Protein AF-A0A2A8CUD8-F1 (afdb_monomer)

Secondary structure (DSSP, 8-state):
-PPPP-PPPP-----HHHHHHHHHHHHHHHHHHHHHHHTT--HHHHHHHHHHHHHHHHHHHHHHHHHHHSS-TTHHHHHHTT--HHHHHHHHHHHHHHHHHHHHHHHHHHHH--SS-TTTTHHHHHHHHHHHHHHHHHHHHHHHHHHHTHHHHHHHHHTTSS-HHHHHHHHTT-S----GGGHHHHHHHHHHHHHHHHHHHHHHHHHHH-GGGTTHHHHHHHHHHHHHHHHHTTSHHHHHHHHHHHHHHHHHTSSS-S-SSPPPPGGG-TTS-GGGHHHHHHHHHHHHHH--HHHHHHHHHHHHHHHHHTT--HHHHHHHHHHHHHHHHHGGGGGGSTTTS-HHHHHHHS-HHHHHHHHHHHHHTTHHHHHHHHHHHHHH-TTS-THHHHHHHHHHHHHHHHHHHHHHHHHHHHHHHH--

pLDDT: mean 86.56, std 13.5, range [34.44, 98.12]

Sequence (420 aa):
MDAAPHLPPPTRQASSATSRIAYALLLGIMIYVAALLAGDVAIDGRRVGLRMWALFSAGVFAVAAPNVLAPDPNAPVMQLLNRTPLQLLSQQLKRWGAVLTLFVLPVWVLAFFDTATPMAHLGAKLSLAFQATGVVLATGLYSFDVYATIGAVSQEWHEGKRGDWYQSVKQSGYGFDVPMGLVPALFATVRCFGAGIIVVLVGATLFGAAPALAWLPGVLFLIWSTVRILRHRLAFDRHYYHTNAFYDEVLGGGSVGPSTREPVEISSLYWIPHRFRPAAWMSLRQLDRRLPLGRLVALGHVVFWILLAQEAATAAITSTLLLIVGLQNGVIGLLAGERMSAPTLQLTLHSPMHWWGARTLANLRWMAPLLASLAVVATVSNAMPWSSLGVWAVINLIAAVVAAGLTTLAVEGRTRRQFR

Mean predicted aligned error: 9.26 Å

Organism: NCBI:txid1850348

Radius of gyration: 24.05 Å; Cα contacts (8 Å, |Δi|>4): 419; chains: 1; bounding box: 61×56×70 Å

Solvent-accessible surface area (backbone atoms only — not comparable to full-atom values): 22166 Å² total; per-residue (Å²): 135,82,77,74,80,79,73,76,75,81,76,77,69,75,54,70,63,60,57,49,49,52,48,51,50,52,40,50,51,41,42,49,54,23,34,55,74,12,53,71,51,52,74,68,55,37,54,52,50,43,51,51,49,35,47,52,48,16,52,46,32,31,57,43,40,54,72,72,62,37,52,47,92,54,50,69,59,46,58,76,65,63,58,52,24,59,55,53,49,52,50,52,48,55,61,49,45,57,56,50,50,52,57,46,54,25,40,50,32,32,43,54,38,36,80,82,54,60,82,58,64,53,70,59,31,49,52,52,28,51,28,36,39,29,40,39,52,17,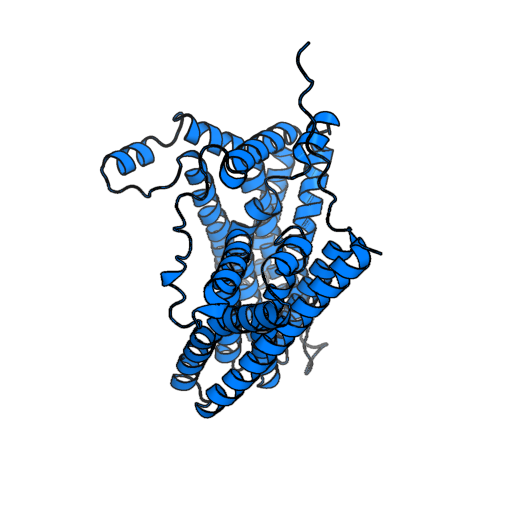30,44,43,38,21,42,46,56,52,47,51,35,19,62,60,19,47,37,25,55,72,64,77,40,58,67,70,58,53,54,38,39,75,69,73,75,40,76,98,63,63,58,36,51,50,56,56,55,51,46,25,52,52,32,28,49,52,28,46,50,41,52,50,53,25,54,54,35,36,76,79,41,59,93,54,25,43,49,50,19,47,55,43,28,53,52,29,50,52,52,45,63,71,42,37,83,56,31,47,59,27,47,53,40,21,28,53,50,34,32,31,55,71,67,53,46,97,45,51,83,77,80,60,75,70,84,52,75,75,76,43,68,91,45,61,77,89,34,34,67,61,21,45,53,52,50,53,44,46,61,74,76,39,68,53,71,60,54,53,50,52,46,50,52,54,52,50,50,39,59,76,67,68,49,55,67,67,47,55,50,50,49,52,50,47,47,46,48,51,68,23,43,56,60,40,53,49,41,34,67,92,56,32,45,38,61,61,52,62,72,75,43,56,67,69,53,51,28,52,13,40,22,53,56,36,50,66,53,48,62,61,52,47,52,56,48,50,55,44,36,76,78,37,84,91,41,52,74,71,50,50,59,55,52,50,52,51,46,50,51,40,14,48,50,29,18,45,55,25,43,51,49,21,52,56,51,44,57,61,73,79,103

Nearest PDB structures (foldseek):
  6z71-assembly1_A  TM=2.621E-01  e=4.932E-01  Aquifex aeolicus VF5
  8k1p-assembly1_A  TM=1.836E-01  e=1.890E+00  Mycobacterium tuberculosis H37Rv
  4tql-assembly2_B  TM=1.741E-01  e=6.690E+00  synthetic construct
  5are-assembly1_W  TM=2.187E-01  e=8.480E+00  Bos taurus

Foldseek 3Di:
DDDDPPDDPLDPPPPPVVVVVVLVVLLVVLLLLLLLQQEADDLVSLLVVLLVLLLVLLLCLLPVQCVQQAPPSCVVVCVVVVDALLRSLVVSCVSLVSVLCSSLVSLLSSLQNYPPCNPPPVVSSVLSSLLSNLLSLLLNLLSNLQLLQLLVVLVCQQVVVDDVVLVVCVVVVNHDPDRRSCVSSVVSSVVSSVLSVVLSVQLVVCCVVPVPCSSVSSNVSNVVSVVSCVVCSNVSSVSNVSSRVSRCCCPVQNPNHPPPPDQCDLVVVVVAPPLLSVLLSLLLRLLVSPDVLVVVLVVLLVSLVVCVVVVGDLVSSVVSLLVSLLVLLLSSLCCLDVSRPQLVVSVVVDPLVSQLSSQLSSQCVCLVVSLVSLVVCCVPDPSRPPVVNVVSSVSSSVSNNVSSVVSSVSSVVVVVVVVD

Structure (mmCIF, N/CA/C/O backbone):
data_AF-A0A2A8CUD8-F1
#
_entry.id   AF-A0A2A8CUD8-F1
#
loop_
_atom_site.group_PDB
_atom_site.id
_atom_site.type_symbol
_atom_site.label_atom_id
_atom_site.label_alt_id
_atom_site.label_comp_id
_atom_site.label_asym_id
_atom_site.label_entity_id
_atom_site.label_seq_id
_atom_site.pdbx_PDB_ins_code
_atom_site.Cartn_x
_atom_site.Cartn_y
_atom_site.Cartn_z
_atom_site.occupancy
_atom_site.B_iso_or_equiv
_atom_site.auth_seq_id
_atom_site.auth_comp_id
_atom_site.auth_asym_id
_atom_site.auth_atom_id
_atom_site.pdbx_PDB_model_num
ATOM 1 N N . MET A 1 1 ? -23.512 13.568 43.609 1.00 38.09 1 MET A N 1
ATOM 2 C CA . MET A 1 1 ? -22.098 13.159 43.480 1.00 38.09 1 MET A CA 1
ATOM 3 C C . MET A 1 1 ? -21.997 12.421 42.166 1.00 38.09 1 MET A C 1
ATOM 5 O O . MET A 1 1 ? -22.273 11.229 42.120 1.00 38.09 1 MET A O 1
ATOM 9 N N . ASP A 1 2 ? -21.733 13.164 41.097 1.00 36.38 2 ASP A N 1
ATOM 10 C CA . ASP A 1 2 ? -21.646 12.597 39.756 1.00 36.38 2 ASP A CA 1
ATOM 11 C C . ASP A 1 2 ? -20.347 11.809 39.643 1.00 36.38 2 ASP A C 1
ATOM 13 O O . ASP A 1 2 ? -19.259 12.326 39.903 1.00 36.38 2 ASP A O 1
ATOM 17 N N . ALA A 1 3 ? -20.480 10.521 39.332 1.00 38.06 3 ALA A N 1
ATOM 18 C CA . ALA A 1 3 ? -19.351 9.644 39.100 1.00 38.06 3 ALA A CA 1
ATOM 19 C C . ALA A 1 3 ? -18.524 10.216 37.945 1.00 38.06 3 ALA A C 1
ATOM 21 O O . ALA A 1 3 ? -19.027 10.389 36.834 1.00 38.06 3 ALA A O 1
ATOM 22 N N . ALA A 1 4 ? -17.257 10.528 38.223 1.00 35.25 4 ALA A N 1
ATOM 23 C CA . ALA A 1 4 ? -16.314 10.944 37.200 1.00 35.25 4 ALA A CA 1
ATOM 24 C C . ALA A 1 4 ? -16.319 9.899 36.067 1.00 35.25 4 ALA A C 1
ATOM 26 O O . ALA A 1 4 ? -16.227 8.701 36.359 1.00 35.25 4 ALA A O 1
ATOM 27 N N . PRO A 1 5 ? -16.436 10.310 34.792 1.00 45.53 5 PRO A N 1
ATOM 28 C CA . PRO A 1 5 ? -16.399 9.374 33.682 1.00 45.53 5 PRO A CA 1
ATOM 29 C C . PRO A 1 5 ? -15.082 8.600 33.738 1.00 45.53 5 PRO A C 1
ATOM 31 O O . PRO A 1 5 ? -13.997 9.181 33.670 1.00 45.53 5 PRO A O 1
ATOM 34 N N . HIS A 1 6 ? -15.184 7.281 33.911 1.00 38.00 6 HIS A N 1
ATOM 35 C CA . HIS A 1 6 ? -14.042 6.383 33.862 1.00 38.00 6 HIS A CA 1
ATOM 36 C C . HIS A 1 6 ? -13.332 6.582 32.523 1.00 38.00 6 HIS A C 1
ATOM 38 O O . HIS A 1 6 ? -13.877 6.265 31.465 1.00 38.00 6 HIS A O 1
ATOM 44 N N . LEU A 1 7 ? -12.117 7.130 32.576 1.00 35.78 7 LEU A N 1
ATOM 45 C CA . LEU A 1 7 ? -11.254 7.227 31.409 1.00 35.78 7 LEU A CA 1
ATOM 46 C C . LEU A 1 7 ? -11.087 5.817 30.826 1.00 35.78 7 LEU A C 1
ATOM 48 O O . LEU A 1 7 ? -10.766 4.891 31.582 1.00 35.78 7 LEU A O 1
ATOM 52 N N . PRO A 1 8 ? -11.300 5.623 29.513 1.00 37.59 8 PRO A N 1
ATOM 53 C CA . PRO A 1 8 ? -11.021 4.341 28.894 1.00 37.59 8 PRO A CA 1
ATOM 54 C C . PRO A 1 8 ? -9.556 3.985 29.175 1.00 37.59 8 PRO A C 1
ATOM 56 O O . PRO A 1 8 ? -8.681 4.853 29.063 1.00 37.59 8 PRO A O 1
ATOM 59 N N . PRO A 1 9 ? -9.260 2.735 29.575 1.00 34.44 9 PRO A N 1
ATOM 60 C CA . PRO A 1 9 ? -7.894 2.337 29.857 1.00 34.44 9 PRO A CA 1
ATOM 61 C C . PRO A 1 9 ? -7.034 2.618 28.620 1.00 34.44 9 PRO A C 1
ATOM 63 O O . PRO A 1 9 ? -7.478 2.332 27.501 1.00 34.44 9 PRO A O 1
ATOM 66 N N . PRO A 1 10 ? -5.817 3.171 28.787 1.00 39.12 10 PRO A N 1
ATOM 67 C CA . PRO A 1 10 ? -4.935 3.438 27.664 1.00 39.12 10 PRO A CA 1
ATOM 68 C C . PRO A 1 10 ? -4.765 2.136 26.892 1.00 39.12 10 PRO A C 1
ATOM 70 O O . PRO A 1 10 ? -4.288 1.134 27.434 1.00 39.12 10 PRO A O 1
ATOM 73 N N . THR A 1 11 ? -5.201 2.129 25.632 1.00 40.72 11 THR A N 1
ATOM 74 C CA . THR A 1 11 ? -5.053 0.960 24.774 1.00 40.72 11 THR A CA 1
ATOM 75 C C . THR A 1 11 ? -3.568 0.641 24.714 1.00 40.72 11 THR A C 1
ATOM 77 O O . THR A 1 11 ? -2.804 1.392 24.102 1.00 40.72 11 THR A O 1
ATOM 80 N N . ARG A 1 12 ? -3.139 -0.446 25.371 1.00 39.28 12 ARG A N 1
ATOM 81 C CA . ARG A 1 12 ? -1.760 -0.928 25.275 1.00 39.28 12 ARG A CA 1
ATOM 82 C C . ARG A 1 12 ? -1.445 -1.060 23.787 1.00 39.28 12 ARG A C 1
ATOM 84 O O . ARG A 1 12 ? -2.056 -1.854 23.058 1.00 39.28 12 ARG A O 1
ATOM 91 N N . GLN A 1 13 ? -0.539 -0.209 23.309 1.00 47.41 13 GLN A N 1
ATOM 92 C CA . GLN A 1 13 ? 0.023 -0.351 21.978 1.00 47.41 13 GLN A CA 1
ATOM 93 C C . GLN A 1 13 ? 0.534 -1.788 21.870 1.00 47.41 13 GLN A C 1
ATOM 95 O O . GLN A 1 13 ? 1.163 -2.300 22.798 1.00 47.41 13 GLN A O 1
ATOM 100 N N . ALA A 1 14 ? 0.245 -2.453 20.747 1.00 45.31 14 ALA A N 1
ATOM 101 C CA . ALA A 1 14 ? 1.024 -3.614 20.354 1.00 45.31 14 ALA A CA 1
ATOM 102 C C . ALA A 1 14 ? 2.490 -3.218 20.540 1.00 45.31 14 ALA A C 1
ATOM 104 O O . ALA A 1 14 ? 2.878 -2.141 20.080 1.00 45.31 14 ALA A O 1
ATOM 105 N N . SER A 1 15 ? 3.243 -4.017 21.298 1.00 50.72 15 SER A N 1
ATOM 106 C CA . SER A 1 15 ? 4.624 -3.699 21.654 1.00 50.72 15 SER A CA 1
ATOM 107 C C . SER A 1 15 ? 5.358 -3.180 20.418 1.00 50.72 15 SER A C 1
ATOM 109 O O . SER A 1 15 ? 5.208 -3.734 19.325 1.00 50.72 15 SER A O 1
ATOM 111 N N . SER A 1 16 ? 6.121 -2.096 20.567 1.00 66.75 16 SER A N 1
ATOM 112 C CA . SER A 1 16 ? 6.849 -1.446 19.467 1.00 66.75 16 SER A CA 1
ATOM 113 C C . SER A 1 16 ? 7.640 -2.443 18.603 1.00 66.75 16 SER A C 1
ATOM 115 O O . SER A 1 16 ? 7.780 -2.237 17.401 1.00 66.75 16 SER A O 1
ATOM 117 N N . ALA A 1 17 ? 8.069 -3.567 19.187 1.00 73.44 17 ALA A N 1
ATOM 118 C CA . ALA A 1 17 ? 8.675 -4.705 18.506 1.00 73.44 17 ALA A CA 1
ATOM 119 C C . ALA A 1 17 ? 7.780 -5.348 17.429 1.00 73.44 17 ALA A C 1
ATOM 121 O O . ALA A 1 17 ? 8.247 -5.570 16.319 1.00 73.44 17 ALA A O 1
ATOM 122 N N . THR A 1 18 ? 6.498 -5.604 17.703 1.00 72.12 18 THR A N 1
ATOM 123 C CA . THR A 1 18 ? 5.585 -6.250 16.737 1.00 72.12 18 THR A CA 1
ATOM 124 C C . THR A 1 18 ? 5.376 -5.371 15.505 1.00 72.12 18 THR A C 1
ATOM 126 O O . THR A 1 18 ? 5.433 -5.854 14.378 1.00 72.12 18 THR A O 1
ATOM 129 N N . SER A 1 19 ? 5.193 -4.063 15.717 1.00 73.31 19 SER A N 1
ATOM 130 C CA . SER A 1 19 ? 5.068 -3.087 14.627 1.00 73.31 19 SER A CA 1
ATOM 131 C C . SER A 1 19 ? 6.360 -2.991 13.806 1.00 73.31 19 SER A C 1
ATOM 133 O O . SER A 1 19 ? 6.315 -3.009 12.579 1.00 73.31 19 SER A O 1
ATOM 135 N N . ARG A 1 20 ? 7.528 -2.983 14.467 1.00 83.06 20 ARG A N 1
ATOM 136 C CA . ARG A 1 20 ? 8.838 -2.990 13.792 1.00 83.06 20 ARG A CA 1
ATOM 137 C C . ARG A 1 20 ? 9.069 -4.257 12.973 1.00 83.06 20 ARG A C 1
ATOM 139 O O . ARG A 1 20 ? 9.560 -4.154 11.857 1.00 83.06 20 ARG A O 1
ATOM 146 N N . ILE A 1 21 ? 8.696 -5.427 13.495 1.00 83.94 21 ILE A N 1
ATOM 147 C CA . ILE A 1 21 ? 8.798 -6.700 12.768 1.00 83.94 21 ILE A CA 1
ATOM 148 C C . ILE A 1 21 ? 7.869 -6.684 11.554 1.00 83.94 21 ILE A C 1
ATOM 150 O O . ILE A 1 21 ? 8.311 -7.003 10.458 1.00 83.94 21 ILE A O 1
ATOM 154 N N . ALA A 1 22 ? 6.611 -6.263 11.717 1.00 81.12 22 ALA A N 1
ATOM 155 C CA . ALA A 1 22 ? 5.669 -6.159 10.603 1.00 81.12 22 ALA A CA 1
ATOM 156 C C . ALA A 1 22 ? 6.173 -5.194 9.518 1.00 81.12 22 ALA A C 1
ATOM 158 O O . ALA A 1 22 ? 6.113 -5.512 8.334 1.00 81.12 22 ALA A O 1
ATOM 159 N N . TYR A 1 23 ? 6.724 -4.049 9.925 1.00 86.25 23 TYR A N 1
ATOM 160 C CA . TYR A 1 23 ? 7.352 -3.095 9.019 1.00 86.25 23 TYR A CA 1
ATOM 161 C C . TYR A 1 23 ? 8.563 -3.697 8.293 1.00 86.25 23 TYR A C 1
ATOM 163 O O . TYR A 1 23 ? 8.653 -3.592 7.074 1.00 86.25 23 TYR A O 1
ATOM 171 N N . ALA A 1 24 ? 9.473 -4.355 9.017 1.00 89.38 24 ALA A N 1
ATOM 172 C CA . ALA A 1 24 ? 10.657 -4.986 8.437 1.00 89.38 24 ALA A CA 1
ATOM 173 C C . ALA A 1 24 ? 10.287 -6.109 7.458 1.00 89.38 24 ALA A C 1
ATOM 175 O O . ALA A 1 24 ? 10.886 -6.208 6.391 1.00 89.38 24 ALA A O 1
ATOM 176 N N . LEU A 1 25 ? 9.268 -6.911 7.784 1.00 87.69 25 LEU A N 1
ATOM 177 C CA . LEU A 1 25 ? 8.728 -7.934 6.891 1.00 87.69 25 LEU A CA 1
ATOM 178 C C . LEU A 1 25 ? 8.126 -7.307 5.634 1.00 87.69 25 LEU A C 1
ATOM 180 O O . LEU A 1 25 ? 8.462 -7.729 4.534 1.00 87.69 25 LEU A O 1
ATOM 184 N N . LEU A 1 26 ? 7.286 -6.278 5.775 1.00 87.50 26 LEU A N 1
ATOM 185 C CA . LEU A 1 26 ? 6.693 -5.587 4.630 1.00 87.50 26 LEU A CA 1
ATOM 186 C C . LEU A 1 26 ? 7.768 -4.960 3.733 1.00 87.50 26 LEU A C 1
ATOM 188 O O . LEU A 1 26 ? 7.705 -5.097 2.514 1.00 87.50 26 LEU A O 1
ATOM 192 N N . LEU A 1 27 ? 8.775 -4.321 4.330 1.00 92.12 27 LEU A N 1
ATOM 193 C CA . LEU A 1 27 ? 9.905 -3.759 3.601 1.00 92.12 27 LEU A CA 1
ATOM 194 C C . LEU A 1 27 ? 10.705 -4.849 2.880 1.00 92.12 27 LEU A C 1
ATOM 196 O O . LEU A 1 27 ? 11.010 -4.694 1.702 1.00 92.12 27 LEU A O 1
ATOM 200 N N . GLY A 1 28 ? 11.006 -5.957 3.561 1.00 92.19 28 GLY A N 1
ATOM 201 C CA . GLY A 1 28 ? 11.699 -7.103 2.974 1.00 92.19 28 GLY A CA 1
ATOM 202 C C . GLY A 1 28 ? 10.932 -7.694 1.792 1.00 92.19 28 GLY A C 1
ATOM 203 O O . GLY A 1 28 ? 11.526 -7.947 0.749 1.00 92.19 28 GLY A O 1
ATOM 204 N N . ILE A 1 29 ? 9.607 -7.820 1.909 1.00 87.00 29 ILE A N 1
ATOM 205 C CA . ILE A 1 29 ? 8.728 -8.258 0.816 1.00 87.00 29 ILE A CA 1
ATOM 206 C C . ILE A 1 29 ? 8.788 -7.273 -0.354 1.00 87.00 29 ILE A C 1
ATOM 208 O O . ILE A 1 29 ? 8.908 -7.697 -1.500 1.00 87.00 29 ILE A O 1
ATOM 212 N N . MET A 1 30 ? 8.735 -5.966 -0.093 1.00 89.56 30 MET A N 1
ATOM 213 C CA . MET A 1 30 ? 8.769 -4.963 -1.159 1.00 89.56 30 MET A CA 1
ATOM 214 C C . MET A 1 30 ? 10.119 -4.908 -1.873 1.00 89.56 30 MET A C 1
ATOM 216 O O . MET A 1 30 ? 10.151 -4.832 -3.099 1.00 89.56 30 MET A O 1
ATOM 220 N N . ILE A 1 31 ? 11.221 -5.018 -1.130 1.00 93.69 31 ILE A N 1
ATOM 221 C CA . ILE A 1 31 ? 12.575 -5.151 -1.684 1.00 93.69 31 ILE A CA 1
ATOM 222 C C . ILE A 1 31 ? 12.687 -6.431 -2.514 1.00 93.69 31 ILE A C 1
ATOM 224 O O . ILE A 1 31 ? 13.226 -6.396 -3.615 1.00 93.69 31 ILE A O 1
ATOM 228 N N . TYR A 1 32 ? 12.151 -7.545 -2.020 1.00 89.69 32 TYR A N 1
ATOM 229 C CA . TYR A 1 32 ? 12.172 -8.816 -2.735 1.00 89.69 32 TYR A CA 1
ATOM 230 C C . TYR A 1 32 ? 11.399 -8.743 -4.057 1.00 89.69 32 TYR A C 1
ATOM 232 O O . TYR A 1 32 ? 11.939 -9.097 -5.101 1.00 89.69 32 TYR A O 1
ATOM 240 N N . VAL A 1 33 ? 10.171 -8.215 -4.042 1.00 85.88 33 VAL A N 1
ATOM 241 C CA . VAL A 1 33 ? 9.363 -8.018 -5.259 1.00 85.88 33 VAL A CA 1
ATOM 242 C C . VAL A 1 33 ? 10.069 -7.079 -6.241 1.00 85.88 33 VAL A C 1
ATOM 244 O O . VAL A 1 33 ? 10.100 -7.359 -7.435 1.00 85.88 33 VAL A O 1
ATOM 247 N N . ALA A 1 34 ? 10.684 -6.001 -5.752 1.00 91.19 34 ALA A N 1
ATOM 248 C CA . ALA A 1 34 ? 11.479 -5.099 -6.580 1.00 91.19 34 ALA A CA 1
ATOM 249 C C . ALA A 1 34 ? 12.692 -5.793 -7.215 1.00 91.19 34 ALA A C 1
ATOM 251 O O . ALA A 1 34 ? 12.964 -5.580 -8.391 1.00 91.19 34 ALA A O 1
ATOM 252 N N . ALA A 1 35 ? 13.395 -6.646 -6.468 1.00 90.94 35 ALA A N 1
ATOM 253 C CA . ALA A 1 35 ? 14.516 -7.421 -6.989 1.00 90.94 35 ALA A CA 1
ATOM 254 C C . ALA A 1 35 ? 14.055 -8.406 -8.076 1.00 90.94 35 ALA A C 1
ATOM 256 O O . ALA A 1 35 ? 14.678 -8.485 -9.133 1.00 90.94 35 ALA A O 1
ATOM 257 N N . LEU A 1 36 ? 12.923 -9.087 -7.864 1.00 85.69 36 LEU A N 1
ATOM 258 C CA . LEU A 1 36 ? 12.326 -9.978 -8.864 1.00 85.69 36 LEU A CA 1
ATOM 259 C C . LEU A 1 36 ? 11.933 -9.245 -10.153 1.00 85.69 36 LEU A C 1
ATOM 261 O O . LEU A 1 36 ? 12.143 -9.776 -11.236 1.00 85.69 36 LEU A O 1
ATOM 265 N N . LEU A 1 37 ? 11.397 -8.028 -10.040 1.00 83.81 37 LEU A N 1
ATOM 266 C CA . LEU A 1 37 ? 11.033 -7.185 -11.186 1.00 83.81 37 LEU A CA 1
ATOM 267 C C . LEU A 1 37 ? 12.246 -6.587 -11.919 1.00 83.81 37 LEU A C 1
ATOM 269 O O . LEU A 1 37 ? 12.097 -6.069 -13.021 1.00 83.81 37 LEU A O 1
ATOM 273 N N . ALA A 1 38 ? 13.426 -6.592 -11.299 1.00 88.25 38 ALA A N 1
ATOM 274 C CA . ALA A 1 38 ? 14.632 -5.958 -11.827 1.00 88.25 38 ALA A CA 1
ATOM 275 C C . ALA A 1 38 ? 15.677 -6.946 -12.352 1.00 88.25 38 ALA A C 1
ATOM 277 O O . ALA A 1 38 ? 16.549 -6.542 -13.124 1.00 88.25 38 ALA A O 1
ATOM 278 N N . GLY A 1 39 ? 15.611 -8.210 -11.925 1.00 84.69 39 GLY A N 1
ATOM 279 C CA . GLY A 1 39 ? 16.562 -9.255 -12.299 1.00 84.69 39 GLY A CA 1
ATOM 280 C C . GLY A 1 39 ? 16.697 -9.380 -13.815 1.00 84.69 39 GLY A C 1
ATOM 281 O O . GLY A 1 39 ? 15.704 -9.561 -14.509 1.00 84.69 39 GLY A O 1
ATOM 282 N N . ASP A 1 40 ? 17.926 -9.226 -14.309 1.00 80.12 40 ASP A N 1
ATOM 283 C CA . ASP A 1 40 ? 18.314 -9.369 -15.722 1.00 80.12 40 ASP A CA 1
ATOM 284 C C . ASP A 1 40 ? 17.526 -8.506 -16.732 1.00 80.12 40 ASP A C 1
ATOM 286 O O . ASP A 1 40 ? 17.580 -8.726 -17.942 1.00 80.12 40 ASP A O 1
ATOM 290 N N . VAL A 1 41 ? 16.835 -7.460 -16.263 1.00 85.44 41 VAL A N 1
ATOM 291 C CA . VAL A 1 41 ? 16.092 -6.540 -17.133 1.00 85.44 41 VAL A CA 1
ATOM 292 C C . VAL A 1 41 ? 17.040 -5.518 -17.772 1.00 85.44 41 VAL A C 1
ATOM 294 O O . VAL A 1 41 ? 17.815 -4.840 -17.084 1.00 85.44 41 VAL A O 1
ATOM 297 N N . ALA A 1 42 ? 16.937 -5.353 -19.094 1.00 89.19 42 ALA A N 1
ATOM 298 C CA . ALA A 1 42 ? 17.653 -4.325 -19.851 1.00 89.19 42 ALA A CA 1
ATOM 299 C C . ALA A 1 42 ? 17.308 -2.899 -19.372 1.00 89.19 42 ALA A C 1
ATOM 301 O O . ALA A 1 42 ? 16.267 -2.652 -18.760 1.00 89.19 42 ALA A O 1
ATOM 302 N N . ILE A 1 43 ? 18.159 -1.915 -19.683 1.00 89.94 43 ILE A N 1
ATOM 303 C CA . ILE A 1 43 ? 17.998 -0.540 -19.175 1.00 89.94 43 ILE A CA 1
ATOM 304 C C . ILE A 1 43 ? 16.653 0.104 -19.560 1.00 89.94 43 ILE A C 1
ATOM 306 O O . ILE A 1 43 ? 16.067 0.839 -18.761 1.00 89.94 43 ILE A O 1
ATOM 310 N N . ASP A 1 44 ? 16.126 -0.200 -20.748 1.00 88.38 44 ASP A N 1
ATOM 311 C CA . ASP A 1 44 ? 14.817 0.291 -21.189 1.00 88.38 44 ASP A CA 1
ATOM 312 C C . ASP A 1 44 ? 13.668 -0.372 -20.419 1.00 88.38 44 ASP A C 1
ATOM 314 O O . ASP A 1 44 ? 12.737 0.314 -19.991 1.00 88.38 44 ASP A O 1
ATOM 318 N N . GLY A 1 45 ? 13.767 -1.675 -20.139 1.00 87.88 45 GLY A N 1
ATOM 319 C CA . GLY A 1 45 ? 12.809 -2.377 -19.285 1.00 87.88 45 GLY A CA 1
ATOM 320 C C . GLY A 1 45 ? 12.808 -1.828 -17.854 1.00 87.88 45 GLY A C 1
ATOM 321 O O . GLY A 1 45 ? 11.742 -1.568 -17.296 1.00 87.88 45 GLY A O 1
ATOM 322 N N . ARG A 1 46 ? 13.986 -1.513 -17.291 1.00 91.00 46 ARG A N 1
ATOM 323 C CA . ARG A 1 46 ? 14.107 -0.862 -15.969 1.00 91.00 46 ARG A CA 1
ATOM 324 C C . ARG A 1 46 ? 13.430 0.499 -15.939 1.00 91.00 46 ARG A C 1
ATOM 326 O O . ARG A 1 46 ? 12.746 0.830 -14.972 1.00 91.00 46 ARG A O 1
ATOM 333 N N . ARG A 1 47 ? 13.581 1.288 -17.006 1.00 91.19 47 ARG A N 1
ATOM 334 C CA . ARG A 1 47 ? 12.902 2.583 -17.144 1.00 91.19 47 ARG A CA 1
ATOM 335 C C . ARG A 1 47 ? 11.384 2.419 -17.088 1.00 91.19 47 ARG A C 1
ATOM 337 O O . ARG A 1 47 ? 10.723 3.174 -16.375 1.00 91.19 47 ARG A O 1
ATOM 344 N N . VAL A 1 48 ? 10.833 1.451 -17.820 1.00 90.31 48 VAL A N 1
ATOM 345 C CA . VAL A 1 48 ? 9.392 1.155 -17.791 1.00 90.31 48 VAL A CA 1
ATOM 346 C C . VAL A 1 48 ? 8.969 0.687 -16.396 1.00 90.31 48 VAL A C 1
ATOM 348 O O . VAL A 1 48 ? 8.021 1.241 -15.841 1.00 90.31 48 VAL A O 1
ATOM 351 N N . GLY A 1 49 ? 9.709 -0.244 -15.790 1.00 90.50 49 GLY A N 1
ATOM 352 C CA . GLY A 1 49 ? 9.442 -0.751 -14.441 1.00 90.50 49 GLY A CA 1
ATOM 353 C C . GLY A 1 49 ? 9.407 0.353 -13.381 1.00 90.50 49 GLY A C 1
ATOM 354 O O . GLY A 1 49 ? 8.467 0.425 -12.593 1.00 90.50 49 GLY A O 1
ATOM 355 N N . LEU A 1 50 ? 10.362 1.285 -13.413 1.00 94.25 50 LEU A N 1
ATOM 356 C CA . LEU A 1 50 ? 10.410 2.428 -12.496 1.00 94.25 50 LEU A CA 1
ATOM 357 C C . LEU A 1 50 ? 9.246 3.410 -12.691 1.00 94.25 50 LEU A C 1
ATOM 359 O O . LEU A 1 50 ? 8.731 3.950 -11.711 1.00 94.25 50 LEU A O 1
ATOM 363 N N . ARG A 1 51 ? 8.785 3.623 -13.930 1.00 92.75 51 ARG A N 1
ATOM 364 C CA . ARG A 1 51 ? 7.587 4.439 -14.205 1.00 92.75 51 ARG A CA 1
ATOM 365 C C . ARG A 1 51 ? 6.320 3.762 -13.691 1.00 92.75 51 ARG A C 1
ATOM 367 O O . ARG A 1 51 ? 5.494 4.424 -13.067 1.00 92.75 51 ARG A O 1
ATOM 374 N N . MET A 1 52 ? 6.190 2.452 -13.899 1.00 90.88 52 MET A N 1
ATOM 375 C CA . MET A 1 52 ? 5.070 1.672 -13.366 1.00 90.88 52 MET A CA 1
ATOM 376 C C . MET A 1 52 ? 5.077 1.666 -11.837 1.00 90.88 52 MET A C 1
ATOM 378 O O . MET A 1 52 ? 4.029 1.850 -11.222 1.00 90.88 52 MET A O 1
ATOM 382 N N . TRP A 1 53 ? 6.254 1.563 -11.215 1.00 94.06 53 TRP A N 1
ATOM 383 C CA . TRP A 1 53 ? 6.399 1.695 -9.768 1.00 94.06 53 TRP A CA 1
ATOM 384 C C . TRP A 1 53 ? 5.992 3.083 -9.265 1.00 94.06 53 TRP A C 1
ATOM 386 O O . TRP A 1 53 ? 5.295 3.189 -8.256 1.00 94.06 53 TRP A O 1
ATOM 396 N N . ALA A 1 54 ? 6.370 4.155 -9.967 1.00 95.19 54 ALA A N 1
ATOM 397 C CA . ALA A 1 54 ? 5.958 5.514 -9.620 1.00 95.19 54 ALA A CA 1
ATOM 398 C C . ALA A 1 54 ? 4.433 5.705 -9.734 1.00 95.19 54 ALA A C 1
ATOM 400 O O . ALA A 1 54 ? 3.825 6.281 -8.830 1.00 95.19 54 ALA A O 1
ATOM 401 N N . LEU A 1 55 ? 3.798 5.168 -10.783 1.00 93.19 55 LEU A N 1
ATOM 402 C CA . LEU A 1 55 ? 2.334 5.172 -10.941 1.00 93.19 55 LEU A CA 1
ATOM 403 C C . LEU A 1 55 ? 1.636 4.367 -9.840 1.00 93.19 55 LEU A C 1
ATOM 405 O O . LEU A 1 55 ? 0.667 4.840 -9.243 1.00 93.19 55 LEU A O 1
ATOM 409 N N . PHE A 1 56 ? 2.151 3.176 -9.534 1.00 91.62 56 PHE A N 1
ATOM 410 C CA . PHE A 1 56 ? 1.659 2.350 -8.436 1.00 91.62 56 PHE A CA 1
ATOM 411 C C . PHE A 1 56 ? 1.768 3.089 -7.097 1.00 91.62 56 PHE A C 1
ATOM 413 O O . PHE A 1 56 ? 0.791 3.175 -6.353 1.00 91.62 56 PHE A O 1
ATOM 420 N N . SER A 1 57 ? 2.923 3.702 -6.828 1.00 94.00 57 SER A N 1
ATOM 421 C CA . SER A 1 57 ? 3.168 4.503 -5.625 1.00 94.00 57 SER A CA 1
ATOM 422 C C . SER A 1 57 ? 2.196 5.678 -5.527 1.00 94.00 57 SER A C 1
ATOM 424 O O . SER A 1 57 ? 1.650 5.928 -4.456 1.00 94.00 57 SER A O 1
ATOM 426 N N . ALA A 1 58 ? 1.918 6.368 -6.639 1.00 94.25 58 ALA A N 1
ATOM 427 C CA . ALA A 1 58 ? 0.941 7.454 -6.683 1.00 94.25 58 ALA A CA 1
ATOM 428 C C . ALA A 1 58 ? -0.468 6.982 -6.300 1.00 94.25 58 ALA A C 1
ATOM 430 O O . ALA A 1 58 ? -1.137 7.634 -5.494 1.00 94.25 58 ALA A O 1
ATOM 431 N N . GLY A 1 59 ? -0.896 5.832 -6.830 1.00 89.00 59 GLY A N 1
ATOM 432 C CA . GLY A 1 59 ? -2.178 5.220 -6.482 1.00 89.00 59 GLY A CA 1
ATOM 433 C C . GLY A 1 59 ? -2.251 4.837 -5.006 1.00 89.00 59 GLY A C 1
ATOM 434 O O . GLY A 1 59 ? -3.239 5.141 -4.337 1.00 89.00 59 GLY A O 1
ATOM 435 N N . VAL A 1 60 ? -1.185 4.240 -4.463 1.00 91.25 60 VAL A N 1
ATOM 436 C CA . VAL A 1 60 ? -1.136 3.896 -3.037 1.00 91.25 60 VAL A CA 1
ATOM 437 C C . VAL A 1 60 ? -1.149 5.150 -2.170 1.00 91.25 60 VAL A C 1
ATOM 439 O O . VAL A 1 60 ? -1.966 5.232 -1.257 1.00 91.25 60 VAL A O 1
ATOM 442 N N . PHE A 1 61 ? -0.306 6.150 -2.438 1.00 94.12 61 PHE A N 1
ATOM 443 C CA . PHE A 1 61 ? -0.247 7.362 -1.618 1.00 94.12 61 PHE A CA 1
ATOM 444 C C . PHE A 1 61 ? -1.559 8.135 -1.612 1.00 94.12 61 PHE A C 1
ATOM 446 O O . PHE A 1 61 ? -1.914 8.679 -0.568 1.00 94.12 61 PHE A O 1
ATOM 453 N N . ALA A 1 62 ? -2.297 8.149 -2.723 1.00 91.44 62 ALA A N 1
ATOM 454 C CA . ALA A 1 62 ? -3.606 8.791 -2.813 1.00 91.44 62 ALA A CA 1
ATOM 455 C C . ALA A 1 62 ? -4.645 8.216 -1.832 1.00 91.44 62 ALA A C 1
ATOM 457 O O . ALA A 1 62 ? -5.600 8.913 -1.497 1.00 91.44 62 ALA A O 1
ATOM 458 N N . VAL A 1 63 ? -4.453 6.981 -1.351 1.00 86.69 63 VAL A N 1
ATOM 459 C CA . VAL A 1 63 ? -5.374 6.292 -0.429 1.00 86.69 63 VAL A CA 1
ATOM 460 C C . VAL A 1 63 ? -4.729 6.011 0.935 1.00 86.69 63 VAL A C 1
ATOM 462 O O . VAL A 1 63 ? -5.418 5.930 1.949 1.00 86.69 63 VAL A O 1
ATOM 465 N N . ALA A 1 64 ? -3.407 5.867 1.004 1.00 87.12 64 ALA A N 1
ATOM 466 C CA . ALA A 1 64 ? -2.696 5.493 2.224 1.00 87.12 64 ALA A CA 1
ATOM 467 C C . ALA A 1 64 ? -2.648 6.626 3.254 1.00 87.12 64 ALA A C 1
ATOM 469 O O . ALA A 1 64 ? -2.746 6.352 4.446 1.00 87.12 64 ALA A O 1
ATOM 470 N N . ALA A 1 65 ? -2.524 7.881 2.813 1.00 86.56 65 ALA A N 1
ATOM 471 C CA . ALA A 1 65 ? -2.413 9.033 3.706 1.00 86.56 65 ALA A CA 1
ATOM 472 C C . ALA A 1 65 ? -3.546 9.114 4.749 1.00 86.56 65 ALA A C 1
ATOM 474 O O . ALA A 1 65 ? -3.222 9.132 5.938 1.00 86.56 65 ALA A O 1
ATOM 475 N N . PRO A 1 66 ? -4.845 9.063 4.385 1.00 81.94 66 PRO A N 1
ATOM 476 C CA . PRO A 1 66 ? -5.906 9.088 5.388 1.00 81.94 66 PRO A CA 1
ATOM 477 C C . PRO A 1 66 ? -5.851 7.868 6.312 1.00 81.94 66 PRO A C 1
ATOM 479 O O . PRO A 1 66 ? -5.934 8.037 7.515 1.00 81.94 66 PRO A O 1
ATOM 482 N N . ASN A 1 67 ? -5.589 6.666 5.789 1.00 82.44 67 ASN A N 1
ATOM 483 C CA . ASN A 1 67 ? -5.576 5.425 6.578 1.00 82.44 67 ASN A CA 1
ATOM 484 C C . ASN A 1 67 ? -4.377 5.290 7.535 1.00 82.44 67 ASN A C 1
ATOM 486 O O . ASN A 1 67 ? -4.434 4.530 8.501 1.00 82.44 67 ASN A O 1
ATOM 490 N N . VAL A 1 68 ? -3.265 5.971 7.249 1.00 85.25 68 VAL A N 1
ATOM 491 C CA . VAL A 1 68 ? -2.047 5.912 8.069 1.00 85.25 68 VAL A CA 1
ATOM 492 C C . VAL A 1 68 ? -1.982 7.065 9.058 1.00 85.25 68 VAL A C 1
ATOM 494 O O . VAL A 1 68 ? -1.465 6.873 10.161 1.00 85.25 68 VAL A O 1
ATOM 497 N N . LEU A 1 69 ? -2.452 8.254 8.678 1.00 87.19 69 LEU A N 1
ATOM 498 C CA . LEU A 1 69 ? -2.280 9.474 9.469 1.00 87.19 69 LEU A CA 1
ATOM 499 C C . LEU A 1 69 ? -3.447 9.722 10.430 1.00 87.19 69 LEU A C 1
ATOM 501 O O . LEU A 1 69 ? -3.196 10.266 11.513 1.00 87.19 69 LEU A O 1
ATOM 505 N N . ALA A 1 70 ? -4.668 9.302 10.071 1.00 84.25 70 ALA A N 1
ATOM 506 C CA . ALA A 1 70 ? -5.891 9.638 10.795 1.00 84.25 70 ALA A CA 1
ATOM 507 C C . ALA A 1 70 ? -6.905 8.461 10.901 1.00 84.25 70 ALA A C 1
ATOM 509 O O . ALA A 1 70 ? -7.002 7.639 9.995 1.00 84.25 70 ALA A O 1
ATOM 510 N N . PRO A 1 71 ? -7.685 8.372 11.993 1.00 82.19 71 PRO A N 1
ATOM 511 C CA . PRO A 1 71 ? -7.476 9.094 13.243 1.00 82.19 71 PRO A CA 1
ATOM 512 C C . PRO A 1 71 ? -6.171 8.643 13.927 1.00 82.19 71 PRO A C 1
ATOM 514 O O . PRO A 1 71 ? -5.811 7.462 13.946 1.00 82.19 71 PRO A O 1
ATOM 517 N N . ASP A 1 72 ? -5.413 9.598 14.462 1.00 84.75 72 ASP A N 1
ATOM 518 C CA . ASP A 1 72 ? -4.266 9.330 15.322 1.00 84.75 72 ASP A CA 1
ATOM 519 C C . ASP A 1 72 ? -4.795 8.888 16.692 1.00 84.75 72 ASP A C 1
ATOM 521 O O . ASP A 1 72 ? -5.393 9.701 17.399 1.00 84.75 72 ASP A O 1
ATOM 525 N N . PRO A 1 73 ? -4.539 7.641 17.125 1.00 79.50 73 PRO A N 1
ATOM 526 C CA . PRO A 1 73 ? -5.014 7.165 18.423 1.00 79.50 73 PRO A CA 1
ATOM 527 C C . PRO A 1 73 ? -4.421 7.955 19.598 1.00 79.50 73 PRO A C 1
ATOM 529 O O . PRO A 1 73 ? -4.919 7.865 20.715 1.00 79.50 73 PRO A O 1
ATOM 532 N N . ASN A 1 74 ? -3.348 8.720 19.372 1.00 83.50 74 ASN A N 1
ATOM 533 C CA . ASN A 1 74 ? -2.731 9.552 20.396 1.00 83.50 74 ASN A CA 1
ATOM 534 C C . ASN A 1 74 ? -3.243 10.998 20.379 1.00 83.50 74 ASN A C 1
ATOM 536 O O . ASN A 1 74 ? -2.781 11.775 21.211 1.00 83.50 74 ASN A O 1
ATOM 540 N N . ALA A 1 75 ? -4.162 11.378 19.482 1.00 86.06 75 ALA A N 1
ATOM 541 C CA . ALA A 1 75 ? -4.645 12.757 19.377 1.00 86.06 75 ALA A CA 1
ATOM 542 C C . ALA A 1 75 ? -5.131 13.348 20.721 1.00 86.06 75 ALA A C 1
ATOM 544 O O . ALA A 1 75 ? -4.688 14.453 21.042 1.00 86.06 75 ALA A O 1
ATOM 545 N N . PRO A 1 76 ? -5.897 12.626 21.575 1.00 84.19 76 PRO A N 1
ATOM 546 C CA . PRO A 1 76 ? -6.297 13.146 22.888 1.00 84.19 76 PRO A CA 1
ATOM 547 C C . PRO A 1 76 ? -5.105 13.423 23.812 1.00 84.19 76 PRO A C 1
ATOM 549 O O . PRO A 1 76 ? -5.046 14.444 24.489 1.00 84.19 76 PRO A O 1
ATOM 552 N N . VAL A 1 77 ? -4.101 12.540 23.806 1.00 85.88 77 VAL A N 1
ATOM 553 C CA . VAL A 1 77 ? -2.875 12.721 24.598 1.00 85.88 77 VAL A CA 1
ATOM 554 C C . VAL A 1 77 ? -2.065 13.902 24.067 1.00 85.88 77 VAL A C 1
ATOM 556 O O . VAL A 1 77 ? -1.538 14.685 24.850 1.00 85.88 77 VAL A O 1
ATOM 559 N N . MET A 1 78 ? -1.976 14.066 22.746 1.00 88.38 78 MET A N 1
ATOM 560 C CA . MET A 1 78 ? -1.269 15.197 22.138 1.00 88.38 78 MET A CA 1
ATOM 561 C C . MET A 1 78 ? -1.942 16.535 22.459 1.00 88.38 78 MET A C 1
ATOM 563 O O . MET A 1 78 ? -1.232 17.518 22.684 1.00 88.38 78 MET A O 1
ATOM 567 N N . GLN A 1 79 ? -3.276 16.543 22.553 1.00 88.56 79 GLN A N 1
ATOM 568 C CA . GLN A 1 79 ? -4.061 17.696 22.989 1.00 88.56 79 GLN A CA 1
ATOM 569 C C . GLN A 1 79 ? -3.788 18.046 24.454 1.00 88.56 79 GLN A C 1
ATOM 571 O O . GLN A 1 79 ? -3.505 19.202 24.758 1.00 88.56 79 GLN A O 1
ATOM 576 N N . LEU A 1 80 ? -3.776 17.051 25.348 1.00 90.25 80 LEU A N 1
ATOM 577 C CA . LEU A 1 80 ? -3.443 17.250 26.766 1.00 90.25 80 LEU A CA 1
ATOM 578 C C . LEU A 1 80 ? -2.003 17.739 26.971 1.00 90.25 80 LEU A C 1
ATOM 580 O O . LEU A 1 80 ? -1.745 18.570 27.835 1.00 90.25 80 LEU A O 1
ATOM 584 N N . LEU A 1 81 ? -1.063 17.244 26.161 1.00 92.00 81 LEU A N 1
ATOM 585 C CA . LEU A 1 81 ? 0.337 17.676 26.185 1.00 92.00 81 LEU A CA 1
ATOM 586 C C . LEU A 1 81 ? 0.561 19.055 25.546 1.00 92.00 81 LEU A C 1
ATOM 588 O O . LEU A 1 81 ? 1.691 19.541 25.583 1.00 92.00 81 LEU A O 1
ATOM 592 N N . ASN A 1 82 ? -0.469 19.649 24.931 1.00 92.00 82 ASN A N 1
ATOM 593 C CA . ASN A 1 82 ? -0.414 20.930 24.227 1.00 92.00 82 ASN A CA 1
ATOM 594 C C . ASN A 1 82 ? 0.822 21.053 23.309 1.00 92.00 82 ASN A C 1
ATOM 596 O O . ASN A 1 82 ? 1.619 21.991 23.395 1.00 92.00 82 ASN A O 1
ATOM 600 N N . ARG A 1 83 ? 1.036 20.030 22.471 1.00 93.06 83 ARG A N 1
ATOM 601 C CA . ARG A 1 83 ? 2.206 19.943 21.584 1.00 93.06 83 ARG A CA 1
ATOM 602 C C . ARG A 1 83 ? 2.244 21.115 20.604 1.00 93.06 83 ARG A C 1
ATOM 604 O O . ARG A 1 83 ? 1.231 21.469 20.008 1.00 93.06 83 ARG A O 1
ATOM 611 N N . THR A 1 84 ? 3.439 21.659 20.364 1.00 96.25 84 THR A N 1
ATOM 612 C CA . THR A 1 84 ? 3.604 22.754 19.399 1.00 96.25 84 THR A CA 1
ATOM 613 C C . THR A 1 84 ? 3.330 22.286 17.960 1.00 96.25 84 THR A C 1
ATOM 615 O O . THR A 1 84 ? 3.567 21.112 17.644 1.00 96.25 84 THR A O 1
ATOM 618 N N . PRO A 1 85 ? 2.916 23.186 17.043 1.00 95.50 85 PRO A N 1
ATOM 619 C CA . PRO A 1 85 ? 2.630 22.839 15.645 1.00 95.50 85 PRO A CA 1
ATOM 620 C C . PRO A 1 85 ? 3.770 22.076 14.954 1.00 95.50 85 PRO A C 1
ATOM 622 O O . PRO A 1 85 ? 3.543 21.087 14.260 1.00 95.50 85 PRO A O 1
ATOM 625 N N . LEU A 1 86 ? 5.022 22.474 15.210 1.00 96.94 86 LEU A N 1
ATOM 626 C CA . LEU A 1 86 ? 6.206 21.815 14.650 1.00 96.94 86 LEU A CA 1
ATOM 627 C C . LEU A 1 86 ? 6.424 20.403 15.210 1.00 96.94 86 LEU A C 1
ATOM 629 O O . LEU A 1 86 ? 6.880 19.522 14.480 1.00 96.94 86 LEU A O 1
ATOM 633 N N . GLN A 1 87 ? 6.098 20.168 16.484 1.00 95.50 87 GLN A N 1
ATOM 634 C CA . GLN A 1 87 ? 6.188 18.835 17.083 1.00 95.50 87 GLN A CA 1
ATOM 635 C C . GLN A 1 87 ? 5.126 17.900 16.497 1.00 95.50 87 GLN A C 1
ATOM 637 O O . GLN A 1 87 ? 5.456 16.766 16.144 1.00 95.50 87 GLN A O 1
ATOM 642 N N . LEU A 1 88 ? 3.894 18.390 16.319 1.00 95.56 88 LEU A N 1
ATOM 643 C CA . LEU A 1 88 ? 2.811 17.650 15.662 1.00 95.56 88 LEU A CA 1
ATOM 644 C C . LEU A 1 88 ? 3.160 17.320 14.202 1.00 95.56 88 LEU A C 1
ATOM 646 O O . LEU A 1 88 ? 3.010 16.174 13.773 1.00 95.56 88 LEU A O 1
ATOM 650 N N . LEU A 1 89 ? 3.708 18.291 13.462 1.00 96.69 89 LEU A N 1
ATOM 651 C CA . LEU A 1 89 ? 4.169 18.088 12.088 1.00 96.69 89 LEU A CA 1
ATOM 652 C C . LEU A 1 89 ? 5.300 17.058 12.020 1.00 96.69 89 LEU A C 1
ATOM 654 O O . LEU A 1 89 ? 5.235 16.125 11.223 1.00 96.69 89 LEU A O 1
ATOM 658 N N . SER A 1 90 ? 6.319 17.189 12.874 1.00 95.69 90 SER A N 1
ATOM 659 C CA . SER A 1 90 ? 7.439 16.243 12.931 1.00 95.69 90 SER A CA 1
ATOM 660 C C . SER A 1 90 ? 6.961 14.825 13.246 1.00 95.69 90 SER A C 1
ATOM 662 O O . SER A 1 90 ? 7.428 13.866 12.635 1.00 95.69 90 SER A O 1
ATOM 664 N N . GLN A 1 91 ? 6.004 14.672 14.161 1.00 92.81 91 GLN A N 1
ATOM 665 C CA . GLN A 1 91 ? 5.419 13.375 14.490 1.00 92.81 91 GLN A CA 1
ATOM 666 C C . GLN A 1 91 ? 4.671 12.761 13.301 1.00 92.81 91 GLN A C 1
ATOM 668 O O . GLN A 1 91 ? 4.908 11.594 12.977 1.00 92.81 91 GLN A O 1
ATOM 673 N N . GLN A 1 92 ? 3.800 13.526 12.636 1.00 93.94 92 GLN A N 1
ATOM 674 C CA . GLN A 1 92 ? 3.061 13.036 11.470 1.0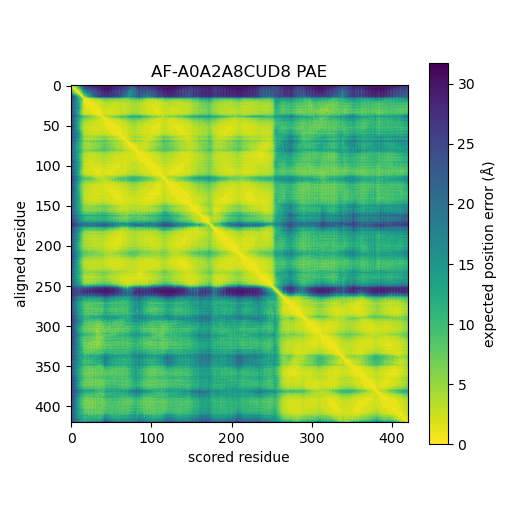0 93.94 92 GLN A CA 1
ATOM 675 C C . GLN A 1 92 ? 4.004 12.712 10.300 1.00 93.94 92 GLN A C 1
ATOM 677 O O . GLN A 1 92 ? 3.877 11.653 9.688 1.00 93.94 92 GLN A O 1
ATOM 682 N N . LEU A 1 93 ? 5.028 13.537 10.058 1.00 95.31 93 LEU A N 1
ATOM 683 C CA . LEU A 1 93 ? 6.063 13.257 9.058 1.00 95.31 93 LEU A CA 1
ATOM 684 C C . LEU A 1 93 ? 6.920 12.039 9.413 1.00 95.31 93 LEU A C 1
ATOM 686 O O . LEU A 1 93 ? 7.316 11.315 8.509 1.00 95.31 93 LEU A O 1
ATOM 690 N N . LYS A 1 94 ? 7.189 11.754 10.694 1.00 93.25 94 LYS A N 1
ATOM 691 C CA . LYS A 1 94 ? 7.883 10.516 11.101 1.00 93.25 94 LYS A CA 1
ATOM 692 C C . LYS A 1 94 ? 7.040 9.275 10.806 1.00 93.25 94 LYS A C 1
ATOM 694 O O . LYS A 1 94 ? 7.572 8.287 10.306 1.00 93.25 94 LYS A O 1
ATOM 699 N N . ARG A 1 95 ? 5.731 9.325 11.083 1.00 90.81 95 ARG A N 1
ATOM 700 C CA . ARG A 1 95 ? 4.793 8.236 10.748 1.00 90.81 95 ARG A CA 1
ATOM 701 C C . ARG A 1 95 ? 4.694 8.044 9.236 1.00 90.81 95 ARG A C 1
ATOM 703 O O . ARG A 1 95 ? 4.804 6.920 8.755 1.00 90.81 95 ARG A O 1
ATOM 710 N N . TRP A 1 96 ? 4.547 9.140 8.493 1.00 95.06 96 TRP A N 1
ATOM 711 C CA . TRP A 1 96 ? 4.490 9.118 7.034 1.00 95.06 96 TRP A CA 1
ATOM 712 C C . TRP A 1 96 ? 5.814 8.701 6.392 1.00 95.06 96 TRP A C 1
ATOM 714 O O . TRP A 1 96 ? 5.824 7.980 5.400 1.00 95.06 96 TRP A O 1
ATOM 724 N N . GLY A 1 97 ? 6.934 9.094 6.995 1.00 94.88 97 GLY A N 1
ATOM 725 C CA . GLY A 1 97 ? 8.282 8.767 6.549 1.00 94.88 97 GLY A CA 1
ATOM 726 C C . GLY A 1 97 ? 8.504 7.264 6.438 1.00 94.88 97 GLY A C 1
ATOM 727 O O . GLY A 1 97 ? 9.107 6.833 5.465 1.00 94.88 97 GLY A O 1
ATOM 728 N N . ALA A 1 98 ? 7.930 6.469 7.349 1.00 92.19 98 ALA A N 1
ATOM 729 C CA . ALA A 1 98 ? 7.963 5.009 7.257 1.00 92.19 98 ALA A CA 1
ATOM 730 C C . ALA A 1 98 ? 7.262 4.493 5.984 1.00 92.19 98 ALA A C 1
ATOM 732 O O . ALA A 1 98 ? 7.741 3.570 5.330 1.00 92.19 98 ALA A O 1
ATOM 733 N N . VAL A 1 99 ? 6.143 5.107 5.591 1.00 93.69 99 VAL A N 1
ATOM 734 C CA . VAL A 1 99 ? 5.456 4.768 4.336 1.00 93.69 99 VAL A CA 1
ATOM 735 C C . VAL A 1 99 ? 6.297 5.203 3.140 1.00 93.69 99 VAL A C 1
ATOM 737 O O . VAL A 1 99 ? 6.494 4.411 2.227 1.00 93.69 99 VAL A O 1
ATOM 740 N N . LEU A 1 100 ? 6.865 6.411 3.153 1.00 96.19 100 LEU A N 1
ATOM 741 C CA . LEU A 1 100 ? 7.747 6.872 2.074 1.00 96.19 100 LEU A CA 1
ATOM 742 C C . LEU A 1 100 ? 8.942 5.932 1.877 1.00 96.19 100 LEU A C 1
ATOM 744 O O . LEU A 1 100 ? 9.250 5.564 0.744 1.00 96.19 100 LEU A O 1
ATOM 748 N N . THR A 1 101 ? 9.582 5.481 2.957 1.00 95.31 101 THR A N 1
ATOM 749 C CA . THR A 1 101 ? 10.719 4.555 2.874 1.00 95.31 101 THR A CA 1
ATOM 750 C C . THR A 1 101 ? 10.338 3.197 2.288 1.00 95.31 101 THR A C 1
ATOM 752 O O . THR A 1 101 ? 11.146 2.629 1.553 1.00 95.31 101 THR A O 1
ATOM 755 N N . LEU A 1 102 ? 9.110 2.709 2.521 1.00 94.75 102 LEU A N 1
ATOM 756 C CA . LEU A 1 102 ? 8.609 1.476 1.895 1.00 94.75 102 LEU A CA 1
ATOM 757 C C . LEU A 1 102 ? 8.534 1.563 0.369 1.00 94.75 102 LEU A C 1
ATOM 759 O O . LEU A 1 102 ? 8.648 0.533 -0.282 1.00 94.75 102 LEU A O 1
ATOM 763 N N . PHE A 1 103 ? 8.361 2.758 -0.200 1.00 95.81 103 PHE A N 1
ATOM 764 C CA . PHE A 1 103 ? 8.243 2.950 -1.650 1.00 95.81 103 PHE A CA 1
ATOM 765 C C . PHE A 1 103 ? 9.518 3.484 -2.301 1.00 95.81 103 PHE A C 1
ATOM 767 O O . PHE A 1 103 ? 9.779 3.178 -3.463 1.00 95.81 103 PHE A O 1
ATOM 774 N N . VAL A 1 104 ? 10.336 4.239 -1.565 1.00 97.44 104 VAL A N 1
ATOM 775 C CA . VAL A 1 104 ? 11.613 4.761 -2.066 1.00 97.44 104 VAL A CA 1
ATOM 776 C C . VAL A 1 104 ? 12.681 3.674 -2.120 1.00 97.44 104 VAL A C 1
ATOM 778 O O . VAL A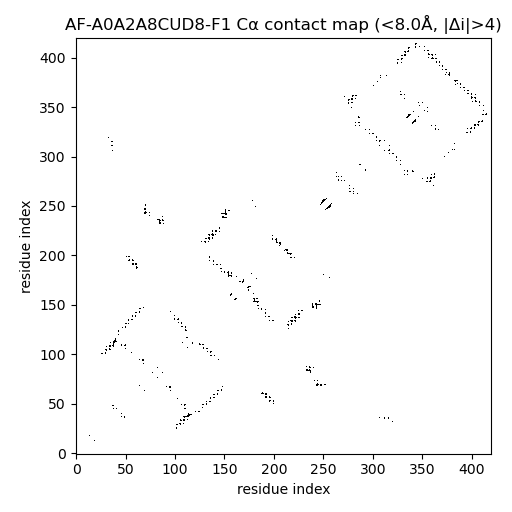 1 104 ? 13.400 3.598 -3.107 1.00 97.44 104 VAL A O 1
ATOM 781 N N . LEU A 1 105 ? 12.799 2.800 -1.115 1.00 96.94 105 LEU A N 1
ATOM 782 C CA . LEU A 1 105 ? 13.834 1.756 -1.137 1.00 96.94 105 LEU A CA 1
ATOM 783 C C . LEU A 1 105 ? 13.689 0.795 -2.337 1.00 96.94 105 LEU A C 1
ATOM 785 O O . LEU A 1 105 ? 14.686 0.569 -3.025 1.00 96.94 105 LEU A O 1
ATOM 789 N N . PRO A 1 106 ? 12.481 0.309 -2.683 1.00 96.56 106 PRO A N 1
ATOM 790 C CA . PRO A 1 106 ? 12.248 -0.439 -3.919 1.00 96.56 106 PRO A CA 1
ATOM 791 C C . PRO A 1 106 ? 12.683 0.263 -5.207 1.00 96.56 106 PRO A C 1
ATOM 793 O O . PRO A 1 106 ? 13.112 -0.422 -6.126 1.00 96.56 106 PRO A O 1
ATOM 796 N N . VAL A 1 107 ? 12.636 1.601 -5.292 1.00 97.38 107 VAL A N 1
ATOM 797 C CA . VAL A 1 107 ? 13.139 2.338 -6.472 1.00 97.38 107 VAL A CA 1
ATOM 798 C C . VAL A 1 107 ? 14.626 2.068 -6.688 1.00 97.38 107 VAL A C 1
ATOM 800 O O . VAL A 1 107 ? 15.055 1.807 -7.810 1.00 97.38 107 VAL A O 1
ATOM 803 N N . TRP A 1 108 ? 15.414 2.096 -5.615 1.00 97.38 108 TRP A N 1
ATOM 804 C CA . TRP A 1 108 ? 16.850 1.837 -5.694 1.00 97.38 108 TRP A CA 1
ATOM 805 C C . TRP A 1 108 ? 17.138 0.382 -6.052 1.00 97.38 108 TRP A C 1
ATOM 807 O O . TRP A 1 108 ? 18.009 0.118 -6.877 1.00 97.38 108 TRP A O 1
ATOM 817 N N . VAL A 1 109 ? 16.361 -0.555 -5.511 1.00 96.50 109 VAL A N 1
ATOM 818 C CA . VAL A 1 109 ? 16.461 -1.971 -5.890 1.00 96.50 109 VAL A CA 1
ATOM 819 C C . VAL A 1 109 ? 16.111 -2.154 -7.369 1.00 96.50 109 VAL A C 1
ATOM 821 O O . VAL A 1 109 ? 16.896 -2.746 -8.100 1.00 96.50 109 VAL A O 1
ATOM 824 N N . LEU A 1 110 ? 15.008 -1.573 -7.849 1.00 94.75 110 LEU A N 1
ATOM 825 C CA . LEU A 1 110 ? 14.599 -1.643 -9.256 1.00 94.75 110 LEU A CA 1
ATOM 826 C C . LEU A 1 110 ? 15.669 -1.087 -10.211 1.00 94.75 110 LEU A C 1
ATOM 828 O O . LEU A 1 110 ? 15.917 -1.638 -11.288 1.00 94.75 110 LEU A O 1
ATOM 832 N N . ALA A 1 111 ? 16.322 0.004 -9.813 1.00 95.19 111 ALA A N 1
ATOM 833 C CA . ALA A 1 111 ? 17.348 0.647 -10.621 1.00 95.19 111 ALA A CA 1
ATOM 834 C C . ALA A 1 111 ? 18.675 -0.133 -10.654 1.00 95.19 111 ALA A C 1
ATOM 836 O O . ALA A 1 111 ? 19.303 -0.201 -11.712 1.00 95.19 111 ALA A O 1
ATOM 837 N N . PHE A 1 112 ? 19.103 -0.709 -9.524 1.00 95.19 112 PHE A N 1
ATOM 838 C CA . PHE A 1 112 ? 20.463 -1.244 -9.364 1.00 95.19 112 PHE A CA 1
ATOM 839 C C . PHE A 1 112 ? 20.565 -2.767 -9.260 1.00 95.19 112 PHE A C 1
ATOM 841 O O . PHE A 1 112 ? 21.651 -3.292 -9.498 1.00 95.19 112 PHE A O 1
ATOM 848 N N . PHE A 1 113 ? 19.490 -3.483 -8.923 1.00 93.88 113 PHE A N 1
ATOM 849 C CA . PHE A 1 113 ? 19.531 -4.940 -8.800 1.00 93.88 113 PHE A CA 1
ATOM 850 C C . PHE A 1 113 ? 19.651 -5.587 -10.183 1.00 93.88 113 PHE A C 1
ATOM 852 O O . PHE A 1 113 ? 18.681 -5.669 -10.938 1.00 93.88 113 PHE A O 1
ATOM 859 N N . ASP A 1 114 ? 20.871 -5.985 -10.529 1.00 89.56 114 ASP A N 1
ATOM 860 C CA . ASP A 1 114 ? 21.260 -6.527 -11.826 1.00 89.56 114 ASP A CA 1
ATOM 861 C C . ASP A 1 114 ? 22.310 -7.620 -11.612 1.00 89.56 114 ASP A C 1
ATOM 863 O O . ASP A 1 114 ? 23.427 -7.340 -11.170 1.00 89.56 114 ASP A O 1
ATOM 867 N N . THR A 1 115 ? 21.924 -8.865 -11.874 1.00 86.56 115 THR A N 1
ATOM 868 C CA . THR A 1 115 ? 22.760 -10.054 -11.680 1.00 86.56 115 THR A CA 1
ATOM 869 C C . THR A 1 115 ? 23.734 -10.280 -12.831 1.00 86.56 115 THR A C 1
ATOM 871 O O . THR A 1 115 ? 24.849 -10.738 -12.587 1.00 86.56 115 THR A O 1
ATOM 874 N N . ALA A 1 116 ? 23.362 -9.913 -14.059 1.00 85.75 116 ALA A N 1
ATOM 875 C CA . ALA A 1 116 ? 24.211 -10.064 -15.235 1.00 85.75 116 ALA A CA 1
ATOM 876 C C . ALA A 1 116 ? 25.254 -8.943 -15.360 1.00 85.75 116 ALA A C 1
ATOM 878 O O . ALA A 1 116 ? 26.420 -9.208 -15.656 1.00 85.75 116 ALA A O 1
ATOM 879 N N . THR A 1 117 ? 24.856 -7.683 -15.140 1.00 87.31 117 THR A N 1
ATOM 880 C CA . THR A 1 117 ? 25.719 -6.517 -15.406 1.00 87.31 117 THR A CA 1
ATOM 881 C C . THR A 1 117 ? 25.682 -5.448 -14.301 1.00 87.31 117 THR A C 1
ATOM 883 O O . THR A 1 117 ? 25.344 -4.284 -14.551 1.00 87.31 117 THR A O 1
ATOM 886 N N . PRO A 1 118 ? 26.085 -5.777 -13.057 1.00 87.25 118 PRO A N 1
ATOM 887 C CA . PRO A 1 118 ? 25.901 -4.899 -11.897 1.00 87.25 118 PRO A CA 1
ATOM 888 C C . PRO A 1 118 ? 26.536 -3.512 -12.072 1.00 87.25 118 PRO A C 1
ATOM 890 O O . PRO A 1 118 ? 25.906 -2.502 -11.757 1.00 87.25 118 PRO A O 1
ATOM 893 N N . MET A 1 119 ? 27.739 -3.448 -12.654 1.00 90.94 119 MET A N 1
ATOM 894 C CA . MET A 1 119 ? 28.506 -2.204 -12.836 1.00 90.94 119 MET A CA 1
ATOM 895 C C . MET A 1 119 ? 28.312 -1.538 -14.206 1.00 90.94 119 MET A C 1
ATOM 897 O O . MET A 1 119 ? 28.877 -0.474 -14.458 1.00 90.94 119 MET A O 1
ATOM 901 N N . ALA A 1 120 ? 27.513 -2.119 -15.105 1.00 89.75 120 ALA A N 1
ATOM 902 C CA . ALA A 1 120 ? 27.229 -1.491 -16.391 1.00 89.75 120 ALA A CA 1
ATOM 903 C C . ALA A 1 120 ? 26.192 -0.367 -16.246 1.00 89.75 120 ALA A C 1
ATOM 905 O O . ALA A 1 120 ? 25.296 -0.418 -15.398 1.00 89.75 120 ALA A O 1
ATOM 906 N N . HIS A 1 121 ? 26.301 0.644 -17.114 1.00 91.44 121 HIS A N 1
ATOM 907 C CA . HIS A 1 121 ? 25.335 1.741 -17.246 1.00 91.44 121 HIS A CA 1
ATOM 908 C C . HIS A 1 121 ? 25.024 2.500 -15.940 1.00 91.44 121 HIS A C 1
ATOM 910 O O . HIS A 1 121 ? 23.915 3.013 -15.779 1.00 91.44 121 HIS A O 1
ATOM 916 N N . LEU A 1 122 ? 25.990 2.617 -15.017 1.00 93.25 122 LEU A N 1
ATOM 917 C CA . LEU A 1 122 ? 25.795 3.262 -13.707 1.00 93.25 122 LEU A CA 1
ATOM 918 C C . LEU A 1 122 ? 25.177 4.662 -13.808 1.00 93.25 122 LEU A C 1
ATOM 920 O O . LEU A 1 122 ? 24.247 4.966 -13.067 1.00 93.25 122 LEU A O 1
ATOM 924 N N . GLY A 1 123 ? 25.625 5.491 -14.757 1.00 92.62 123 GLY A N 1
ATOM 925 C CA . GLY A 1 123 ? 25.058 6.829 -14.966 1.00 92.62 123 GLY A CA 1
ATOM 926 C C . GLY A 1 123 ? 23.572 6.804 -15.349 1.00 92.62 123 GLY A C 1
ATOM 927 O O . GLY A 1 123 ? 22.783 7.593 -14.830 1.00 92.62 123 GLY A O 1
ATOM 928 N N . ALA A 1 124 ? 23.163 5.854 -16.196 1.00 91.56 124 ALA A N 1
ATOM 929 C CA . ALA A 1 124 ? 21.762 5.684 -16.572 1.00 91.56 124 ALA A CA 1
ATOM 930 C C . ALA A 1 124 ? 20.929 5.139 -15.402 1.00 91.56 124 ALA A C 1
ATOM 932 O O . ALA A 1 124 ? 19.861 5.682 -15.119 1.00 91.56 124 ALA A O 1
ATOM 933 N N . LYS A 1 125 ? 21.434 4.127 -14.680 1.00 94.25 125 LYS A N 1
ATOM 934 C CA . LYS A 1 125 ? 20.788 3.571 -13.475 1.00 94.25 125 LYS A CA 1
ATOM 935 C C . LYS A 1 125 ? 20.579 4.654 -12.410 1.00 94.25 125 LYS A C 1
ATOM 937 O O . LYS A 1 125 ? 19.479 4.792 -11.882 1.00 94.25 125 LYS A O 1
ATOM 942 N N . LEU A 1 126 ? 21.597 5.480 -12.167 1.00 94.12 126 LEU A N 1
ATOM 943 C CA . LEU A 1 126 ? 21.551 6.583 -11.210 1.00 94.12 126 LEU A CA 1
ATOM 944 C C . LEU A 1 126 ? 20.545 7.664 -11.624 1.00 94.12 126 LEU A C 1
ATOM 946 O O . LEU A 1 126 ? 19.722 8.082 -10.811 1.00 94.12 126 LEU A O 1
ATOM 950 N N . SER A 1 127 ? 20.564 8.080 -12.894 1.00 92.31 127 SER A N 1
ATOM 951 C CA . SER A 1 127 ? 19.604 9.054 -13.427 1.00 92.31 127 SER A CA 1
ATOM 952 C C . SER A 1 127 ? 18.161 8.558 -13.281 1.00 92.31 127 SER A C 1
ATOM 954 O O . SER A 1 127 ? 17.307 9.283 -12.769 1.00 92.31 127 SER A O 1
ATOM 956 N N . LEU A 1 128 ? 17.893 7.297 -13.637 1.00 93.81 128 LEU A N 1
ATOM 957 C CA . LEU A 1 128 ? 16.574 6.682 -13.476 1.00 93.81 128 LEU A CA 1
ATOM 958 C C . LEU A 1 128 ? 16.148 6.582 -12.001 1.00 93.81 128 LEU A C 1
ATOM 960 O O . LEU A 1 128 ? 14.998 6.889 -11.679 1.00 93.81 128 LEU A O 1
ATOM 964 N N . ALA A 1 129 ? 17.064 6.206 -11.102 1.00 95.44 129 ALA A N 1
ATOM 965 C CA . ALA A 1 129 ? 16.797 6.127 -9.667 1.00 95.44 129 ALA A CA 1
ATOM 966 C C . ALA A 1 129 ? 16.422 7.493 -9.078 1.00 95.44 129 ALA A C 1
ATOM 968 O O . ALA A 1 129 ? 15.438 7.591 -8.341 1.00 95.44 129 ALA A O 1
ATOM 969 N N . PHE A 1 130 ? 17.153 8.557 -9.427 1.00 94.56 130 PHE A N 1
ATOM 970 C CA . PHE A 1 130 ? 16.843 9.914 -8.969 1.00 94.56 130 PHE A CA 1
ATOM 971 C C . PHE A 1 130 ? 15.520 10.427 -9.531 1.00 94.56 130 PHE A C 1
ATOM 973 O O . PHE A 1 130 ? 14.728 10.997 -8.780 1.00 94.56 130 PHE A O 1
ATOM 980 N N . GLN A 1 131 ? 15.248 10.183 -10.816 1.00 94.00 131 GLN A N 1
ATOM 981 C CA . GLN A 1 131 ? 13.970 10.532 -11.439 1.00 94.00 131 GLN A CA 1
ATOM 982 C C . GLN A 1 131 ? 12.804 9.879 -10.691 1.00 94.00 131 GLN A C 1
ATOM 984 O O . GLN A 1 131 ? 11.909 10.571 -10.205 1.00 94.00 131 GLN A O 1
ATOM 989 N N . ALA A 1 132 ? 12.839 8.554 -10.535 1.00 95.88 132 ALA A N 1
ATOM 990 C CA . ALA A 1 132 ? 11.773 7.813 -9.871 1.00 95.88 132 ALA A CA 1
ATOM 991 C C . ALA A 1 132 ? 11.652 8.174 -8.381 1.00 95.88 132 ALA A C 1
ATOM 993 O O . ALA A 1 132 ? 10.542 8.376 -7.891 1.00 95.88 132 ALA A O 1
ATOM 994 N N . THR A 1 133 ? 12.774 8.339 -7.671 1.00 97.12 133 THR A N 1
ATOM 995 C CA . THR A 1 133 ? 12.780 8.761 -6.260 1.00 97.12 133 THR A CA 1
ATOM 996 C C . THR A 1 133 ? 12.145 10.138 -6.098 1.00 97.12 133 THR A C 1
ATOM 998 O O . THR A 1 133 ? 11.309 10.320 -5.214 1.00 97.12 133 THR A O 1
ATOM 1001 N N . GLY A 1 134 ? 12.491 11.091 -6.970 1.00 96.50 134 GLY A N 1
ATOM 1002 C CA . GLY A 1 134 ? 11.912 12.431 -6.973 1.00 96.50 134 GLY A CA 1
ATOM 1003 C C . GLY A 1 134 ? 10.394 12.395 -7.139 1.00 96.50 134 GLY A C 1
ATOM 1004 O O . GLY A 1 134 ? 9.682 13.002 -6.345 1.00 96.50 134 GLY A O 1
ATOM 1005 N N . VAL A 1 135 ? 9.889 11.619 -8.103 1.00 96.56 135 VAL A N 1
ATOM 1006 C CA . VAL A 1 135 ? 8.442 11.475 -8.344 1.00 96.56 135 VAL A CA 1
ATOM 1007 C C . VAL A 1 135 ? 7.723 10.804 -7.170 1.00 96.56 135 VAL A C 1
ATOM 1009 O O . VAL A 1 135 ? 6.672 11.289 -6.741 1.00 96.56 135 VAL A O 1
ATOM 1012 N N . VAL A 1 136 ? 8.282 9.719 -6.622 1.00 97.75 136 VAL A N 1
ATOM 1013 C CA . VAL A 1 136 ? 7.706 8.997 -5.473 1.00 97.75 136 VAL A CA 1
ATOM 1014 C C . VAL A 1 136 ? 7.652 9.907 -4.244 1.00 97.75 136 VAL A C 1
ATOM 1016 O O . VAL A 1 136 ? 6.590 10.052 -3.638 1.00 97.75 136 VAL A O 1
ATOM 1019 N N . LEU A 1 137 ? 8.755 10.581 -3.903 1.00 97.94 137 LEU A N 1
ATOM 1020 C CA . LEU A 1 137 ? 8.794 11.512 -2.773 1.00 97.94 137 LEU A CA 1
ATOM 1021 C C . LEU A 1 137 ? 7.838 12.689 -2.971 1.00 97.94 137 LEU A C 1
ATOM 1023 O O . LEU A 1 137 ? 7.087 13.016 -2.055 1.00 97.94 137 LEU A O 1
ATOM 1027 N N . ALA A 1 138 ? 7.828 13.300 -4.157 1.00 97.44 138 ALA A N 1
ATOM 1028 C CA . ALA A 1 138 ? 6.967 14.439 -4.450 1.00 97.44 138 ALA A CA 1
ATOM 1029 C C . ALA A 1 138 ? 5.485 14.073 -4.318 1.00 97.44 138 ALA A C 1
ATOM 1031 O O . ALA A 1 138 ? 4.733 14.759 -3.631 1.00 97.44 138 ALA A O 1
ATOM 1032 N N . THR A 1 139 ? 5.077 12.939 -4.892 1.00 97.31 139 THR A N 1
ATOM 1033 C CA . THR A 1 139 ? 3.689 12.461 -4.807 1.00 97.31 139 THR A CA 1
ATOM 1034 C C . THR A 1 139 ? 3.305 12.095 -3.375 1.00 97.31 139 THR A C 1
ATOM 1036 O O . THR A 1 139 ? 2.207 12.420 -2.921 1.00 97.31 139 THR A O 1
ATOM 1039 N N . GLY A 1 140 ? 4.218 11.470 -2.631 1.00 97.50 140 GLY A N 1
ATOM 1040 C CA . GLY A 1 140 ? 4.006 11.144 -1.227 1.00 97.50 140 GLY A CA 1
ATOM 1041 C C . GLY A 1 140 ? 3.874 12.385 -0.337 1.00 97.50 140 GLY A C 1
ATOM 1042 O O . GLY A 1 140 ? 2.984 12.428 0.513 1.00 97.50 140 GLY A O 1
ATOM 1043 N N . LEU A 1 141 ? 4.705 13.413 -0.536 1.00 97.81 141 LEU A N 1
ATOM 1044 C CA . LEU A 1 141 ? 4.602 14.683 0.196 1.00 97.81 141 LEU A CA 1
ATOM 1045 C C . LEU A 1 141 ? 3.371 15.492 -0.218 1.00 97.81 141 LEU A C 1
ATOM 1047 O O . LEU A 1 141 ? 2.732 16.106 0.633 1.00 97.81 141 LEU A O 1
ATOM 1051 N N . TYR A 1 142 ? 3.004 15.466 -1.498 1.00 98.00 142 TYR A N 1
ATOM 1052 C CA . TYR A 1 142 ? 1.773 16.095 -1.960 1.00 98.00 142 TYR A CA 1
ATOM 1053 C C . TYR A 1 142 ? 0.536 15.466 -1.312 1.00 98.00 142 TYR A C 1
ATOM 1055 O O . TYR A 1 142 ? -0.314 16.187 -0.795 1.00 98.00 142 TYR A O 1
ATOM 1063 N N . SER A 1 143 ? 0.462 14.131 -1.282 1.00 97.00 143 SER A N 1
ATOM 1064 C CA . SER A 1 143 ? -0.636 13.420 -0.620 1.00 97.00 143 SER A CA 1
ATOM 1065 C C . SER A 1 143 ? -0.689 13.741 0.874 1.00 97.00 143 SER A C 1
ATOM 1067 O O . SER A 1 143 ? -1.755 14.057 1.402 1.00 97.00 143 SER A O 1
ATOM 1069 N N . PHE A 1 144 ? 0.469 13.752 1.542 1.00 97.12 144 PHE A N 1
ATOM 1070 C CA . PHE A 1 144 ? 0.563 14.167 2.940 1.00 97.12 144 PHE A CA 1
ATOM 1071 C C . PHE A 1 144 ? -0.043 15.552 3.162 1.00 97.12 144 PHE A C 1
ATOM 1073 O O . PHE A 1 144 ? -0.895 15.702 4.029 1.00 97.12 144 PHE A O 1
ATOM 1080 N N . ASP A 1 145 ? 0.362 16.548 2.373 1.00 96.62 145 ASP A N 1
ATOM 1081 C CA . ASP A 1 145 ? -0.119 17.923 2.508 1.00 96.62 145 ASP A CA 1
ATOM 1082 C C . ASP A 1 145 ? -1.639 18.026 2.324 1.00 96.62 145 ASP A C 1
ATOM 1084 O O . ASP A 1 145 ? -2.336 18.595 3.169 1.00 96.62 145 ASP A O 1
ATOM 1088 N N . VAL A 1 146 ? -2.158 17.425 1.250 1.00 95.31 146 VAL A N 1
ATOM 1089 C CA . VAL A 1 146 ? -3.590 17.452 0.928 1.00 95.31 146 VAL A CA 1
ATOM 1090 C C . VAL A 1 146 ? -4.409 16.829 2.054 1.00 95.31 146 VAL A C 1
ATOM 1092 O O . VAL A 1 146 ? -5.393 17.424 2.484 1.00 95.31 146 VAL A O 1
ATOM 1095 N N . TYR A 1 147 ? -4.010 15.658 2.554 1.00 94.06 147 TYR A N 1
ATOM 1096 C CA . TYR A 1 147 ? -4.778 14.954 3.579 1.00 94.06 147 TYR A CA 1
ATOM 1097 C C . TYR A 1 147 ? -4.559 15.487 4.990 1.00 94.06 147 TYR A C 1
ATOM 1099 O O . TYR A 1 147 ? -5.501 15.478 5.776 1.00 94.06 147 TYR A O 1
ATOM 1107 N N . ALA A 1 148 ? -3.371 15.991 5.323 1.00 93.69 148 ALA A N 1
ATOM 1108 C CA . ALA A 1 148 ? -3.110 16.581 6.634 1.00 93.69 148 ALA A CA 1
ATOM 1109 C C . ALA A 1 148 ? -3.892 17.887 6.855 1.00 93.69 148 ALA A C 1
ATOM 1111 O O . ALA A 1 148 ? -4.146 18.260 7.998 1.00 93.69 148 ALA A O 1
ATOM 1112 N N . THR A 1 149 ? -4.283 18.570 5.775 1.00 93.69 149 THR A N 1
ATOM 1113 C CA . THR A 1 149 ? -5.000 19.855 5.817 1.00 93.69 149 THR A CA 1
ATOM 1114 C C . THR A 1 149 ? -6.485 19.752 5.464 1.00 93.69 149 THR A C 1
ATOM 1116 O O . THR A 1 149 ? -7.190 20.761 5.495 1.00 93.69 149 THR A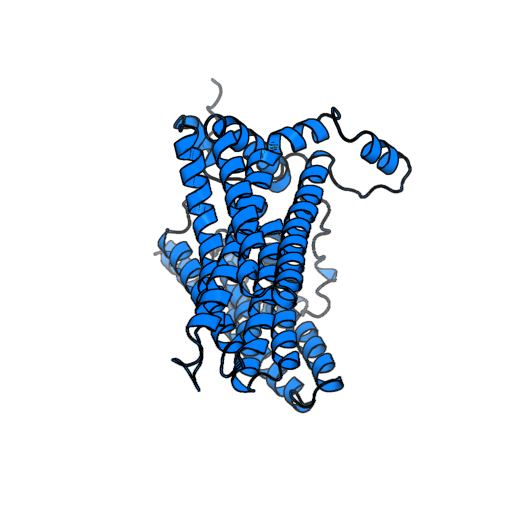 O 1
ATOM 1119 N N . ILE A 1 150 ? -6.989 18.548 5.168 1.00 93.25 150 ILE A N 1
ATOM 1120 C CA . ILE A 1 150 ? -8.329 18.363 4.597 1.00 93.25 150 ILE A CA 1
ATOM 1121 C C . ILE A 1 150 ? -9.473 18.652 5.572 1.00 93.25 150 ILE A C 1
ATOM 1123 O O . ILE A 1 150 ? -10.555 19.030 5.126 1.00 93.25 150 ILE A O 1
ATOM 1127 N N . GLY A 1 151 ? -9.244 18.509 6.883 1.00 89.94 151 GLY A N 1
ATOM 1128 C CA . GLY A 1 151 ? -10.304 18.551 7.896 1.00 89.94 151 GLY A CA 1
ATOM 1129 C C . GLY A 1 151 ? -11.181 19.801 7.833 1.00 89.94 151 GLY A C 1
ATOM 1130 O O . GLY A 1 151 ? -12.400 19.685 7.861 1.00 89.94 151 GLY A O 1
ATOM 1131 N N . ALA A 1 152 ? -10.583 20.983 7.653 1.00 89.62 152 ALA A N 1
ATOM 1132 C CA . ALA A 1 152 ? -11.334 22.238 7.560 1.00 89.62 152 ALA A CA 1
ATOM 1133 C C . ALA A 1 152 ? -12.272 22.269 6.339 1.00 89.62 152 ALA A C 1
ATOM 1135 O O . ALA A 1 152 ? -13.427 22.667 6.446 1.00 89.62 152 ALA A O 1
ATOM 1136 N N . VAL A 1 153 ? -11.800 21.785 5.185 1.00 90.75 153 VAL A N 1
ATOM 1137 C CA . VAL A 1 153 ? -12.613 21.724 3.961 1.00 90.75 153 VAL A CA 1
ATOM 1138 C C . VAL A 1 153 ? -13.730 20.695 4.116 1.00 90.75 153 VAL A C 1
ATOM 1140 O O . VAL A 1 153 ? -14.871 20.965 3.756 1.00 90.75 153 VAL A O 1
ATOM 1143 N N . SER A 1 154 ? -13.424 19.524 4.671 1.00 88.75 154 SER A N 1
ATOM 1144 C CA . SER A 1 154 ? -14.423 18.489 4.947 1.00 88.75 154 SER A CA 1
ATOM 1145 C C . SER A 1 154 ? -15.502 18.956 5.924 1.00 88.75 154 SER A C 1
ATOM 1147 O O . SER A 1 154 ? -16.675 18.652 5.712 1.00 88.75 154 SER A O 1
ATOM 1149 N N . GLN A 1 155 ? -15.135 19.748 6.931 1.00 87.31 155 GLN A N 1
ATOM 1150 C CA . GLN A 1 155 ? -16.080 20.359 7.861 1.00 87.31 155 GLN A CA 1
ATOM 1151 C C . GLN A 1 155 ? -16.993 21.380 7.164 1.00 87.31 155 GLN A C 1
ATOM 1153 O O . GLN A 1 155 ? -18.206 21.309 7.325 1.00 87.31 155 GLN A O 1
ATOM 1158 N N . GLU A 1 156 ? -16.456 22.271 6.323 1.00 89.81 156 GLU A N 1
ATOM 1159 C CA . GLU A 1 156 ? -17.274 23.224 5.549 1.00 89.81 156 GLU A CA 1
ATOM 1160 C C . GLU A 1 156 ? -18.300 22.524 4.641 1.00 89.81 156 GLU A C 1
ATOM 1162 O O . GLU A 1 156 ? -19.426 22.998 4.493 1.00 89.81 156 GLU A O 1
ATOM 1167 N N . TRP A 1 157 ? -17.921 21.393 4.039 1.00 89.62 157 TRP A N 1
ATOM 1168 C CA . TRP A 1 157 ? -18.830 20.568 3.237 1.00 89.62 157 TRP A CA 1
ATOM 1169 C C . TRP A 1 157 ? -19.883 19.860 4.093 1.00 89.62 157 TRP A C 1
ATOM 1171 O O . TRP A 1 157 ? -21.038 19.763 3.682 1.00 89.62 157 TRP A O 1
ATOM 1181 N N . HIS A 1 158 ? -19.504 19.370 5.276 1.00 84.31 158 HIS A N 1
ATOM 1182 C CA . HIS A 1 158 ? -20.433 18.743 6.216 1.00 84.31 158 HIS A CA 1
ATOM 1183 C C . HIS A 1 158 ? -21.468 19.748 6.749 1.00 84.31 158 HIS A C 1
ATOM 1185 O O . HIS A 1 158 ? -22.653 19.437 6.801 1.00 84.31 158 HIS A O 1
ATOM 1191 N N . GLU A 1 159 ? -21.041 20.972 7.061 1.00 84.94 159 GLU A N 1
ATOM 1192 C CA . GLU A 1 159 ? -21.896 22.068 7.540 1.00 84.94 159 GLU A CA 1
ATOM 1193 C C . GLU A 1 159 ? -22.736 22.728 6.427 1.00 84.94 159 GLU A C 1
ATOM 1195 O O . GLU A 1 159 ? -23.457 23.688 6.691 1.00 84.94 159 GLU A O 1
ATOM 1200 N N . GLY A 1 160 ? -22.634 22.263 5.175 1.00 83.88 160 GLY A N 1
ATOM 1201 C CA . GLY A 1 160 ? -23.392 22.815 4.046 1.00 83.88 160 GLY A CA 1
ATOM 1202 C C . GLY A 1 160 ? -22.958 24.219 3.612 1.00 83.88 160 GLY A C 1
ATOM 1203 O O . GLY A 1 160 ? -23.680 24.877 2.875 1.00 83.88 160 GLY A O 1
ATOM 1204 N N . LYS A 1 161 ? -21.775 24.687 4.035 1.00 88.50 161 LYS A N 1
ATOM 1205 C CA . LYS A 1 161 ? -21.182 25.961 3.578 1.00 88.50 161 LYS A CA 1
ATOM 1206 C C . LYS A 1 161 ? -20.562 25.848 2.182 1.00 88.50 161 LYS A C 1
ATOM 1208 O O . LYS A 1 161 ? -20.202 26.856 1.575 1.00 88.50 161 LYS A O 1
ATOM 1213 N N . ARG A 1 162 ? -20.358 24.617 1.703 1.00 87.25 162 ARG A N 1
ATOM 1214 C CA . ARG A 1 162 ? -19.814 24.274 0.387 1.00 87.25 162 ARG A CA 1
ATOM 1215 C C . ARG A 1 162 ? -20.488 23.020 -0.162 1.00 87.25 162 ARG A C 1
ATOM 1217 O O . ARG A 1 162 ? -20.923 22.158 0.593 1.00 87.25 162 ARG A O 1
ATOM 1224 N N . GLY A 1 163 ? -20.447 22.873 -1.487 1.00 84.06 163 GLY A N 1
ATOM 1225 C CA . GLY A 1 163 ? -20.890 21.655 -2.168 1.00 84.06 163 GLY A CA 1
ATOM 1226 C C . GLY A 1 163 ? -22.329 21.697 -2.682 1.00 84.06 163 GLY A C 1
ATOM 1227 O O . GLY A 1 163 ? -22.884 20.636 -2.954 1.00 84.06 163 GLY A O 1
ATOM 1228 N N . ASP A 1 164 ? -22.906 22.887 -2.865 1.00 86.38 164 ASP A N 1
ATOM 1229 C CA . ASP A 1 164 ? -24.294 23.104 -3.311 1.00 86.38 164 ASP A CA 1
ATOM 1230 C C . ASP A 1 164 ? -24.640 22.329 -4.588 1.00 86.38 164 ASP A C 1
ATOM 1232 O O . ASP A 1 164 ? -25.693 21.706 -4.679 1.00 86.38 164 ASP A O 1
ATOM 1236 N N . TRP A 1 165 ? -23.712 22.281 -5.552 1.00 84.94 165 TRP A N 1
ATOM 1237 C CA . TRP A 1 165 ? -23.860 21.468 -6.764 1.00 84.94 165 TRP A CA 1
ATOM 1238 C C . TRP A 1 165 ? -24.022 19.971 -6.455 1.00 84.94 165 TRP A C 1
ATOM 1240 O O . TRP A 1 165 ? -24.833 19.286 -7.067 1.00 84.94 165 TRP A O 1
ATOM 1250 N N . TYR A 1 166 ? -23.254 19.434 -5.508 1.00 82.25 166 TYR A N 1
ATOM 1251 C CA . TYR A 1 166 ? -23.356 18.018 -5.165 1.00 82.25 166 TYR A CA 1
ATOM 1252 C C . TYR A 1 166 ? -24.654 17.737 -4.401 1.00 82.25 166 TYR A C 1
ATOM 1254 O O . TYR A 1 166 ? -25.288 16.707 -4.632 1.00 82.25 166 TYR A O 1
ATOM 1262 N N . GLN A 1 167 ? -25.095 18.670 -3.548 1.00 79.62 167 GLN A N 1
ATOM 1263 C CA . GLN A 1 167 ? -26.404 18.582 -2.901 1.00 79.62 167 GLN A CA 1
ATOM 1264 C C . GLN A 1 167 ? -27.542 18.596 -3.925 1.00 79.62 167 GLN A C 1
ATOM 1266 O O . GLN A 1 167 ? -28.433 17.753 -3.835 1.00 79.62 167 GLN A O 1
ATOM 1271 N N . SER A 1 168 ? -27.491 19.474 -4.930 1.00 82.00 168 SER A N 1
ATOM 1272 C CA . SER A 1 168 ? -28.528 19.543 -5.965 1.00 82.00 168 SER A CA 1
ATOM 1273 C C . SER A 1 168 ? -28.563 18.282 -6.836 1.00 82.00 168 SER A C 1
ATOM 1275 O O . SER A 1 168 ? -29.643 17.766 -7.134 1.00 82.00 168 SER A O 1
ATOM 1277 N N . VAL A 1 169 ? -27.404 17.703 -7.169 1.00 81.81 169 VAL A N 1
ATOM 1278 C CA . VAL A 1 169 ? -27.321 16.412 -7.879 1.00 81.81 169 VAL A CA 1
ATOM 1279 C C . VAL A 1 169 ? -27.842 15.256 -7.017 1.00 81.81 169 VAL A C 1
ATOM 1281 O O . VAL A 1 169 ? -28.563 14.394 -7.525 1.00 81.81 169 VAL A O 1
ATOM 1284 N N . LYS A 1 170 ? -27.542 15.242 -5.709 1.00 80.50 170 LYS A N 1
ATOM 1285 C CA . LYS A 1 170 ? -28.072 14.239 -4.769 1.00 80.50 170 LYS A CA 1
ATOM 1286 C C . LYS A 1 170 ? -29.592 14.337 -4.632 1.00 80.50 170 LYS A C 1
ATOM 1288 O O . LYS A 1 170 ? -30.266 13.313 -4.687 1.00 80.50 170 LYS A O 1
ATOM 1293 N N . GLN A 1 171 ? -30.132 15.551 -4.530 1.00 79.50 171 GLN A N 1
ATOM 1294 C CA . GLN A 1 171 ? -31.577 15.807 -4.492 1.00 79.50 171 GLN A CA 1
ATOM 1295 C C . GLN A 1 171 ? -32.282 15.421 -5.800 1.00 79.50 171 GLN A C 1
ATOM 1297 O O . GLN A 1 171 ? -33.434 15.004 -5.772 1.00 79.50 171 GLN A O 1
ATOM 1302 N N . SER A 1 172 ? -31.579 15.488 -6.933 1.00 79.94 172 SER A N 1
ATOM 1303 C CA . SER A 1 172 ? -32.099 15.080 -8.246 1.00 79.94 172 SER A CA 1
ATOM 1304 C C . SER A 1 172 ? -32.111 13.557 -8.464 1.00 79.94 172 SER A C 1
ATOM 1306 O O . SER A 1 172 ? -32.446 13.105 -9.553 1.00 79.94 172 SER A O 1
ATOM 1308 N N . GLY A 1 173 ? -31.716 12.751 -7.469 1.00 73.12 173 GLY A N 1
ATOM 1309 C CA . GLY A 1 173 ? -31.714 11.283 -7.547 1.00 73.12 173 GLY A CA 1
ATOM 1310 C C . GLY A 1 173 ? -30.520 10.664 -8.289 1.00 73.12 173 GLY A C 1
ATOM 1311 O O . GLY A 1 173 ? -30.424 9.443 -8.365 1.00 73.12 173 GLY A O 1
ATOM 1312 N N . TYR A 1 174 ? -29.584 11.478 -8.791 1.00 67.62 174 TYR A N 1
ATOM 1313 C CA . TYR A 1 174 ? -28.389 11.028 -9.525 1.00 67.62 174 TYR A CA 1
ATOM 1314 C C . TYR A 1 174 ? -27.095 11.076 -8.688 1.00 67.62 174 TYR A C 1
ATOM 1316 O O . TYR A 1 174 ? -26.007 10.819 -9.204 1.00 67.62 174 TYR A O 1
ATOM 1324 N N . GLY A 1 175 ? -27.176 11.438 -7.403 1.00 59.84 175 GLY A N 1
ATOM 1325 C CA . GLY A 1 175 ? -26.006 11.551 -6.530 1.00 59.84 175 GLY A CA 1
ATOM 1326 C C . GLY A 1 175 ? -25.545 10.218 -5.944 1.00 59.84 175 GLY A C 1
ATOM 1327 O O . GLY A 1 175 ? -26.347 9.361 -5.588 1.00 59.84 175 GLY A O 1
ATOM 1328 N N . PHE A 1 176 ? -24.229 10.066 -5.783 1.00 63.22 176 PHE A N 1
ATOM 1329 C CA . PHE A 1 176 ? -23.647 8.973 -5.003 1.00 63.22 176 PHE A CA 1
ATOM 1330 C C . PHE A 1 176 ? -24.102 9.065 -3.539 1.00 63.22 176 PHE A C 1
ATOM 1332 O O . PHE A 1 176 ? -24.139 10.164 -2.986 1.00 63.22 176 PHE A O 1
ATOM 1339 N N . ASP A 1 177 ? -24.386 7.940 -2.877 1.00 70.69 177 ASP A N 1
ATOM 1340 C CA . ASP A 1 177 ? -24.719 7.948 -1.447 1.00 70.69 177 ASP A CA 1
ATOM 1341 C C . ASP A 1 177 ? -23.459 8.033 -0.571 1.00 70.69 177 ASP A C 1
ATOM 1343 O O . ASP A 1 177 ? -23.069 7.103 0.132 1.00 70.69 177 ASP A O 1
ATOM 1347 N N . VAL A 1 178 ? -22.756 9.161 -0.685 1.00 70.25 178 VAL A N 1
ATOM 1348 C CA . VAL A 1 178 ? -21.568 9.471 0.112 1.00 70.25 178 VAL A CA 1
ATOM 1349 C C . VAL A 1 178 ? -21.916 10.603 1.086 1.00 70.25 178 VAL A C 1
ATOM 1351 O O . VAL A 1 178 ? -22.552 11.583 0.684 1.00 70.25 178 VAL A O 1
ATOM 1354 N N . PRO A 1 179 ? -21.512 10.511 2.366 1.00 77.75 179 PRO A N 1
ATOM 1355 C CA . PRO A 1 179 ? -21.613 11.624 3.305 1.00 77.75 179 PRO A CA 1
ATOM 1356 C C . PRO A 1 179 ? -20.912 12.884 2.778 1.00 77.75 179 PRO A C 1
ATOM 1358 O O . PRO A 1 179 ? -19.788 12.810 2.282 1.00 77.75 179 PRO A O 1
ATOM 1361 N N . MET A 1 180 ? -21.535 14.055 2.938 1.00 80.69 180 MET A N 1
ATOM 1362 C CA . MET A 1 180 ? -21.036 15.328 2.386 1.00 80.69 180 MET A CA 1
ATOM 1363 C C . MET A 1 180 ? -19.579 15.627 2.767 1.00 80.69 180 MET A C 1
ATOM 1365 O O . MET A 1 180 ? -18.772 15.983 1.910 1.00 80.69 180 MET A O 1
ATOM 1369 N N . GLY A 1 181 ? -19.213 15.412 4.035 1.00 81.94 181 GLY A N 1
ATOM 1370 C CA . GLY A 1 181 ? -17.853 15.661 4.524 1.00 81.94 181 GLY A CA 1
ATOM 1371 C C . GLY A 1 181 ? -16.779 14.751 3.909 1.00 81.94 181 GLY A C 1
ATOM 1372 O O . GLY A 1 181 ? -15.604 15.116 3.896 1.00 81.94 181 GLY A O 1
ATOM 1373 N N . LEU A 1 182 ? -17.156 13.595 3.346 1.00 83.62 182 LEU A N 1
ATOM 1374 C CA . LEU A 1 182 ? -16.240 12.662 2.674 1.00 83.62 182 LEU A CA 1
ATOM 1375 C C . LEU A 1 182 ? -15.962 13.023 1.209 1.00 83.62 182 LEU A C 1
ATOM 1377 O O . LEU A 1 182 ? -14.960 12.571 0.651 1.00 83.62 182 LEU A O 1
ATOM 1381 N N . VAL A 1 183 ? -16.801 13.849 0.580 1.00 87.12 183 VAL A N 1
ATOM 1382 C CA . VAL A 1 183 ? -16.639 14.231 -0.831 1.00 87.12 183 VAL A CA 1
ATOM 1383 C C . VAL A 1 183 ? -15.284 14.914 -1.094 1.00 87.12 183 VAL A C 1
ATOM 1385 O O . VAL A 1 183 ? -14.593 14.506 -2.034 1.00 87.12 183 VAL A O 1
ATOM 1388 N N . PRO A 1 184 ? -14.807 15.860 -0.256 1.00 90.06 184 PRO A N 1
ATOM 1389 C CA . PRO A 1 184 ? -13.461 16.414 -0.399 1.00 90.06 184 PRO A CA 1
ATOM 1390 C C . PRO A 1 184 ? -12.350 15.364 -0.342 1.00 90.06 184 PRO A C 1
ATOM 1392 O O . PRO A 1 184 ? -11.385 15.482 -1.094 1.00 90.06 184 PRO A O 1
ATOM 1395 N N . ALA A 1 185 ? -12.481 14.327 0.492 1.00 87.25 185 ALA A N 1
ATOM 1396 C CA . ALA A 1 185 ? -11.499 13.243 0.591 1.00 87.25 185 ALA A CA 1
ATOM 1397 C C . ALA A 1 185 ? -11.470 12.368 -0.674 1.00 87.25 185 ALA A C 1
ATOM 1399 O O . ALA A 1 185 ? -10.394 11.989 -1.145 1.00 87.25 185 ALA A O 1
ATOM 1400 N N . LEU A 1 186 ? -12.629 12.118 -1.291 1.00 86.12 186 LEU A N 1
ATOM 1401 C CA . LEU A 1 186 ? -12.699 11.442 -2.591 1.00 86.12 186 LEU A CA 1
ATOM 1402 C C . LEU A 1 186 ? -12.035 12.276 -3.692 1.00 86.12 186 LEU A C 1
ATOM 1404 O O . LEU A 1 186 ? -11.207 11.765 -4.449 1.00 86.12 186 LEU A O 1
ATOM 1408 N N . PHE A 1 187 ? -12.319 13.579 -3.750 1.00 90.00 187 PHE A N 1
ATOM 1409 C CA . PHE A 1 187 ? -11.645 14.466 -4.699 1.00 90.00 187 PHE A CA 1
ATOM 1410 C C . PHE A 1 187 ? -10.152 14.607 -4.411 1.00 90.00 187 PHE A C 1
ATOM 1412 O O . PHE A 1 187 ? -9.363 14.691 -5.351 1.00 90.00 187 PHE A O 1
ATOM 1419 N N . ALA A 1 188 ? -9.738 14.587 -3.145 1.00 92.06 188 ALA A N 1
ATOM 1420 C CA . ALA A 1 188 ? -8.333 14.543 -2.766 1.00 92.06 188 ALA A CA 1
ATOM 1421 C C . ALA A 1 188 ? -7.650 13.281 -3.301 1.00 92.06 188 ALA A C 1
ATOM 1423 O O . ALA A 1 188 ? -6.557 13.394 -3.854 1.00 92.06 188 ALA A O 1
ATOM 1424 N N . THR A 1 189 ? -8.305 12.116 -3.237 1.00 89.88 189 THR A N 1
ATOM 1425 C CA . THR A 1 189 ? -7.786 10.866 -3.819 1.00 89.88 189 THR A CA 1
ATOM 1426 C C . THR A 1 189 ? -7.528 11.036 -5.317 1.00 89.88 189 THR A C 1
ATOM 1428 O O . THR A 1 189 ? -6.415 10.797 -5.789 1.00 89.88 189 THR A O 1
ATOM 1431 N N . VAL A 1 190 ? -8.532 11.515 -6.062 1.00 89.88 190 VAL A N 1
ATOM 1432 C CA . VAL A 1 190 ? -8.429 11.729 -7.517 1.00 89.88 190 VAL A CA 1
ATOM 1433 C C . VAL A 1 190 ? -7.349 12.758 -7.850 1.00 89.88 190 VAL A C 1
ATOM 1435 O O . VAL A 1 190 ? -6.548 12.531 -8.753 1.00 89.88 190 VAL A O 1
ATOM 1438 N N . ARG A 1 191 ? -7.273 13.865 -7.101 1.00 93.81 191 ARG A N 1
ATOM 1439 C CA . ARG A 1 191 ? -6.251 14.909 -7.288 1.00 93.81 191 ARG A CA 1
ATOM 1440 C C . ARG A 1 191 ? -4.843 14.387 -7.021 1.00 93.81 191 ARG A C 1
ATOM 1442 O O . ARG A 1 191 ? -3.949 14.658 -7.814 1.00 93.81 191 ARG A O 1
ATOM 1449 N N . CYS A 1 192 ? -4.641 13.636 -5.939 1.00 94.25 192 CYS A N 1
ATOM 1450 C CA . CYS A 1 192 ? -3.335 13.070 -5.595 1.00 94.25 192 CYS A CA 1
ATOM 1451 C C . CYS A 1 192 ? -2.868 12.071 -6.653 1.00 94.25 192 CYS A C 1
ATOM 1453 O O . CYS A 1 192 ? -1.731 12.156 -7.118 1.00 94.25 192 CYS A O 1
ATOM 1455 N N . PHE A 1 193 ? -3.755 11.167 -7.074 1.00 93.31 193 PHE A N 1
ATOM 1456 C CA . PHE A 1 193 ? -3.429 10.190 -8.106 1.00 93.31 193 PHE A CA 1
ATOM 1457 C C . PHE A 1 193 ? -3.195 10.853 -9.469 1.00 93.31 193 PHE A C 1
ATOM 1459 O O . PHE A 1 193 ? -2.184 10.589 -10.117 1.00 93.31 193 PHE A O 1
ATOM 1466 N N . GLY A 1 194 ? -4.079 11.773 -9.866 1.00 94.69 194 GLY A N 1
ATOM 1467 C CA . GLY A 1 194 ? -3.969 12.530 -11.111 1.00 94.69 194 GLY A CA 1
ATOM 1468 C C . GLY A 1 194 ? -2.686 13.357 -11.187 1.00 94.69 194 GLY A C 1
ATOM 1469 O O . GLY A 1 194 ? -2.010 13.328 -12.211 1.00 94.69 194 GLY A O 1
ATOM 1470 N N . ALA A 1 195 ? -2.290 14.024 -10.098 1.00 95.75 195 ALA A N 1
ATOM 1471 C CA . ALA A 1 195 ? -1.021 14.748 -10.038 1.00 95.75 195 ALA A CA 1
ATOM 1472 C C . ALA A 1 195 ? 0.181 13.809 -10.240 1.00 95.75 195 ALA A C 1
ATOM 1474 O O . ALA A 1 195 ? 1.074 14.123 -11.027 1.00 95.75 195 ALA A O 1
ATOM 1475 N N . GLY A 1 196 ? 0.175 12.634 -9.601 1.00 94.44 196 GLY A N 1
ATOM 1476 C CA . GLY A 1 196 ? 1.205 11.614 -9.809 1.00 94.44 196 GLY A CA 1
ATOM 1477 C C . GLY A 1 196 ? 1.270 11.121 -11.259 1.00 94.44 196 GLY A C 1
ATOM 1478 O O . GLY A 1 196 ? 2.355 11.075 -11.837 1.00 94.44 196 GLY A O 1
ATOM 1479 N N . ILE A 1 197 ? 0.119 10.828 -11.881 1.00 95.31 197 ILE A N 1
ATOM 1480 C CA . ILE A 1 197 ? 0.040 10.443 -13.301 1.00 95.31 197 ILE A CA 1
ATOM 1481 C C . ILE A 1 197 ? 0.625 11.536 -14.194 1.00 95.31 197 ILE A C 1
ATOM 1483 O O . ILE A 1 197 ? 1.474 11.241 -15.032 1.00 95.31 197 ILE A O 1
ATOM 1487 N N . ILE A 1 198 ? 0.201 12.790 -14.011 1.00 96.81 198 ILE A N 1
ATOM 1488 C CA . ILE A 1 198 ? 0.666 13.919 -14.825 1.00 96.81 198 ILE A CA 1
ATOM 1489 C C . ILE A 1 198 ? 2.187 14.035 -14.740 1.00 96.81 198 ILE A C 1
ATOM 1491 O O . ILE A 1 198 ? 2.848 14.129 -15.771 1.00 96.81 198 ILE A O 1
ATOM 1495 N N . VAL A 1 199 ? 2.761 13.966 -13.538 1.00 96.19 199 VAL A N 1
ATOM 1496 C CA . VAL A 1 199 ? 4.215 14.064 -13.354 1.00 96.19 199 VAL A CA 1
ATOM 1497 C C . VAL A 1 199 ? 4.948 12.900 -14.026 1.00 96.19 199 VAL A C 1
ATOM 1499 O O . VAL A 1 199 ? 5.968 13.129 -14.679 1.00 96.19 199 VAL A O 1
ATOM 1502 N N . VAL A 1 200 ? 4.428 11.670 -13.934 1.00 94.50 200 VAL A N 1
ATOM 1503 C CA . VAL A 1 200 ? 5.018 10.511 -14.629 1.00 94.50 200 VAL A CA 1
ATOM 1504 C C . VAL A 1 200 ? 4.939 10.670 -16.148 1.00 94.50 200 VAL A C 1
ATOM 1506 O O . VAL A 1 200 ? 5.933 10.421 -16.831 1.00 94.50 200 VAL A O 1
ATOM 1509 N N . LEU A 1 201 ? 3.794 11.100 -16.686 1.00 94.38 201 LEU A N 1
ATOM 1510 C CA . LEU A 1 201 ? 3.601 11.288 -18.126 1.00 94.38 201 LEU A CA 1
ATOM 1511 C C . LEU A 1 201 ? 4.485 12.412 -18.672 1.00 94.38 201 LEU A C 1
ATOM 1513 O O . LEU A 1 201 ? 5.164 12.205 -19.672 1.00 94.38 201 LEU A O 1
ATOM 1517 N N . VAL A 1 202 ? 4.545 13.560 -17.991 1.00 95.00 202 VAL A N 1
ATOM 1518 C CA . VAL A 1 202 ? 5.419 14.683 -18.371 1.00 95.00 202 VAL A CA 1
ATOM 1519 C C . VAL A 1 202 ? 6.894 14.283 -18.282 1.00 95.00 202 VAL A C 1
ATOM 1521 O O . VAL A 1 202 ? 7.682 14.614 -19.164 1.00 95.00 202 VAL A O 1
ATOM 1524 N N . GLY A 1 203 ? 7.286 13.522 -17.256 1.00 92.69 203 GLY A N 1
ATOM 1525 C CA . GLY A 1 203 ? 8.635 12.956 -17.175 1.00 92.69 203 GLY A CA 1
ATOM 1526 C C . GLY A 1 203 ? 8.928 11.983 -18.321 1.00 92.69 203 GLY A C 1
ATOM 1527 O O . GLY A 1 203 ? 10.027 11.983 -18.877 1.00 92.69 203 GLY A O 1
ATOM 1528 N N . ALA A 1 204 ? 7.944 11.173 -18.720 1.00 91.12 204 ALA A N 1
ATOM 1529 C CA . ALA A 1 204 ? 8.088 10.226 -19.816 1.00 91.12 204 ALA A CA 1
ATOM 1530 C C . ALA A 1 204 ? 8.228 10.910 -21.182 1.00 91.12 204 ALA A C 1
ATOM 1532 O O . ALA A 1 204 ? 9.089 10.498 -21.964 1.00 91.12 204 ALA A O 1
ATOM 1533 N N . THR A 1 205 ? 7.436 11.952 -21.446 1.00 92.62 205 THR A N 1
ATOM 1534 C CA . THR A 1 205 ? 7.511 12.744 -22.683 1.00 92.62 205 THR A CA 1
ATOM 1535 C C . THR A 1 205 ? 8.805 13.551 -22.752 1.00 92.62 205 THR A C 1
ATOM 1537 O O . THR A 1 205 ? 9.493 13.501 -23.772 1.00 92.62 205 THR A O 1
ATOM 1540 N N . LEU A 1 206 ? 9.205 14.210 -21.657 1.00 91.69 206 LEU A N 1
ATOM 1541 C CA . LEU A 1 206 ? 10.480 14.932 -21.591 1.00 91.69 206 LEU A CA 1
ATOM 1542 C C . LEU A 1 206 ? 11.675 14.010 -21.770 1.00 91.69 206 LEU A C 1
ATOM 1544 O O . LEU A 1 206 ? 12.638 14.409 -22.407 1.00 91.69 206 LEU A O 1
ATOM 1548 N N . PHE A 1 207 ? 11.624 12.775 -21.273 1.00 87.94 207 PHE A N 1
ATOM 1549 C CA . PHE A 1 207 ? 12.701 11.826 -21.530 1.00 87.94 207 PHE A CA 1
ATOM 1550 C C . PHE A 1 207 ? 12.871 11.529 -23.027 1.00 87.94 207 PHE A C 1
ATOM 1552 O O . PHE A 1 207 ? 13.998 11.389 -23.483 1.00 87.94 207 PHE A O 1
ATOM 1559 N N . GLY A 1 208 ? 11.775 11.443 -23.789 1.00 87.62 208 GLY A N 1
ATOM 1560 C CA . GLY A 1 208 ? 11.835 11.213 -25.235 1.00 87.62 208 GLY A CA 1
ATOM 1561 C C . GLY A 1 208 ? 12.423 12.393 -26.014 1.00 87.62 208 GLY A C 1
ATOM 1562 O O . GLY A 1 208 ? 13.142 12.178 -26.983 1.00 87.62 208 GLY A O 1
ATOM 1563 N N . ALA A 1 209 ? 12.150 13.626 -25.577 1.00 91.88 209 ALA A N 1
ATOM 1564 C CA . ALA A 1 209 ? 12.616 14.842 -26.251 1.00 91.88 209 ALA A CA 1
ATOM 1565 C C . ALA A 1 209 ? 13.991 15.338 -25.758 1.00 91.88 209 ALA A C 1
ATOM 1567 O O . ALA A 1 209 ? 14.815 15.788 -26.547 1.00 91.88 209 ALA A O 1
ATOM 1568 N N . ALA A 1 210 ? 14.236 15.277 -24.449 1.00 91.62 210 ALA A N 1
ATOM 1569 C CA . ALA A 1 210 ? 15.422 15.793 -23.771 1.00 91.62 210 ALA A CA 1
ATOM 1570 C C . ALA A 1 210 ? 15.754 14.943 -22.519 1.00 91.62 210 ALA A C 1
ATOM 1572 O O . ALA A 1 210 ? 15.452 15.349 -21.390 1.00 91.62 210 ALA A O 1
ATOM 1573 N N . PRO A 1 211 ? 16.422 13.780 -22.677 1.00 86.12 211 PRO A N 1
ATOM 1574 C CA . PRO A 1 211 ? 16.710 12.845 -21.581 1.00 86.12 211 PRO A CA 1
ATOM 1575 C C . PRO A 1 211 ? 17.405 13.481 -20.367 1.00 86.12 211 PRO A C 1
ATOM 1577 O O . PRO A 1 211 ? 17.136 13.105 -19.226 1.00 86.12 211 PRO A O 1
ATOM 1580 N N . ALA A 1 212 ? 18.266 14.477 -20.603 1.00 86.81 212 ALA A N 1
ATOM 1581 C CA . ALA A 1 212 ? 18.991 15.205 -19.561 1.00 86.81 212 ALA A CA 1
ATOM 1582 C C . ALA A 1 212 ? 18.081 16.032 -18.632 1.00 86.81 212 ALA A C 1
ATOM 1584 O O . ALA A 1 212 ? 18.493 16.361 -17.522 1.00 86.81 212 ALA A O 1
ATOM 1585 N N . LEU A 1 213 ? 16.852 16.349 -19.058 1.00 90.06 213 LEU A N 1
ATOM 1586 C CA . LEU A 1 213 ? 15.873 17.143 -18.307 1.00 90.06 213 LEU A CA 1
ATOM 1587 C C . LEU A 1 213 ? 14.739 16.297 -17.711 1.00 90.06 213 LEU A C 1
ATOM 1589 O O . LEU A 1 213 ? 13.851 16.833 -17.052 1.00 90.06 213 LEU A O 1
ATOM 1593 N N . ALA A 1 214 ? 14.758 14.975 -17.891 1.00 88.00 214 ALA A N 1
ATOM 1594 C CA . ALA A 1 214 ? 13.672 14.095 -17.455 1.00 88.00 214 ALA A CA 1
ATOM 1595 C C . ALA A 1 214 ? 13.446 14.064 -15.927 1.00 88.00 214 ALA A C 1
ATOM 1597 O O . ALA A 1 214 ? 12.383 13.657 -15.465 1.00 88.00 214 ALA A O 1
ATOM 1598 N N . TRP A 1 215 ? 14.417 14.519 -15.129 1.00 90.62 215 TRP A N 1
ATOM 1599 C CA . TRP A 1 215 ? 14.298 14.659 -13.671 1.00 90.62 215 TRP A CA 1
ATOM 1600 C C . TRP A 1 215 ? 13.573 15.935 -13.230 1.00 90.62 215 TRP A C 1
ATOM 1602 O O . TRP A 1 215 ? 13.096 16.006 -12.093 1.00 90.62 215 TRP A O 1
ATOM 1612 N N . LEU A 1 216 ? 13.458 16.927 -14.116 1.00 93.94 216 LEU A N 1
ATOM 1613 C CA . LEU A 1 216 ? 12.931 18.248 -13.791 1.00 93.94 216 LEU A CA 1
ATOM 1614 C C . LEU A 1 216 ? 11.485 18.209 -13.258 1.00 93.94 216 LEU A C 1
ATOM 1616 O O . LEU A 1 216 ? 11.246 18.833 -12.224 1.00 93.94 216 LEU A O 1
ATOM 1620 N N . PRO A 1 217 ? 10.527 17.458 -13.846 1.00 94.38 217 PRO A N 1
ATOM 1621 C CA . PRO A 1 217 ? 9.155 17.417 -13.330 1.00 94.38 217 PRO A CA 1
ATOM 1622 C C . PRO A 1 217 ? 9.073 16.894 -11.897 1.00 94.38 217 PRO A C 1
ATOM 1624 O O . PRO A 1 217 ? 8.369 17.470 -11.070 1.00 94.38 217 PRO A O 1
ATOM 1627 N N . GLY A 1 218 ? 9.827 15.833 -11.589 1.00 94.88 218 GLY A N 1
ATOM 1628 C CA . GLY A 1 218 ? 9.877 15.256 -10.247 1.00 94.88 218 GLY A CA 1
ATOM 1629 C C . GLY A 1 218 ? 10.442 16.240 -9.224 1.00 94.88 218 GLY A C 1
ATOM 1630 O O . GLY A 1 218 ? 9.866 16.401 -8.152 1.00 94.88 218 GLY A O 1
ATOM 1631 N N . VAL A 1 219 ? 11.523 16.949 -9.567 1.00 95.88 219 VAL A N 1
ATOM 1632 C CA . VAL A 1 219 ? 12.143 17.944 -8.675 1.00 95.88 219 VAL A CA 1
ATOM 1633 C C . VAL A 1 219 ? 11.261 19.175 -8.483 1.00 95.88 219 VAL A C 1
ATOM 1635 O O . VAL A 1 219 ? 11.068 19.603 -7.347 1.00 95.88 219 VAL A O 1
ATOM 1638 N N . LEU A 1 220 ? 10.681 19.727 -9.552 1.00 97.38 220 LEU A N 1
ATOM 1639 C CA . LEU A 1 220 ? 9.768 20.868 -9.445 1.00 97.38 220 LEU A CA 1
ATOM 1640 C C . LEU A 1 220 ? 8.551 20.522 -8.585 1.00 97.38 220 LEU A C 1
ATOM 1642 O O . LEU A 1 220 ? 8.165 21.307 -7.717 1.00 97.38 220 LEU A O 1
ATOM 1646 N N . PHE A 1 221 ? 7.988 19.327 -8.778 1.00 97.69 221 PHE A N 1
ATOM 1647 C CA . PHE A 1 221 ? 6.871 18.864 -7.969 1.00 97.69 221 PHE A CA 1
ATOM 1648 C C . PHE A 1 221 ? 7.283 18.658 -6.508 1.00 97.69 221 PHE A C 1
ATOM 1650 O O . PHE A 1 221 ? 6.578 19.116 -5.613 1.00 97.69 221 PHE A O 1
ATOM 1657 N N . LEU A 1 222 ? 8.462 18.078 -6.252 1.00 97.62 222 LEU A N 1
ATOM 1658 C CA . LEU A 1 222 ? 8.995 17.895 -4.899 1.00 97.62 222 LEU A CA 1
ATOM 1659 C C . LEU A 1 222 ? 9.176 19.229 -4.165 1.00 97.62 222 LEU A C 1
ATOM 1661 O O . LEU A 1 222 ? 8.755 19.364 -3.011 1.00 97.62 222 LEU A O 1
ATOM 1665 N N . ILE A 1 223 ? 9.783 20.216 -4.831 1.00 98.12 223 ILE A N 1
ATOM 1666 C CA . ILE A 1 223 ? 9.969 21.569 -4.294 1.00 98.12 223 ILE A CA 1
ATOM 1667 C C . ILE A 1 223 ? 8.606 22.174 -3.968 1.00 98.12 223 ILE A C 1
ATOM 1669 O O . ILE A 1 223 ? 8.395 22.656 -2.855 1.00 98.12 223 ILE A O 1
ATOM 1673 N N . TRP A 1 224 ? 7.661 22.104 -4.903 1.00 97.94 224 TRP A N 1
ATOM 1674 C CA . TRP A 1 224 ? 6.327 22.659 -4.715 1.00 97.94 224 TRP A CA 1
ATOM 1675 C C . TRP A 1 224 ? 5.578 22.014 -3.538 1.00 97.94 224 TRP A C 1
ATOM 1677 O O . TRP A 1 224 ? 5.062 22.733 -2.678 1.00 97.94 224 TRP A O 1
ATOM 1687 N N . SER A 1 225 ? 5.570 20.682 -3.436 1.00 97.31 225 SER A N 1
ATOM 1688 C CA . SER A 1 225 ? 4.943 19.963 -2.318 1.00 97.31 225 SER A CA 1
ATOM 1689 C C . SER A 1 225 ? 5.599 20.303 -0.980 1.00 97.31 225 SER A C 1
ATOM 1691 O O . SER A 1 225 ? 4.909 20.517 0.014 1.00 97.31 225 SER A O 1
ATOM 1693 N N . THR A 1 226 ? 6.927 20.434 -0.956 1.00 97.69 226 THR A N 1
ATOM 1694 C CA . THR A 1 226 ? 7.669 20.826 0.251 1.00 97.69 226 THR A CA 1
ATOM 1695 C C . THR A 1 226 ? 7.324 22.251 0.679 1.00 97.69 226 THR A C 1
ATOM 1697 O O . THR A 1 226 ? 7.052 22.499 1.853 1.00 97.69 226 THR A O 1
ATOM 1700 N N . VAL A 1 227 ? 7.273 23.195 -0.267 1.00 98.06 227 VAL A N 1
ATOM 1701 C CA . VAL A 1 227 ? 6.893 24.590 0.000 1.00 98.06 227 VAL A CA 1
ATOM 1702 C C . VAL A 1 227 ? 5.480 24.677 0.579 1.00 98.06 227 VAL A C 1
ATOM 1704 O O . VAL A 1 227 ? 5.260 25.464 1.500 1.00 98.06 227 VAL A O 1
ATOM 1707 N N . ARG A 1 228 ? 4.530 23.862 0.104 1.00 96.44 228 ARG A N 1
ATOM 1708 C CA . ARG A 1 228 ? 3.172 23.805 0.673 1.00 96.44 228 ARG A CA 1
ATOM 1709 C C . ARG A 1 228 ? 3.171 23.385 2.143 1.00 96.44 228 ARG A C 1
ATOM 1711 O O . ARG A 1 228 ? 2.664 24.132 2.978 1.00 96.44 228 ARG A O 1
ATOM 1718 N N . ILE A 1 229 ? 3.863 22.295 2.476 1.00 96.44 229 ILE A N 1
ATOM 1719 C CA . ILE A 1 229 ? 3.992 21.830 3.867 1.00 96.44 229 ILE A CA 1
ATOM 1720 C C . ILE A 1 229 ? 4.629 22.920 4.744 1.00 96.44 229 ILE A C 1
ATOM 1722 O O . ILE A 1 229 ? 4.159 23.204 5.848 1.00 96.44 229 ILE A O 1
ATOM 1726 N N . LEU A 1 230 ? 5.679 23.582 4.245 1.00 96.62 230 LEU A N 1
ATOM 1727 C CA . LEU A 1 230 ? 6.358 24.659 4.970 1.00 96.62 230 LEU A CA 1
ATOM 1728 C C . LEU A 1 230 ? 5.456 25.875 5.219 1.00 96.62 230 LEU A C 1
ATOM 1730 O O . LEU A 1 230 ? 5.594 26.507 6.267 1.00 96.62 230 LEU A O 1
ATOM 1734 N N . ARG A 1 231 ? 4.521 26.189 4.315 1.00 96.56 231 ARG A N 1
ATOM 1735 C CA . ARG A 1 231 ? 3.536 27.271 4.511 1.00 96.56 231 ARG A CA 1
ATOM 1736 C C . ARG A 1 231 ? 2.536 26.955 5.623 1.00 96.56 231 ARG A C 1
ATOM 1738 O O . ARG A 1 231 ? 2.068 27.875 6.285 1.00 96.56 231 ARG A O 1
ATOM 1745 N N . HIS A 1 232 ? 2.237 25.681 5.866 1.00 93.56 232 HIS A N 1
ATOM 1746 C CA . HIS A 1 232 ? 1.262 25.256 6.878 1.00 93.56 232 HIS A CA 1
ATOM 1747 C C . HIS A 1 232 ? 1.887 24.939 8.246 1.00 93.56 232 HIS A C 1
ATOM 1749 O O . HIS A 1 232 ? 1.168 24.778 9.230 1.00 93.56 232 HIS A O 1
ATOM 1755 N N . ARG A 1 233 ? 3.224 24.912 8.351 1.00 95.00 233 ARG A N 1
ATOM 1756 C CA . ARG A 1 233 ? 3.948 24.435 9.546 1.00 95.00 233 ARG A CA 1
ATOM 1757 C C . ARG A 1 233 ? 3.615 25.160 10.855 1.00 95.00 233 ARG A C 1
ATOM 1759 O O . ARG A 1 233 ? 3.690 24.545 11.912 1.00 95.00 233 ARG A O 1
ATOM 1766 N N . LEU A 1 234 ? 3.287 26.454 10.796 1.00 94.69 234 LEU A N 1
ATOM 1767 C CA . LEU A 1 234 ? 3.019 27.270 11.989 1.00 94.69 234 LEU A CA 1
ATOM 1768 C C . LEU A 1 234 ? 1.573 27.151 12.488 1.00 94.69 234 LEU A C 1
ATOM 1770 O O . LEU A 1 234 ? 1.333 27.410 13.658 1.00 94.69 234 LEU A O 1
ATOM 1774 N N . ALA A 1 235 ? 0.640 26.737 11.627 1.00 94.50 235 ALA A N 1
ATOM 1775 C CA . ALA A 1 235 ? -0.773 26.520 11.961 1.00 94.50 235 ALA A CA 1
ATOM 1776 C C . ALA A 1 235 ? -1.153 25.027 11.895 1.00 94.50 235 ALA A C 1
ATOM 1778 O O . ALA A 1 235 ? -2.319 24.665 11.723 1.00 94.50 235 ALA A O 1
ATOM 1779 N N . PHE A 1 236 ? -0.150 24.144 11.956 1.00 95.75 236 PHE A N 1
ATOM 1780 C CA . PHE A 1 236 ? -0.341 22.710 11.765 1.00 95.75 236 PHE A CA 1
ATOM 1781 C C . PHE A 1 236 ? -1.138 22.060 12.901 1.00 95.75 236 PHE A C 1
ATOM 1783 O O . PHE A 1 236 ? -1.771 21.036 12.682 1.00 95.75 236 PHE A O 1
ATOM 1790 N N . ASP A 1 237 ? -1.154 22.659 14.089 1.00 95.38 237 ASP A N 1
ATOM 1791 C CA . ASP A 1 237 ? -2.016 22.265 15.205 1.00 95.38 237 ASP A CA 1
ATOM 1792 C C . ASP A 1 237 ? -3.499 22.278 14.812 1.00 95.38 237 ASP A C 1
ATOM 1794 O O . ASP A 1 237 ? -4.190 21.273 14.983 1.00 95.38 237 ASP A O 1
ATOM 1798 N N . ARG A 1 238 ? -3.972 23.363 14.188 1.00 93.88 238 ARG A N 1
ATOM 1799 C CA . ARG A 1 238 ? -5.360 23.478 13.716 1.00 93.88 238 ARG A CA 1
ATOM 1800 C C . ARG A 1 238 ? -5.667 22.394 12.689 1.00 93.88 238 ARG A C 1
ATOM 1802 O O . ARG A 1 238 ? -6.641 21.660 12.832 1.00 93.88 238 ARG A O 1
ATOM 1809 N N . HIS A 1 239 ? -4.802 22.245 11.686 1.00 94.25 239 HIS A N 1
ATOM 1810 C CA . HIS A 1 239 ? -4.957 21.215 10.658 1.00 94.25 239 HIS A CA 1
ATOM 1811 C C . HIS A 1 239 ? -4.964 19.800 11.247 1.00 94.25 239 HIS A C 1
ATOM 1813 O O . HIS A 1 239 ? -5.798 18.981 10.863 1.00 94.25 239 HIS A O 1
ATOM 1819 N N . TYR A 1 240 ? -4.087 19.529 12.215 1.00 94.00 240 TYR A N 1
ATOM 1820 C CA . TYR A 1 240 ? -4.006 18.248 12.902 1.00 94.00 240 TYR A CA 1
ATOM 1821 C C . TYR A 1 240 ? -5.303 17.934 13.652 1.00 94.00 240 TYR A C 1
ATOM 1823 O O . TYR A 1 240 ? -5.865 16.859 13.440 1.00 94.00 240 TYR A O 1
ATOM 1831 N N . TYR A 1 241 ? -5.806 18.841 14.492 1.00 92.88 241 TYR A N 1
ATOM 1832 C CA . TYR A 1 241 ? -6.998 18.560 15.298 1.00 92.88 241 TYR A CA 1
ATOM 1833 C C . TYR A 1 241 ? -8.279 18.505 14.458 1.00 92.88 241 TYR A C 1
ATOM 1835 O O . TYR A 1 241 ? -9.052 17.568 14.637 1.00 92.88 241 TYR A O 1
ATOM 1843 N N . HIS A 1 242 ? -8.473 19.407 13.486 1.00 90.88 242 HIS A N 1
ATOM 1844 C CA . HIS A 1 242 ? -9.636 19.347 12.587 1.00 90.88 242 HIS A CA 1
ATOM 1845 C C . HIS A 1 242 ? -9.657 18.056 11.762 1.00 90.88 242 HIS A C 1
ATOM 1847 O O . HIS A 1 242 ? -10.691 17.403 11.651 1.00 90.88 242 HIS A O 1
ATOM 1853 N N . THR A 1 243 ? -8.513 17.663 11.193 1.00 91.69 243 THR A N 1
ATOM 1854 C CA . THR A 1 243 ? -8.426 16.442 10.382 1.00 91.69 243 THR A CA 1
ATOM 1855 C C . THR A 1 243 ? -8.656 15.194 11.232 1.00 91.69 243 THR A C 1
ATOM 1857 O O . THR A 1 243 ? -9.384 14.302 10.807 1.00 91.69 243 THR A O 1
ATOM 1860 N N . ASN A 1 244 ? -8.083 15.125 12.439 1.00 89.81 244 ASN A N 1
ATOM 1861 C CA . ASN A 1 244 ? -8.318 13.988 13.330 1.00 89.81 244 ASN A CA 1
ATOM 1862 C C . ASN A 1 244 ? -9.769 13.912 13.804 1.00 89.81 244 ASN A C 1
ATOM 1864 O O . ASN A 1 244 ? -10.323 12.824 13.762 1.00 89.81 244 ASN A O 1
ATOM 1868 N N . ALA A 1 245 ? -10.389 15.031 14.189 1.00 86.62 245 ALA A N 1
ATOM 1869 C CA . ALA A 1 245 ? -11.794 15.052 14.595 1.00 86.62 245 ALA A CA 1
ATOM 1870 C C . ALA A 1 245 ? -12.717 14.580 13.461 1.00 86.62 245 ALA A C 1
ATOM 1872 O O . ALA A 1 245 ? -13.561 13.717 13.676 1.00 86.62 245 ALA A O 1
ATOM 1873 N N . PHE A 1 246 ? -12.490 15.066 12.236 1.00 86.38 246 PHE A N 1
ATOM 1874 C CA . PHE A 1 246 ? -13.251 14.641 11.062 1.00 86.38 246 PHE A CA 1
ATOM 1875 C C . PHE A 1 246 ? -13.120 13.133 10.790 1.00 86.38 246 PHE A C 1
ATOM 1877 O O . PHE A 1 246 ? -14.119 12.442 10.606 1.00 86.38 246 PHE A O 1
ATOM 1884 N N . TYR A 1 247 ? -11.894 12.600 10.760 1.00 82.25 247 TYR A N 1
ATOM 1885 C CA . TYR A 1 247 ? -11.699 11.169 10.512 1.00 82.25 247 TYR A CA 1
ATOM 1886 C C . TYR A 1 247 ? -12.131 10.300 11.692 1.00 82.25 247 TYR A C 1
ATOM 1888 O O . TYR A 1 247 ? -12.509 9.158 11.462 1.00 82.25 247 TYR A O 1
ATOM 1896 N N . ASP A 1 248 ? -12.092 10.795 12.926 1.00 81.31 248 ASP A N 1
ATOM 1897 C CA . ASP A 1 248 ? -12.620 10.071 14.084 1.00 81.31 248 ASP A CA 1
ATOM 1898 C C . ASP A 1 248 ? -14.151 10.005 14.050 1.00 81.31 248 ASP A C 1
ATOM 1900 O O . ASP A 1 248 ? -14.721 8.949 14.299 1.00 81.31 248 ASP A O 1
ATOM 1904 N N . GLU A 1 249 ? -14.829 11.069 13.621 1.00 74.88 249 GLU A N 1
ATOM 1905 C CA . GLU A 1 249 ? -16.268 11.019 13.359 1.00 74.88 249 GLU A CA 1
ATOM 1906 C C . GLU A 1 249 ? -16.572 9.985 12.261 1.00 74.88 249 GLU A C 1
ATOM 1908 O O . GLU A 1 249 ? -17.278 9.002 12.481 1.00 74.88 249 GLU A O 1
ATOM 1913 N N . VAL A 1 250 ? -15.927 10.127 11.103 1.00 69.19 250 VAL A N 1
ATOM 1914 C CA . VAL A 1 250 ? -16.229 9.313 9.921 1.00 69.19 250 VAL A CA 1
ATOM 1915 C C . VAL A 1 250 ? -15.765 7.851 10.029 1.00 69.19 250 VAL A C 1
ATOM 1917 O O . VAL A 1 250 ? -16.407 6.966 9.464 1.00 69.19 250 VAL A O 1
ATOM 1920 N N . LEU A 1 251 ? -14.647 7.566 10.706 1.00 65.06 251 LEU A N 1
ATOM 1921 C CA . LEU A 1 251 ? -14.063 6.216 10.814 1.00 65.06 251 LEU A CA 1
ATOM 1922 C C . LEU A 1 251 ? -14.216 5.592 12.209 1.00 65.06 251 LEU A C 1
ATOM 1924 O O . LEU A 1 251 ? -14.179 4.364 12.325 1.00 65.06 251 LEU A O 1
ATOM 1928 N N . GLY A 1 252 ? -14.366 6.401 13.261 1.00 54.28 252 GLY A N 1
ATOM 1929 C CA . GLY A 1 252 ? -14.469 5.970 14.662 1.00 54.28 252 GLY A CA 1
ATOM 1930 C C . GLY A 1 252 ? -15.879 5.559 15.097 1.00 54.28 252 GLY A C 1
ATOM 1931 O O . GLY A 1 252 ? -16.043 5.005 16.184 1.00 54.28 252 GLY A O 1
ATOM 1932 N N . GLY A 1 253 ? -16.888 5.731 14.234 1.00 48.12 253 GLY A N 1
ATOM 1933 C CA . GLY A 1 253 ? -18.251 5.235 14.457 1.00 48.12 253 GLY A CA 1
ATOM 1934 C C . GLY A 1 253 ? -19.235 6.261 15.026 1.00 48.12 253 GLY A C 1
ATOM 1935 O O . GLY A 1 253 ? -20.304 5.861 15.489 1.00 48.12 253 GLY A O 1
ATOM 1936 N N . GLY A 1 254 ? -18.913 7.558 14.978 1.00 39.44 254 GLY A N 1
ATOM 1937 C CA . GLY A 1 254 ? -19.856 8.642 15.254 1.00 39.44 254 GLY A CA 1
ATOM 1938 C C . GLY A 1 254 ? -20.592 9.059 13.978 1.00 39.44 254 GLY A C 1
ATOM 1939 O O . GLY A 1 254 ? -19.961 9.407 12.997 1.00 39.44 254 GLY A O 1
ATOM 1940 N N . SER A 1 255 ? -21.925 8.994 13.982 1.00 38.56 255 SER A N 1
ATOM 1941 C CA . SER A 1 255 ? -22.861 9.424 12.915 1.00 38.56 255 SER A CA 1
ATOM 1942 C C . SER A 1 255 ? -22.798 8.705 11.548 1.00 38.56 255 SER A C 1
ATOM 1944 O O . SER A 1 255 ? -23.852 8.457 10.962 1.00 38.56 255 SER A O 1
ATOM 1946 N N . VAL A 1 256 ? -21.632 8.256 11.075 1.00 40.47 256 VAL A N 1
ATOM 1947 C CA . VAL A 1 256 ? -21.473 7.422 9.867 1.00 40.47 256 VAL A CA 1
ATOM 1948 C C . VAL A 1 256 ? -20.883 6.075 10.272 1.00 40.47 256 VAL A C 1
ATOM 1950 O O . VAL A 1 256 ? -19.730 5.743 10.008 1.00 40.47 256 VAL A O 1
ATOM 1953 N N . GLY A 1 257 ? -21.680 5.276 10.978 1.00 36.06 257 GLY A N 1
ATOM 1954 C CA . GLY A 1 257 ? -21.311 3.888 11.222 1.00 36.06 257 GLY A CA 1
ATOM 1955 C C . GLY A 1 257 ? -21.076 3.141 9.896 1.00 36.06 257 GLY A C 1
ATOM 1956 O O . GLY A 1 257 ? -21.608 3.534 8.857 1.00 36.06 257 GLY A O 1
ATOM 1957 N N . PRO A 1 258 ? -20.337 2.019 9.907 1.00 42.25 258 PRO A N 1
ATOM 1958 C CA . PRO A 1 258 ? -20.268 1.071 8.796 1.00 42.25 258 PRO A CA 1
ATOM 1959 C C . PRO A 1 258 ? -21.614 0.334 8.634 1.00 42.25 258 PRO A C 1
ATOM 1961 O O . PRO A 1 258 ? -21.675 -0.892 8.693 1.00 42.25 258 PRO A O 1
ATOM 1964 N N . SER A 1 259 ? -22.705 1.084 8.486 1.00 40.47 259 SER A N 1
ATOM 1965 C CA . SER A 1 259 ? -24.068 0.608 8.255 1.00 40.47 259 SER A CA 1
ATOM 1966 C C . SER A 1 259 ? -24.326 0.270 6.785 1.00 40.47 259 SER A C 1
ATOM 1968 O O . SER A 1 259 ? -25.357 -0.313 6.482 1.00 40.47 259 SER A O 1
ATOM 1970 N N . THR A 1 260 ? -23.391 0.573 5.877 1.00 42.25 260 THR A N 1
ATOM 1971 C CA . THR A 1 260 ? -23.549 0.346 4.427 1.00 42.25 260 THR A CA 1
ATOM 1972 C C . THR A 1 260 ? -22.805 -0.870 3.879 1.00 42.25 260 THR A C 1
ATOM 1974 O O . THR A 1 260 ? -23.020 -1.248 2.731 1.00 42.25 260 THR A O 1
ATOM 1977 N N . ARG A 1 261 ? -21.952 -1.538 4.670 1.00 49.00 261 ARG A N 1
ATOM 1978 C CA . ARG A 1 261 ? -21.552 -2.912 4.334 1.00 49.00 261 ARG A CA 1
ATOM 1979 C C . ARG A 1 261 ? -22.546 -3.843 4.989 1.00 49.00 261 ARG A C 1
ATOM 1981 O O . ARG A 1 261 ? -22.436 -4.091 6.191 1.00 49.00 261 ARG A O 1
ATOM 1988 N N . GLU A 1 262 ? -23.476 -4.357 4.189 1.00 48.56 262 GLU A N 1
ATOM 1989 C CA . GLU A 1 262 ? -24.292 -5.492 4.599 1.00 48.56 262 GLU A CA 1
ATOM 1990 C C . GLU A 1 262 ? -23.359 -6.552 5.202 1.00 48.56 262 GLU A C 1
ATOM 1992 O O . GLU A 1 262 ? -22.373 -6.959 4.568 1.00 48.56 262 GLU A O 1
ATOM 1997 N N . PRO A 1 263 ? -23.553 -6.911 6.480 1.00 60.94 263 PRO A N 1
ATOM 1998 C CA . PRO A 1 263 ? -22.730 -7.928 7.099 1.00 60.94 263 PRO A CA 1
ATOM 1999 C C . PRO A 1 263 ? -22.884 -9.211 6.286 1.00 60.94 263 PRO A C 1
ATOM 2001 O O . PRO A 1 263 ? -24.001 -9.582 5.951 1.00 60.94 263 PRO A O 1
ATOM 2004 N N . VAL A 1 264 ? -21.766 -9.891 5.999 1.00 64.81 264 VAL A N 1
ATOM 2005 C CA . VAL A 1 264 ? -21.778 -11.225 5.378 1.00 64.81 264 VAL A CA 1
ATOM 2006 C C . VAL A 1 264 ? -22.812 -12.059 6.118 1.00 64.81 264 VAL A C 1
ATOM 2008 O O . VAL A 1 264 ? -22.679 -12.248 7.326 1.00 64.81 264 VAL A O 1
ATOM 2011 N N . GLU A 1 265 ? -23.869 -12.495 5.450 1.00 81.69 265 GLU A N 1
ATOM 2012 C CA . GLU A 1 265 ? -24.885 -13.296 6.113 1.00 81.69 265 GLU A CA 1
ATOM 2013 C C . GLU A 1 265 ? -24.326 -14.693 6.403 1.00 81.69 265 GLU A C 1
ATOM 2015 O O . GLU A 1 265 ? -23.521 -15.235 5.648 1.00 81.69 265 GLU A O 1
ATOM 2020 N N . ILE A 1 266 ? -24.748 -15.330 7.495 1.00 81.81 266 ILE A N 1
ATOM 2021 C CA . ILE A 1 266 ? -24.321 -16.713 7.776 1.00 81.81 266 ILE A CA 1
ATOM 2022 C C . ILE A 1 266 ? -24.777 -17.657 6.644 1.00 81.81 266 ILE A C 1
ATOM 2024 O O . ILE A 1 266 ? -24.072 -18.610 6.306 1.00 81.81 266 ILE A O 1
ATOM 2028 N N . SER A 1 267 ? -25.928 -17.359 6.031 1.00 85.25 267 SER A N 1
ATOM 2029 C CA . SER A 1 267 ? -26.490 -18.034 4.852 1.00 85.25 267 SER A CA 1
ATOM 2030 C C . SER A 1 267 ? -25.556 -17.981 3.635 1.00 85.25 267 SER A C 1
ATOM 2032 O O . SER A 1 267 ? -25.485 -18.955 2.885 1.00 85.25 267 SER A O 1
ATOM 2034 N N . SER A 1 268 ? -24.772 -16.908 3.466 1.00 87.31 268 SER A N 1
ATOM 2035 C CA . SER A 1 268 ? -23.862 -16.748 2.325 1.00 87.31 268 SER A CA 1
ATOM 2036 C C . SER A 1 268 ? -22.643 -17.680 2.397 1.00 87.31 268 SER A C 1
ATOM 2038 O O . SER A 1 268 ? -21.917 -17.841 1.416 1.00 87.31 268 SER A O 1
ATOM 2040 N N . LEU A 1 269 ? -22.424 -18.348 3.535 1.00 90.62 269 LEU A N 1
ATOM 2041 C CA . LEU A 1 269 ? -21.404 -19.383 3.728 1.00 90.62 269 LEU A CA 1
ATOM 2042 C C . LEU A 1 269 ? -21.943 -20.784 3.397 1.00 90.62 269 LEU A C 1
ATOM 2044 O O . LEU A 1 269 ? -21.646 -21.760 4.091 1.00 90.62 269 LEU A O 1
ATOM 2048 N N . TYR A 1 270 ? -22.745 -20.893 2.335 1.00 91.56 270 TYR A N 1
ATOM 2049 C CA . TYR A 1 270 ? -23.410 -22.135 1.932 1.00 91.56 270 TYR A CA 1
ATOM 2050 C C . TYR A 1 270 ? -22.426 -23.289 1.670 1.00 91.56 270 TYR A C 1
ATOM 2052 O O . TYR A 1 270 ? -22.728 -24.435 2.003 1.00 91.56 270 TYR A O 1
ATOM 2060 N N . TRP A 1 271 ? -21.227 -22.979 1.167 1.00 92.81 271 TRP A N 1
ATOM 2061 C CA . TRP A 1 271 ? -20.146 -23.929 0.874 1.00 92.81 271 TRP A CA 1
ATOM 2062 C C . TRP A 1 271 ? -19.394 -24.429 2.120 1.00 92.81 271 TRP A C 1
ATOM 2064 O O . TRP A 1 271 ? -18.655 -25.409 2.045 1.00 92.81 271 TRP A O 1
ATOM 2074 N N . ILE A 1 272 ? -19.577 -23.786 3.279 1.00 94.81 272 ILE A N 1
ATOM 2075 C CA . ILE A 1 272 ? -19.002 -24.231 4.554 1.00 94.81 272 ILE A CA 1
ATOM 2076 C C . ILE A 1 272 ? -19.983 -25.214 5.216 1.00 94.81 272 ILE A C 1
ATOM 2078 O O . ILE A 1 272 ? -21.168 -24.894 5.327 1.00 94.81 272 ILE A O 1
ATOM 2082 N N . PRO A 1 273 ? -19.543 -26.386 5.714 1.00 95.56 273 PRO A N 1
ATOM 2083 C CA . PRO A 1 273 ? -20.417 -27.309 6.438 1.00 95.56 273 PRO A CA 1
ATOM 2084 C C . PRO A 1 273 ? -21.070 -26.653 7.661 1.00 95.56 273 PRO A C 1
ATOM 2086 O O . PRO A 1 273 ? -20.394 -25.946 8.411 1.00 95.56 273 PRO A O 1
ATOM 2089 N N . HIS A 1 274 ? -22.354 -26.945 7.907 1.00 93.06 274 HIS A N 1
ATOM 2090 C CA . HIS A 1 274 ? -23.179 -26.267 8.922 1.00 93.06 274 HIS A CA 1
ATOM 2091 C C . HIS A 1 274 ? -22.498 -26.156 10.291 1.00 93.06 274 HIS A C 1
ATOM 2093 O O . HIS A 1 274 ? -22.502 -25.086 10.894 1.00 93.06 274 HIS A O 1
ATOM 2099 N N . ARG A 1 275 ? -21.835 -27.232 10.740 1.00 93.94 275 ARG A N 1
ATOM 2100 C CA . ARG A 1 275 ? -21.131 -27.258 12.028 1.00 93.94 275 ARG A CA 1
ATOM 2101 C C . ARG A 1 275 ? -20.102 -26.131 12.172 1.00 93.94 275 ARG A C 1
ATOM 2103 O O . ARG A 1 275 ? -20.032 -25.561 13.244 1.00 93.94 275 ARG A O 1
ATOM 2110 N N . PHE A 1 276 ? -19.358 -25.781 11.118 1.00 95.25 276 PHE A N 1
ATOM 2111 C CA . PHE A 1 276 ? -18.273 -24.789 11.170 1.00 95.25 276 PHE A CA 1
ATOM 2112 C C . PHE A 1 276 ? -18.708 -23.362 10.813 1.00 95.25 276 PHE A C 1
ATOM 2114 O O . PHE A 1 276 ? -17.928 -22.424 11.004 1.00 95.25 276 PHE A O 1
ATOM 2121 N N . ARG A 1 277 ? -19.922 -23.178 10.271 1.00 93.38 277 ARG A N 1
ATOM 2122 C CA . ARG A 1 277 ? -20.395 -21.879 9.763 1.00 93.38 277 ARG A CA 1
ATOM 2123 C C . ARG A 1 277 ? -20.309 -20.753 10.799 1.00 93.38 277 ARG A C 1
ATOM 2125 O O . ARG A 1 277 ? -19.784 -19.710 10.424 1.00 93.38 277 ARG A O 1
ATOM 2132 N N . PRO A 1 278 ? -20.730 -20.917 12.071 1.00 91.00 278 PRO A N 1
ATOM 2133 C CA . PRO A 1 278 ? -20.697 -19.815 13.037 1.00 91.00 278 PRO A CA 1
ATOM 2134 C C . PRO A 1 278 ? -19.274 -19.312 13.321 1.00 91.00 278 PRO A C 1
ATOM 2136 O O . PRO A 1 278 ? -19.007 -18.110 13.282 1.00 91.00 278 PRO A O 1
ATOM 2139 N N . ALA A 1 279 ? -18.334 -20.236 13.535 1.00 92.25 279 ALA A N 1
ATOM 2140 C CA . ALA A 1 279 ? -16.932 -19.921 13.802 1.00 92.25 279 ALA A CA 1
ATOM 2141 C C . ALA A 1 279 ? -16.228 -19.312 12.574 1.00 92.25 279 ALA A C 1
ATOM 2143 O O . ALA A 1 279 ? -15.468 -18.342 12.695 1.00 92.25 279 ALA A O 1
ATOM 2144 N N . ALA A 1 280 ? -16.502 -19.843 11.378 1.00 93.25 280 ALA A N 1
ATOM 2145 C CA . ALA A 1 280 ? -15.973 -19.296 10.132 1.00 93.25 280 ALA A CA 1
ATOM 2146 C C . ALA A 1 280 ? -16.540 -17.896 9.865 1.00 93.25 280 ALA A C 1
ATOM 2148 O O . ALA A 1 280 ? -15.783 -16.969 9.593 1.00 93.25 280 ALA A O 1
ATOM 2149 N N . TRP A 1 281 ? -17.848 -17.711 10.037 1.00 91.88 281 TRP A N 1
ATOM 2150 C CA . TRP A 1 281 ? -18.513 -16.417 9.919 1.00 91.88 281 TRP A CA 1
ATOM 2151 C C . TRP A 1 281 ? -17.911 -15.368 10.850 1.00 91.88 281 TRP A C 1
ATOM 2153 O O . TRP A 1 281 ? -17.547 -14.280 10.403 1.00 91.88 281 TRP A O 1
ATOM 2163 N N . MET A 1 282 ? -17.732 -15.707 12.129 1.00 89.19 282 MET A N 1
ATOM 2164 C CA . MET A 1 282 ? -17.103 -14.815 13.101 1.00 89.19 282 MET A CA 1
ATOM 2165 C C . MET A 1 282 ? -15.686 -14.424 12.660 1.00 89.19 282 MET A C 1
ATOM 2167 O O . MET A 1 282 ? -15.331 -13.246 12.702 1.00 89.19 282 MET A O 1
ATOM 2171 N N . SER A 1 283 ? -14.897 -15.395 12.196 1.00 90.06 283 SER A N 1
ATOM 2172 C CA . SER A 1 283 ? -13.529 -15.180 11.707 1.00 90.06 283 SER A CA 1
ATOM 2173 C C . SER A 1 283 ? -13.494 -14.214 10.520 1.00 90.06 283 SER A C 1
ATOM 2175 O O . SER A 1 283 ? -12.765 -13.221 10.541 1.00 90.06 283 SER A O 1
ATOM 2177 N N . LEU A 1 284 ? -14.323 -14.475 9.506 1.00 89.81 284 LEU A N 1
ATOM 2178 C CA . LEU A 1 284 ? -14.416 -13.669 8.289 1.00 89.81 284 LEU A CA 1
ATOM 2179 C C . LEU A 1 284 ? -14.886 -12.248 8.605 1.00 89.81 284 LEU A C 1
ATOM 2181 O O . LEU A 1 284 ? -14.264 -11.285 8.165 1.00 89.81 284 LEU A O 1
ATOM 2185 N N . ARG A 1 285 ? -15.903 -12.106 9.462 1.00 85.50 285 ARG A N 1
ATOM 2186 C CA . ARG A 1 285 ? -16.433 -10.801 9.870 1.00 85.50 285 ARG A CA 1
ATOM 2187 C C . ARG A 1 285 ? -15.379 -9.942 10.566 1.00 85.50 285 ARG A C 1
ATOM 2189 O O . ARG A 1 285 ? -15.315 -8.743 10.309 1.00 85.50 285 ARG A O 1
ATOM 2196 N N . GLN A 1 286 ? -14.556 -10.523 11.441 1.00 84.69 286 GLN A N 1
ATOM 2197 C CA . GLN A 1 286 ? -13.492 -9.768 12.114 1.00 84.69 286 GLN A CA 1
ATOM 2198 C C . GLN A 1 286 ? -12.381 -9.354 11.148 1.00 84.69 286 GLN A C 1
ATOM 2200 O O . GLN A 1 286 ? -11.897 -8.223 11.219 1.00 84.69 286 GLN A O 1
ATOM 2205 N N . LEU A 1 287 ? -12.003 -10.238 10.222 1.00 85.12 287 LEU A N 1
ATOM 2206 C CA . LEU A 1 287 ? -11.004 -9.934 9.198 1.00 85.12 287 LEU A CA 1
ATOM 2207 C C . LEU A 1 287 ? -11.481 -8.836 8.242 1.00 85.12 287 LEU A C 1
ATOM 2209 O O . LEU A 1 287 ? -10.776 -7.845 8.058 1.00 85.12 287 LEU A O 1
ATOM 2213 N N . ASP A 1 288 ? -12.687 -8.967 7.696 1.00 76.94 288 ASP A N 1
ATOM 2214 C CA . ASP A 1 288 ? -13.213 -8.063 6.667 1.00 76.94 288 ASP A CA 1
ATOM 2215 C C . ASP A 1 288 ? -13.558 -6.668 7.226 1.00 76.94 288 ASP A C 1
ATOM 2217 O O . ASP A 1 288 ? -13.547 -5.676 6.490 1.00 76.94 288 ASP A O 1
ATOM 2221 N N . ARG A 1 289 ? -13.811 -6.566 8.541 1.00 71.31 289 ARG A N 1
ATOM 2222 C CA . ARG A 1 289 ? -13.967 -5.286 9.256 1.00 71.31 289 ARG A CA 1
ATOM 2223 C C . ARG A 1 289 ? -12.672 -4.492 9.368 1.00 71.31 289 ARG A C 1
ATOM 2225 O O . ARG A 1 289 ? -12.720 -3.275 9.501 1.00 71.31 289 ARG A O 1
ATOM 2232 N N . ARG A 1 290 ? -11.527 -5.170 9.392 1.00 71.94 290 ARG A N 1
ATOM 2233 C CA . ARG A 1 290 ? -10.236 -4.558 9.740 1.00 71.94 290 ARG A CA 1
ATOM 2234 C C . ARG A 1 290 ? -9.290 -4.470 8.556 1.00 71.94 290 ARG A C 1
ATOM 2236 O O . ARG A 1 290 ? -8.441 -3.586 8.540 1.00 71.94 290 ARG A O 1
ATOM 2243 N N . LEU A 1 291 ? -9.421 -5.372 7.586 1.00 72.38 291 LEU A N 1
ATOM 2244 C CA . LEU A 1 291 ? -8.542 -5.449 6.429 1.00 72.38 291 LEU A CA 1
ATOM 2245 C C . LEU A 1 291 ? -9.353 -5.592 5.135 1.00 72.38 291 LEU A C 1
ATOM 2247 O O . LEU A 1 291 ? -10.178 -6.500 5.021 1.00 72.38 291 LEU A O 1
ATOM 2251 N N . PRO A 1 292 ? -9.092 -4.763 4.109 1.00 73.62 292 PRO A N 1
ATOM 2252 C CA . PRO A 1 292 ? -9.710 -4.904 2.794 1.00 73.62 292 PRO A C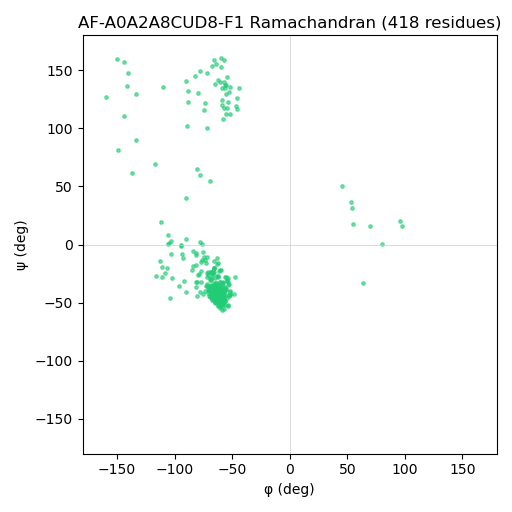A 1
ATOM 2253 C C . PRO A 1 292 ? -9.030 -6.029 1.989 1.00 73.62 292 PRO A C 1
ATOM 2255 O O . PRO A 1 292 ? -8.478 -5.790 0.915 1.00 73.62 292 PRO A O 1
ATOM 2258 N N . LEU A 1 293 ? -9.050 -7.261 2.508 1.00 79.12 293 LEU A N 1
ATOM 2259 C CA . LEU A 1 293 ? -8.236 -8.379 2.011 1.00 79.12 293 LEU A CA 1
ATOM 2260 C C . LEU A 1 293 ? -8.452 -8.688 0.533 1.00 79.12 293 LEU A C 1
ATOM 2262 O O . LEU A 1 293 ? -7.477 -8.898 -0.177 1.00 79.12 293 LEU A O 1
ATOM 2266 N N . GLY A 1 294 ? -9.695 -8.627 0.047 1.00 79.00 294 GLY A N 1
ATOM 2267 C CA . GLY A 1 294 ? -9.981 -8.849 -1.373 1.00 79.00 294 GLY A CA 1
ATOM 2268 C C . GLY A 1 294 ? -9.233 -7.875 -2.287 1.00 79.00 294 GLY A C 1
ATOM 2269 O O . GLY A 1 294 ? -8.709 -8.284 -3.317 1.00 79.00 294 GLY A O 1
ATOM 2270 N N . ARG A 1 295 ? -9.095 -6.605 -1.877 1.00 78.69 295 ARG A N 1
ATOM 2271 C CA . ARG A 1 295 ? -8.344 -5.595 -2.642 1.00 78.69 295 ARG A CA 1
ATOM 2272 C C . ARG A 1 295 ? -6.844 -5.882 -2.623 1.00 78.69 295 ARG A C 1
ATOM 2274 O O . ARG A 1 295 ? -6.187 -5.735 -3.644 1.00 78.69 295 ARG A O 1
ATOM 2281 N N . LEU A 1 296 ? -6.309 -6.305 -1.477 1.00 79.75 296 LEU A N 1
ATOM 2282 C CA . LEU A 1 296 ? -4.885 -6.621 -1.334 1.00 79.75 296 LEU A CA 1
ATOM 2283 C C . LEU A 1 296 ? -4.493 -7.870 -2.133 1.00 79.75 296 LEU A C 1
ATOM 2285 O O . LEU A 1 296 ? -3.481 -7.853 -2.827 1.00 79.75 296 LEU A O 1
ATOM 2289 N N . VAL A 1 297 ? -5.315 -8.922 -2.084 1.00 86.75 297 VAL A N 1
ATOM 2290 C CA . VAL A 1 297 ? -5.111 -10.143 -2.878 1.00 86.75 297 VAL A CA 1
ATOM 2291 C C . VAL A 1 297 ? -5.199 -9.822 -4.371 1.00 86.75 297 VAL A C 1
ATOM 2293 O O . VAL A 1 297 ? -4.307 -10.205 -5.123 1.00 86.75 297 VAL A O 1
ATOM 2296 N N . ALA A 1 298 ? -6.196 -9.037 -4.798 1.00 84.12 298 ALA A N 1
ATOM 2297 C CA . ALA A 1 298 ? -6.313 -8.593 -6.188 1.00 84.12 298 ALA A CA 1
ATOM 2298 C C . ALA A 1 298 ? -5.077 -7.808 -6.664 1.00 84.12 298 ALA A C 1
ATOM 2300 O O . ALA A 1 298 ? -4.557 -8.088 -7.739 1.00 84.12 298 ALA A O 1
ATOM 2301 N N . LEU A 1 299 ? -4.558 -6.877 -5.852 1.00 80.06 299 LEU A N 1
ATOM 2302 C CA . LEU A 1 299 ? -3.313 -6.160 -6.159 1.00 80.06 299 LEU A CA 1
ATOM 2303 C C . LEU A 1 299 ? -2.116 -7.112 -6.290 1.00 80.06 299 LEU A C 1
ATOM 2305 O O . LEU A 1 299 ? -1.304 -6.943 -7.196 1.00 80.06 299 LEU A O 1
ATOM 2309 N N . GLY A 1 300 ? -2.026 -8.136 -5.435 1.00 86.69 300 GLY A N 1
ATOM 2310 C CA . GLY A 1 300 ? -1.023 -9.194 -5.569 1.00 86.69 300 GLY A CA 1
ATOM 2311 C C . GLY A 1 300 ? -1.110 -9.907 -6.921 1.00 86.69 300 GLY A C 1
ATOM 2312 O O . GLY A 1 300 ? -0.097 -10.069 -7.599 1.00 86.69 300 GLY A O 1
ATOM 2313 N N . HIS A 1 301 ? -2.321 -10.253 -7.363 1.00 91.38 301 HIS A N 1
ATOM 2314 C CA . HIS A 1 301 ? -2.539 -10.858 -8.679 1.00 91.38 301 HIS A CA 1
ATOM 2315 C C . HIS A 1 301 ? -2.189 -9.923 -9.842 1.00 91.38 301 HIS A C 1
ATOM 2317 O O . HIS A 1 301 ? -1.638 -10.388 -10.834 1.00 91.38 301 HIS A O 1
ATOM 2323 N N . VAL A 1 302 ? -2.421 -8.613 -9.714 1.00 85.50 302 VAL A N 1
ATOM 2324 C CA . VAL A 1 302 ? -1.968 -7.630 -10.715 1.00 85.50 302 VAL A CA 1
ATOM 2325 C C . VAL A 1 302 ? -0.441 -7.633 -10.834 1.00 85.50 302 VAL A C 1
ATOM 2327 O O . VAL A 1 302 ? 0.075 -7.659 -11.947 1.00 85.50 302 VAL A O 1
ATOM 2330 N N . VAL A 1 303 ? 0.294 -7.671 -9.716 1.00 83.88 303 VAL A N 1
ATOM 2331 C CA . VAL A 1 303 ? 1.768 -7.786 -9.738 1.00 83.88 303 VAL A CA 1
ATOM 2332 C C . VAL A 1 303 ? 2.207 -9.086 -10.416 1.00 83.88 303 VAL A C 1
ATOM 2334 O O . VAL A 1 303 ? 3.110 -9.073 -11.249 1.00 83.88 303 VAL A O 1
ATOM 2337 N N . PHE A 1 304 ? 1.542 -10.199 -10.105 1.00 90.75 304 PHE A N 1
ATOM 2338 C CA . PHE A 1 304 ? 1.776 -11.482 -10.767 1.00 90.75 304 PHE A CA 1
ATOM 2339 C C . PHE A 1 304 ? 1.536 -11.412 -12.287 1.00 90.75 304 PHE A C 1
ATOM 2341 O O . PHE A 1 304 ? 2.362 -11.900 -13.056 1.00 90.75 304 PHE A O 1
ATOM 2348 N N . TRP A 1 305 ? 0.466 -10.757 -12.742 1.00 89.81 305 TRP A N 1
ATOM 2349 C CA . TRP A 1 305 ? 0.199 -10.566 -14.172 1.00 89.81 305 TRP A CA 1
ATOM 2350 C C . TRP A 1 305 ? 1.225 -9.662 -14.855 1.00 89.81 305 TRP A C 1
ATOM 2352 O O . TRP A 1 305 ? 1.593 -9.924 -15.996 1.00 89.81 305 TRP A O 1
ATOM 2362 N N . ILE A 1 306 ? 1.731 -8.638 -14.164 1.00 84.00 306 ILE A N 1
ATOM 2363 C CA . ILE A 1 306 ? 2.810 -7.787 -14.686 1.00 84.00 306 ILE A CA 1
ATOM 2364 C C . ILE A 1 306 ? 4.089 -8.604 -14.893 1.00 84.00 306 ILE A C 1
ATOM 2366 O O . ILE A 1 306 ? 4.716 -8.470 -15.939 1.00 84.00 306 ILE A O 1
ATOM 2370 N N . LEU A 1 307 ? 4.451 -9.478 -13.946 1.00 84.81 307 LEU A N 1
ATOM 2371 C CA . LEU A 1 307 ? 5.614 -10.361 -14.094 1.00 84.81 307 LEU A CA 1
ATOM 2372 C C . LEU A 1 307 ? 5.481 -11.279 -15.312 1.00 84.81 307 LEU A C 1
ATOM 2374 O O . LEU A 1 307 ? 6.442 -11.459 -16.052 1.00 84.81 307 LEU A O 1
ATOM 2378 N N . LEU A 1 308 ? 4.284 -11.816 -15.551 1.00 87.50 308 LEU A N 1
ATOM 2379 C CA . LEU A 1 308 ? 4.004 -12.618 -16.743 1.00 87.50 308 LEU A CA 1
ATOM 2380 C C . LEU A 1 308 ? 4.106 -11.798 -18.030 1.00 87.50 308 LEU A C 1
ATOM 2382 O O . LEU A 1 308 ? 4.704 -12.259 -18.995 1.00 87.50 308 LEU A O 1
ATOM 2386 N N . ALA A 1 309 ? 3.556 -10.582 -18.039 1.00 83.62 309 ALA A N 1
ATOM 2387 C CA . ALA A 1 309 ? 3.622 -9.682 -19.189 1.00 83.62 309 ALA A CA 1
ATOM 2388 C C . ALA A 1 309 ? 5.054 -9.212 -19.501 1.00 83.62 309 ALA A C 1
ATOM 2390 O O . ALA A 1 309 ? 5.340 -8.830 -20.630 1.00 83.62 309 ALA A O 1
ATOM 2391 N N . GLN A 1 310 ? 5.944 -9.230 -18.507 1.00 80.62 310 GLN A N 1
ATOM 2392 C CA . GLN A 1 310 ? 7.371 -8.935 -18.655 1.00 80.62 310 GLN A CA 1
ATOM 2393 C C . GLN A 1 310 ? 8.215 -10.176 -18.970 1.00 80.62 310 GLN A C 1
ATOM 2395 O O . GLN A 1 310 ? 9.437 -10.064 -18.997 1.00 80.62 310 GLN A O 1
ATOM 2400 N N . GLU A 1 311 ? 7.587 -11.341 -19.166 1.00 84.50 311 GLU A N 1
ATOM 2401 C CA . GLU A 1 311 ? 8.275 -12.620 -19.390 1.00 84.50 311 GLU A CA 1
ATOM 2402 C C . GLU A 1 311 ? 9.317 -12.924 -18.297 1.00 84.50 311 GLU A C 1
ATOM 2404 O O . GLU A 1 311 ? 10.393 -13.465 -18.553 1.00 84.50 311 GLU A O 1
ATOM 2409 N N . ALA A 1 312 ? 9.001 -12.556 -17.050 1.00 82.69 312 ALA A N 1
ATOM 2410 C CA . ALA A 1 312 ? 9.898 -12.753 -15.921 1.00 82.69 312 ALA A CA 1
ATOM 2411 C C . ALA A 1 312 ? 10.237 -14.239 -15.723 1.00 82.69 312 ALA A C 1
ATOM 2413 O O . ALA A 1 312 ? 9.438 -15.132 -16.016 1.00 82.69 312 ALA A O 1
ATOM 2414 N N . ALA A 1 313 ? 11.412 -14.509 -15.148 1.00 83.56 313 ALA A N 1
ATOM 2415 C CA . ALA A 1 313 ? 11.865 -15.871 -14.888 1.00 83.56 313 ALA A CA 1
ATOM 2416 C C . ALA A 1 313 ? 10.840 -16.681 -14.068 1.00 83.56 313 ALA A C 1
ATOM 2418 O O . ALA A 1 313 ? 10.232 -16.177 -13.119 1.00 83.56 313 ALA A O 1
ATOM 2419 N N . THR A 1 314 ? 10.717 -17.980 -14.358 1.00 86.12 314 THR A N 1
ATOM 2420 C CA . THR A 1 314 ? 9.770 -18.891 -13.685 1.00 86.12 314 THR A CA 1
ATOM 2421 C C . THR A 1 314 ? 9.903 -18.872 -12.161 1.00 86.12 314 THR A C 1
ATOM 2423 O O . THR A 1 314 ? 8.904 -18.968 -11.444 1.00 86.12 314 THR A O 1
ATOM 2426 N N . ALA A 1 315 ? 11.125 -18.701 -11.647 1.00 85.81 315 ALA A N 1
ATOM 2427 C CA . ALA A 1 315 ? 11.381 -18.566 -10.216 1.00 85.81 315 ALA A CA 1
ATOM 2428 C C . ALA A 1 315 ? 10.712 -17.315 -9.620 1.00 85.81 315 ALA A C 1
ATOM 2430 O O . ALA A 1 315 ? 10.105 -17.403 -8.556 1.00 85.81 315 ALA A O 1
ATOM 2431 N N . ALA A 1 316 ? 10.757 -16.173 -10.315 1.00 83.38 316 ALA A N 1
ATOM 2432 C CA . ALA A 1 316 ? 10.105 -14.940 -9.878 1.00 83.38 316 ALA A CA 1
ATOM 2433 C C . ALA A 1 316 ? 8.582 -15.112 -9.825 1.00 83.38 316 ALA A C 1
ATOM 2435 O O . ALA A 1 316 ? 7.959 -14.833 -8.802 1.00 83.38 316 ALA A O 1
ATOM 2436 N N . ILE A 1 317 ? 8.003 -15.664 -10.894 1.00 89.44 317 ILE A N 1
ATOM 2437 C CA . ILE A 1 317 ? 6.566 -15.949 -10.990 1.00 89.44 317 ILE A CA 1
ATOM 2438 C C . ILE A 1 317 ? 6.114 -16.874 -9.848 1.00 89.44 317 ILE A C 1
ATOM 2440 O O . ILE A 1 317 ? 5.146 -16.581 -9.140 1.00 89.44 317 ILE A O 1
ATOM 2444 N N . THR A 1 318 ? 6.842 -17.974 -9.639 1.00 91.62 318 THR A N 1
ATOM 2445 C CA . THR A 1 318 ? 6.539 -18.969 -8.600 1.00 91.62 318 THR A CA 1
ATOM 2446 C C . THR A 1 318 ? 6.636 -18.359 -7.207 1.00 91.62 318 THR A C 1
ATOM 2448 O O . THR A 1 318 ? 5.735 -18.534 -6.388 1.00 91.62 318 THR A O 1
ATOM 2451 N N . SER A 1 319 ? 7.692 -17.596 -6.933 1.00 88.88 319 SER A N 1
ATOM 2452 C CA . SER A 1 319 ? 7.878 -16.947 -5.638 1.00 88.88 319 SER A CA 1
ATOM 2453 C C . SER A 1 319 ? 6.810 -15.900 -5.340 1.00 88.88 319 SER A C 1
ATOM 2455 O O . SER A 1 319 ? 6.334 -15.823 -4.207 1.00 88.88 319 SER A O 1
ATOM 2457 N N . THR A 1 320 ? 6.376 -15.126 -6.336 1.00 89.94 320 THR A N 1
ATOM 2458 C CA . THR A 1 320 ? 5.269 -14.176 -6.165 1.00 89.94 320 THR A CA 1
ATOM 2459 C C . THR A 1 320 ? 3.961 -14.891 -5.847 1.00 89.94 320 THR A C 1
ATOM 2461 O O . THR A 1 320 ? 3.241 -14.467 -4.944 1.00 89.94 320 THR A O 1
ATOM 2464 N N . LEU A 1 321 ? 3.661 -16.005 -6.515 1.00 94.06 321 LEU A N 1
ATOM 2465 C CA . LEU A 1 321 ? 2.478 -16.803 -6.191 1.00 94.06 321 LEU A CA 1
ATOM 2466 C C . LEU A 1 321 ? 2.565 -17.431 -4.793 1.00 94.06 321 LEU A C 1
ATOM 2468 O O . LEU A 1 321 ? 1.589 -17.371 -4.044 1.00 94.06 321 LEU A O 1
ATOM 2472 N N . LEU A 1 322 ? 3.731 -17.952 -4.392 1.00 95.00 322 LEU A N 1
ATOM 2473 C CA . LEU A 1 322 ? 3.961 -18.426 -3.020 1.00 95.00 322 LEU A CA 1
ATOM 2474 C C . LEU A 1 322 ? 3.744 -17.309 -1.997 1.00 95.00 322 LEU A C 1
ATOM 2476 O O . LEU A 1 322 ? 3.140 -17.551 -0.953 1.00 95.00 322 LEU A O 1
ATOM 2480 N N . LEU A 1 323 ? 4.189 -16.087 -2.297 1.00 92.00 323 LEU A N 1
ATOM 2481 C CA . LEU A 1 323 ? 3.973 -14.923 -1.444 1.00 92.00 323 LEU A CA 1
ATOM 2482 C C . LEU A 1 323 ? 2.478 -14.593 -1.319 1.00 92.00 323 LEU A C 1
ATOM 2484 O O . LEU A 1 323 ? 1.993 -14.418 -0.202 1.00 92.00 323 LEU A O 1
ATOM 2488 N N . ILE A 1 324 ? 1.738 -14.541 -2.431 1.00 93.50 324 ILE A N 1
ATOM 2489 C CA . ILE A 1 324 ? 0.289 -14.274 -2.429 1.00 93.50 324 ILE A CA 1
ATOM 2490 C C . ILE A 1 324 ? -0.435 -15.334 -1.594 1.00 93.50 324 ILE A C 1
ATOM 2492 O O . ILE A 1 324 ? -1.178 -14.988 -0.672 1.00 93.50 324 ILE A O 1
ATOM 2496 N N . VAL A 1 325 ? -0.164 -16.616 -1.857 1.00 95.94 325 VAL A N 1
ATOM 2497 C CA . VAL A 1 325 ? -0.758 -17.745 -1.129 1.00 95.94 325 VAL A CA 1
ATOM 2498 C C . VAL A 1 325 ? -0.376 -17.711 0.354 1.00 95.94 325 VAL A C 1
ATOM 2500 O O . VAL A 1 325 ? -1.237 -17.876 1.220 1.00 95.94 325 VAL A O 1
ATOM 2503 N N . GLY A 1 326 ? 0.890 -17.461 0.675 1.00 94.12 326 GLY A N 1
ATOM 2504 C CA . GLY A 1 326 ? 1.370 -17.385 2.051 1.00 94.12 326 GLY A CA 1
ATOM 2505 C C . GLY A 1 326 ? 0.721 -16.240 2.827 1.00 94.12 326 GLY A C 1
ATOM 2506 O O . GLY A 1 326 ? 0.210 -16.452 3.927 1.00 94.12 326 GLY A O 1
ATOM 2507 N N . LEU A 1 327 ? 0.672 -15.040 2.243 1.00 90.69 327 LEU A N 1
ATOM 2508 C CA . LEU A 1 327 ? 0.090 -13.860 2.882 1.00 90.69 327 LEU A CA 1
ATOM 2509 C C . LEU A 1 327 ? -1.427 -13.990 3.046 1.00 90.69 327 LEU A C 1
ATOM 2511 O O . LEU A 1 327 ? -1.932 -13.760 4.146 1.00 90.69 327 LEU A O 1
ATOM 2515 N N . GLN A 1 328 ? -2.160 -14.398 2.003 1.00 92.75 328 GLN A N 1
ATOM 2516 C CA . GLN A 1 328 ? -3.625 -14.476 2.071 1.00 92.75 328 GLN A CA 1
ATOM 2517 C C . GLN A 1 328 ? -4.109 -15.495 3.112 1.00 92.75 328 GLN A C 1
ATOM 2519 O O . GLN A 1 328 ? -5.106 -15.245 3.791 1.00 92.75 328 GLN A O 1
ATOM 2524 N N . ASN A 1 329 ? -3.385 -16.611 3.270 1.00 94.62 329 ASN A N 1
ATOM 2525 C CA . ASN A 1 329 ? -3.695 -17.635 4.268 1.00 94.62 329 ASN A CA 1
ATOM 2526 C C . ASN A 1 329 ? -3.161 -17.260 5.656 1.00 94.62 329 ASN A C 1
ATOM 2528 O O . ASN A 1 329 ? -3.824 -17.514 6.662 1.00 94.62 329 ASN A O 1
ATOM 2532 N N . GLY A 1 330 ? -1.984 -16.631 5.726 1.00 91.81 330 GLY A N 1
ATOM 2533 C CA . GLY A 1 330 ? -1.339 -16.219 6.975 1.00 91.81 330 GLY A CA 1
ATOM 2534 C C . GLY A 1 330 ? -2.094 -15.123 7.731 1.00 91.81 330 GLY A C 1
ATOM 2535 O O . GLY A 1 330 ? -2.012 -15.057 8.958 1.00 91.81 330 GLY A O 1
ATOM 2536 N N . VAL A 1 331 ? -2.897 -14.314 7.034 1.00 90.88 331 VAL A N 1
ATOM 2537 C CA . VAL A 1 331 ? -3.764 -13.283 7.632 1.00 90.88 331 VAL A CA 1
ATOM 2538 C C . VAL A 1 331 ? -4.700 -13.838 8.712 1.00 90.88 331 VAL A C 1
ATOM 2540 O O . VAL A 1 331 ? -4.997 -13.125 9.675 1.00 90.88 331 VAL A O 1
ATOM 2543 N N . ILE A 1 332 ? -5.124 -15.106 8.617 1.00 92.31 332 ILE A N 1
ATOM 2544 C CA . ILE A 1 332 ? -5.938 -15.751 9.660 1.00 92.31 332 ILE A CA 1
ATOM 2545 C C . ILE A 1 332 ? -5.251 -15.695 11.039 1.00 92.31 332 ILE A C 1
ATOM 2547 O O . ILE A 1 332 ? -5.931 -15.603 12.060 1.00 92.31 332 ILE A O 1
ATOM 2551 N N . GLY A 1 333 ? -3.914 -15.642 11.077 1.00 89.81 333 GLY A N 1
ATOM 2552 C CA . GLY A 1 333 ? -3.114 -15.515 12.296 1.00 89.81 333 GLY A CA 1
ATOM 2553 C C . GLY A 1 333 ? -3.389 -14.249 13.101 1.00 89.81 333 GLY A C 1
ATOM 2554 O O . GLY A 1 333 ? -3.185 -14.238 14.316 1.00 89.81 333 GLY A O 1
ATOM 2555 N N . LEU A 1 334 ? -3.936 -13.202 12.477 1.00 88.50 334 LEU A N 1
ATOM 2556 C CA . LEU A 1 334 ? -4.363 -11.995 13.187 1.00 88.50 334 LEU A CA 1
ATOM 2557 C C . LEU A 1 334 ? -5.485 -12.280 14.191 1.00 88.50 334 LEU A C 1
ATOM 2559 O O . LEU A 1 334 ? -5.564 -11.600 15.215 1.00 88.50 334 LEU A O 1
ATOM 2563 N N . LEU A 1 335 ? -6.297 -13.319 13.959 1.00 88.56 335 LEU A N 1
ATOM 2564 C CA . LEU A 1 335 ? -7.344 -13.759 14.887 1.00 88.56 335 LEU A CA 1
ATOM 2565 C C . LEU A 1 335 ? -6.785 -14.303 16.207 1.00 88.56 335 LEU A C 1
ATOM 2567 O O . LEU A 1 335 ? -7.534 -14.415 17.171 1.00 88.56 335 LEU A O 1
ATOM 2571 N N . ALA A 1 336 ? -5.484 -14.600 16.291 1.00 86.81 336 ALA A N 1
ATOM 2572 C CA . ALA A 1 336 ? -4.850 -14.944 17.562 1.00 86.81 336 ALA A CA 1
ATOM 2573 C C . ALA A 1 336 ? -4.645 -13.731 18.489 1.00 86.81 336 ALA A C 1
ATOM 2575 O O . ALA A 1 336 ? -4.287 -13.896 19.658 1.00 86.81 336 ALA A O 1
ATOM 2576 N N . GLY A 1 337 ? -4.793 -12.505 17.976 1.00 81.19 337 GLY A N 1
ATOM 2577 C CA . GLY A 1 337 ? -4.640 -11.265 18.734 1.00 81.19 337 GLY A CA 1
ATOM 2578 C C . GLY A 1 337 ? -5.942 -10.774 19.363 1.00 81.19 337 GLY A C 1
ATOM 2579 O O . GLY A 1 337 ? -6.980 -10.745 18.709 1.00 81.19 337 GLY A O 1
ATOM 2580 N N . GLU A 1 338 ? -5.851 -10.255 20.591 1.00 78.00 338 GLU A N 1
ATOM 2581 C CA . GLU A 1 338 ? -6.987 -9.699 21.351 1.00 78.00 338 GLU A C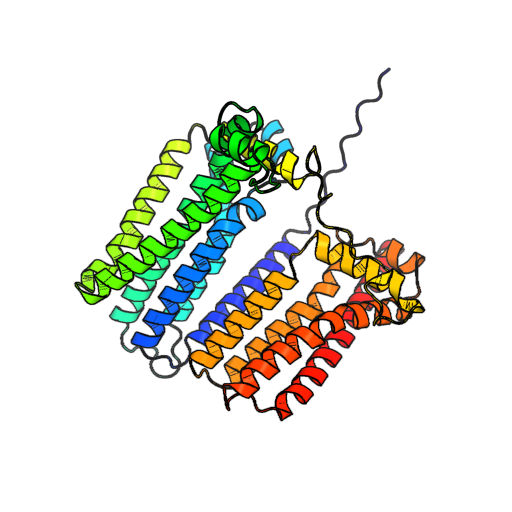A 1
ATOM 2582 C C . GLU A 1 338 ? -7.739 -8.586 20.607 1.00 78.00 338 GLU A C 1
ATOM 2584 O O . GLU A 1 338 ? -8.940 -8.420 20.783 1.00 78.00 338 GLU A O 1
ATOM 2589 N N . ARG A 1 339 ? -7.051 -7.853 19.721 1.00 73.19 339 ARG A N 1
ATOM 2590 C CA . ARG A 1 339 ? -7.641 -6.777 18.904 1.00 73.19 339 ARG A CA 1
ATOM 2591 C C . ARG A 1 339 ? -8.642 -7.269 17.856 1.00 73.19 339 ARG A C 1
ATOM 2593 O O . ARG A 1 339 ? -9.476 -6.484 17.407 1.00 73.19 339 ARG A O 1
ATOM 2600 N N . MET A 1 340 ? -8.504 -8.522 17.429 1.00 78.81 340 MET A N 1
ATOM 2601 C CA . MET A 1 340 ? -9.331 -9.137 16.390 1.00 78.81 340 MET A CA 1
ATOM 2602 C C . MET A 1 340 ? -10.358 -10.081 17.005 1.00 78.81 340 MET A C 1
ATOM 2604 O O . MET A 1 340 ? -11.531 -10.049 16.644 1.00 78.81 340 MET A O 1
ATOM 2608 N N . SER A 1 341 ? -9.917 -10.924 17.937 1.00 82.06 341 SER A N 1
ATOM 2609 C CA . SER A 1 341 ? -10.784 -11.816 18.691 1.00 82.06 341 SER A CA 1
ATOM 2610 C C . SER A 1 341 ? -10.071 -12.251 19.969 1.00 82.06 341 SER A C 1
ATOM 2612 O O . SER A 1 341 ? -8.942 -12.737 19.920 1.00 82.06 341 SER A O 1
ATOM 2614 N N . ALA A 1 342 ? -10.718 -12.077 21.123 1.00 84.69 342 ALA A N 1
ATOM 2615 C CA . ALA A 1 342 ? -10.157 -12.506 22.399 1.00 84.69 342 ALA A CA 1
ATOM 2616 C C . ALA A 1 342 ? -9.892 -14.029 22.374 1.00 84.69 342 ALA A C 1
ATOM 2618 O O . ALA A 1 342 ? -10.823 -14.795 22.108 1.00 84.69 342 ALA A O 1
ATOM 2619 N N . PRO A 1 343 ? -8.655 -14.496 22.638 1.00 84.19 343 PRO A N 1
ATOM 2620 C CA . PRO A 1 343 ? -8.321 -15.924 22.630 1.00 84.19 343 PRO A CA 1
ATOM 2621 C C . PRO A 1 343 ? -9.198 -16.759 23.571 1.00 84.19 343 PRO A C 1
ATOM 2623 O O . PRO A 1 343 ? -9.626 -17.855 23.217 1.00 84.19 343 PRO A O 1
ATOM 2626 N N . THR A 1 344 ? -9.525 -16.205 24.741 1.00 84.38 344 THR A N 1
ATOM 2627 C CA . THR A 1 344 ? -10.416 -16.819 25.734 1.00 84.38 344 THR A CA 1
ATOM 2628 C C . THR A 1 344 ? -11.823 -17.038 25.185 1.00 84.38 344 THR A C 1
ATOM 2630 O O . THR A 1 344 ? -12.343 -18.141 25.293 1.00 84.38 344 THR A O 1
ATOM 2633 N N . LEU A 1 345 ? -12.400 -16.032 24.517 1.00 85.19 345 LEU A N 1
ATOM 2634 C CA . LEU A 1 345 ? -13.720 -16.128 23.884 1.00 85.19 345 LEU A CA 1
ATOM 2635 C C . LEU A 1 345 ? -13.762 -17.207 22.797 1.00 85.19 345 LEU A C 1
ATOM 2637 O O . LEU A 1 345 ? -14.763 -17.894 22.632 1.00 85.19 345 LEU A O 1
ATOM 2641 N N . GLN A 1 346 ? -12.680 -17.368 22.036 1.00 86.75 346 GLN A N 1
ATOM 2642 C CA . GLN A 1 346 ? -12.630 -18.412 21.016 1.00 86.75 346 GLN A CA 1
ATOM 2643 C C . GLN A 1 346 ? -12.710 -19.794 21.678 1.00 86.75 346 GLN A C 1
ATOM 2645 O O . GLN A 1 346 ? -13.565 -20.600 21.319 1.00 86.75 346 GLN A O 1
ATOM 2650 N N . LEU A 1 347 ? -11.892 -20.048 22.699 1.00 84.44 347 LEU A N 1
ATOM 2651 C CA . LEU A 1 347 ? -11.859 -21.349 23.373 1.00 84.44 347 LEU A CA 1
ATOM 2652 C C . LEU A 1 347 ? -13.124 -21.668 24.185 1.00 84.44 347 LEU A C 1
ATOM 2654 O O . LEU A 1 347 ? -13.405 -22.846 24.392 1.00 84.44 347 LEU A O 1
ATOM 2658 N N . THR A 1 348 ? -13.899 -20.668 24.619 1.00 87.19 348 THR A N 1
ATOM 2659 C CA . THR A 1 348 ? -15.189 -20.913 25.288 1.00 87.19 348 THR A CA 1
ATOM 2660 C C . THR A 1 348 ? -16.303 -21.284 24.315 1.00 87.19 348 THR A C 1
ATOM 2662 O O . THR A 1 348 ? -17.188 -22.052 24.679 1.00 87.19 348 THR A O 1
ATOM 2665 N N . LEU A 1 349 ? -16.275 -20.761 23.085 1.00 88.38 349 LEU A N 1
ATOM 2666 C CA . LEU A 1 349 ? -17.338 -21.001 22.106 1.00 88.38 349 LEU A CA 1
ATOM 2667 C C . LEU A 1 349 ? -17.239 -22.380 21.447 1.00 88.38 349 LEU A C 1
ATOM 2669 O O . LEU A 1 349 ? -18.258 -23.030 21.229 1.00 88.38 349 LEU A O 1
ATOM 2673 N N . HIS A 1 350 ? -16.027 -22.830 21.113 1.00 90.75 350 HIS A N 1
ATOM 2674 C CA . HIS A 1 350 ? -15.825 -24.106 20.427 1.00 90.75 350 HIS A CA 1
ATOM 2675 C C . HIS A 1 350 ? -14.484 -24.755 20.772 1.00 90.75 350 HIS A C 1
ATOM 2677 O O . HIS A 1 350 ? -13.525 -24.090 21.163 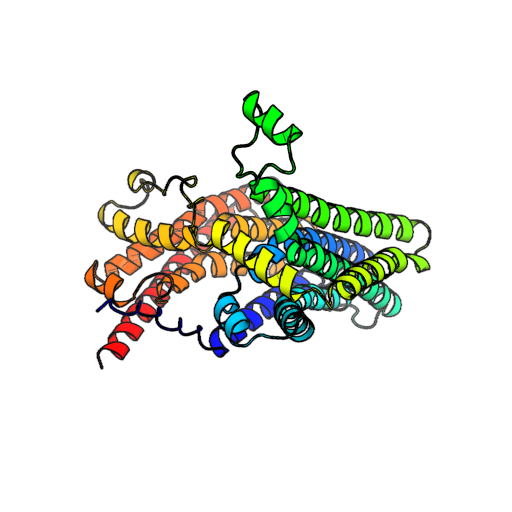1.00 90.75 350 HIS A O 1
ATOM 2683 N N . SER A 1 351 ? -14.401 -26.069 20.539 1.00 92.31 351 SER A N 1
ATOM 2684 C CA . SER A 1 351 ? -13.159 -26.818 20.712 1.00 92.31 351 SER A CA 1
ATOM 2685 C C . SER A 1 351 ? -12.070 -26.359 19.728 1.00 92.31 351 SER A C 1
ATOM 2687 O O . SER A 1 351 ? -12.372 -25.876 18.629 1.00 92.31 351 SER A O 1
ATOM 2689 N N . PRO A 1 352 ? -10.784 -26.552 20.061 1.00 92.56 352 PRO A N 1
ATOM 2690 C CA . PRO A 1 352 ? -9.682 -26.156 19.187 1.00 92.56 352 PRO A CA 1
ATOM 2691 C C . PRO A 1 352 ? -9.740 -26.787 17.799 1.00 92.56 352 PRO A C 1
ATOM 2693 O O . PRO A 1 352 ? -9.510 -26.116 16.795 1.00 92.56 352 PRO A O 1
ATOM 2696 N N . MET A 1 353 ? -10.131 -28.061 17.729 1.00 93.69 353 MET A N 1
ATOM 2697 C CA . MET A 1 353 ? -10.236 -28.776 16.460 1.00 93.69 353 MET A CA 1
ATOM 2698 C C . MET A 1 353 ? -11.367 -28.233 15.584 1.00 93.69 353 MET A C 1
ATOM 2700 O O . MET A 1 353 ? -11.263 -28.200 14.356 1.00 93.69 353 MET A O 1
ATOM 2704 N N . HIS A 1 354 ? -12.425 -27.728 16.217 1.00 94.19 354 HIS A N 1
ATOM 2705 C CA . HIS A 1 354 ? -13.498 -27.041 15.523 1.00 94.19 354 HIS A CA 1
ATOM 2706 C C . HIS A 1 354 ? -13.030 -25.702 14.935 1.00 94.19 354 HIS A C 1
ATOM 2708 O O . HIS A 1 354 ? -13.306 -25.405 13.772 1.00 94.19 354 HIS A O 1
ATOM 2714 N N . TRP A 1 355 ? -12.258 -24.927 15.703 1.00 94.25 355 TRP A N 1
ATOM 2715 C CA . TRP A 1 355 ? -11.644 -23.689 15.222 1.00 94.25 355 TRP A CA 1
ATOM 2716 C C . TRP A 1 355 ? -10.625 -23.914 14.113 1.00 94.25 355 TRP A C 1
ATOM 2718 O O . TRP A 1 355 ? -10.583 -23.131 13.166 1.00 94.25 355 TRP A O 1
ATOM 2728 N N . TRP A 1 356 ? -9.828 -24.977 14.197 1.00 96.44 356 TRP A N 1
ATOM 2729 C CA . TRP A 1 356 ? -8.905 -25.358 13.133 1.00 96.44 356 TRP A CA 1
ATOM 2730 C C . TRP A 1 356 ? -9.647 -25.630 11.818 1.00 96.44 356 TRP A C 1
ATOM 2732 O O . TRP A 1 356 ? -9.293 -25.060 10.781 1.00 96.44 356 TRP A O 1
ATOM 2742 N N . GLY A 1 357 ? -10.729 -26.417 11.867 1.00 97.06 357 GLY A N 1
ATOM 2743 C CA . GLY A 1 357 ? -11.579 -26.680 10.704 1.00 97.06 357 GLY A CA 1
ATOM 2744 C C . GLY A 1 357 ? -12.216 -25.405 10.143 1.00 97.06 357 GLY A C 1
ATOM 2745 O O . GLY A 1 357 ? -12.108 -25.130 8.948 1.00 97.06 357 GLY A O 1
ATOM 2746 N N . ALA A 1 358 ? -12.808 -24.578 11.008 1.00 95.94 358 ALA A N 1
ATOM 2747 C CA . ALA A 1 358 ? -13.434 -23.318 10.611 1.00 95.94 358 ALA A CA 1
ATOM 2748 C C . ALA A 1 358 ? -12.444 -22.330 9.969 1.00 95.94 358 ALA A C 1
ATOM 2750 O O . ALA A 1 358 ? -12.767 -21.714 8.955 1.00 95.94 358 ALA A O 1
ATOM 2751 N N . ARG A 1 359 ? -11.225 -22.205 10.511 1.00 96.19 359 ARG A N 1
ATOM 2752 C CA . ARG A 1 359 ? -10.158 -21.351 9.959 1.00 96.19 359 ARG A CA 1
ATOM 2753 C C . ARG A 1 359 ? -9.620 -21.871 8.630 1.00 96.19 359 ARG A C 1
ATOM 2755 O O . ARG A 1 359 ? -9.390 -21.075 7.726 1.00 96.19 359 ARG A O 1
ATOM 2762 N N . THR A 1 360 ? -9.462 -23.189 8.501 1.00 97.50 360 THR A N 1
ATOM 2763 C CA . THR A 1 360 ? -9.061 -23.826 7.237 1.00 97.50 360 THR A CA 1
ATOM 2764 C C . THR A 1 360 ? -10.081 -23.502 6.152 1.00 97.50 360 THR A C 1
ATOM 2766 O O . THR A 1 360 ? -9.723 -22.994 5.093 1.00 97.50 360 THR A O 1
ATOM 2769 N N . LEU A 1 361 ? -11.366 -23.712 6.448 1.00 96.75 361 LEU A N 1
ATOM 2770 C CA . LEU A 1 361 ? -12.456 -23.413 5.525 1.00 96.75 361 LEU A CA 1
ATOM 2771 C C . LEU A 1 361 ? -12.507 -21.920 5.197 1.00 96.75 361 LEU A C 1
ATOM 2773 O O . LEU A 1 361 ? -12.525 -21.576 4.025 1.00 96.75 361 LEU A O 1
ATOM 2777 N N . ALA A 1 362 ? -12.413 -21.031 6.189 1.00 94.44 362 ALA A N 1
ATOM 2778 C CA . ALA A 1 362 ? -12.359 -19.586 5.962 1.00 94.44 362 ALA A CA 1
ATOM 2779 C C . ALA A 1 362 ? -11.225 -19.168 5.004 1.00 94.44 362 ALA A C 1
ATOM 2781 O O . ALA A 1 362 ? -11.434 -18.296 4.164 1.00 94.44 362 ALA A O 1
ATOM 2782 N N . ASN A 1 363 ? -10.055 -19.804 5.091 1.00 95.38 363 ASN A N 1
ATOM 2783 C CA . ASN A 1 363 ? -8.927 -19.570 4.187 1.00 95.38 363 ASN A CA 1
ATOM 2784 C C . ASN A 1 363 ? -9.176 -20.094 2.761 1.00 95.38 363 ASN A C 1
ATOM 2786 O O . ASN A 1 363 ? -8.807 -19.436 1.786 1.00 95.38 363 ASN A O 1
ATOM 2790 N N . LEU A 1 364 ? -9.875 -21.224 2.617 1.00 95.69 364 LEU A N 1
ATOM 2791 C CA . LEU A 1 364 ? -10.211 -21.805 1.312 1.00 95.69 364 LEU A CA 1
ATOM 2792 C C . LEU A 1 364 ? -11.118 -20.920 0.447 1.00 95.69 364 LEU A C 1
ATOM 2794 O O . LEU A 1 364 ? -11.199 -21.155 -0.758 1.00 95.69 364 LEU A O 1
ATOM 2798 N N . ARG A 1 365 ? -11.712 -19.848 0.996 1.00 93.00 365 ARG A N 1
ATOM 2799 C CA . ARG A 1 365 ? -12.437 -18.837 0.201 1.00 93.00 365 ARG A CA 1
ATOM 2800 C C . ARG A 1 365 ? -11.593 -18.250 -0.935 1.00 93.00 365 ARG A C 1
ATOM 2802 O O . ARG A 1 365 ? -12.137 -17.838 -1.953 1.00 93.00 365 ARG A O 1
ATOM 2809 N N . TRP A 1 366 ? -10.269 -18.215 -0.766 1.00 93.94 366 TRP A N 1
ATOM 2810 C CA . TRP A 1 366 ? -9.337 -17.682 -1.762 1.00 93.94 366 TRP A CA 1
ATOM 2811 C C . TRP A 1 366 ? -8.995 -18.670 -2.880 1.00 93.94 366 TRP A C 1
ATOM 2813 O O . TRP A 1 366 ? -8.381 -18.271 -3.866 1.00 93.94 366 TRP A O 1
ATOM 2823 N N . MET A 1 367 ? -9.408 -19.937 -2.763 1.00 95.75 367 MET A N 1
ATOM 2824 C CA . MET A 1 367 ? -9.118 -20.964 -3.763 1.00 95.75 367 MET A CA 1
ATOM 2825 C C . MET A 1 367 ? -9.709 -20.610 -5.128 1.00 95.75 367 MET A C 1
ATOM 2827 O O . MET A 1 367 ? -8.990 -20.586 -6.120 1.00 95.75 367 MET A O 1
ATOM 2831 N N . ALA A 1 368 ? -11.007 -20.304 -5.182 1.00 94.44 368 ALA A N 1
ATOM 2832 C CA . ALA A 1 368 ? -11.672 -20.007 -6.446 1.00 94.44 368 ALA A CA 1
ATOM 2833 C C . ALA A 1 368 ? -11.098 -18.750 -7.136 1.00 94.44 368 ALA A C 1
ATOM 2835 O O . ALA A 1 368 ? -10.754 -18.855 -8.311 1.00 94.44 368 ALA A O 1
ATOM 2836 N N . PRO A 1 369 ? -10.890 -17.603 -6.450 1.00 93.69 369 PRO A N 1
ATOM 2837 C CA . PRO A 1 369 ? -10.216 -16.446 -7.048 1.00 93.69 369 PRO A CA 1
ATOM 2838 C C . PRO A 1 369 ? -8.800 -16.742 -7.563 1.00 93.69 369 PRO A C 1
ATOM 2840 O O . PRO A 1 369 ? -8.452 -16.309 -8.661 1.00 93.69 369 PRO A O 1
ATOM 2843 N N . LEU A 1 370 ? -8.000 -17.504 -6.805 1.00 95.69 370 LEU A N 1
ATOM 2844 C CA . LEU A 1 370 ? -6.659 -17.923 -7.223 1.00 95.69 370 LEU A CA 1
ATOM 2845 C C . LEU A 1 370 ? -6.726 -18.740 -8.517 1.00 95.69 370 LEU A C 1
ATOM 2847 O O . LEU A 1 370 ? -6.058 -18.404 -9.492 1.00 95.69 370 LEU A O 1
ATOM 2851 N N . LEU A 1 371 ? -7.556 -19.785 -8.543 1.00 96.69 371 LEU A N 1
ATOM 2852 C CA . LEU A 1 371 ? -7.688 -20.661 -9.706 1.00 96.69 371 LEU A CA 1
ATOM 2853 C C . LEU A 1 371 ? -8.281 -19.938 -10.913 1.00 96.69 371 LEU A C 1
ATOM 2855 O O . LEU A 1 371 ? -7.829 -20.181 -12.024 1.00 96.69 371 LEU A O 1
ATOM 2859 N N . ALA A 1 372 ? -9.224 -19.017 -10.711 1.00 95.38 372 ALA A N 1
ATOM 2860 C CA . ALA A 1 372 ? -9.755 -18.182 -11.783 1.00 95.38 372 ALA A CA 1
ATOM 2861 C C . ALA A 1 372 ? -8.665 -17.280 -12.384 1.00 95.38 372 ALA A C 1
ATOM 2863 O O . ALA A 1 372 ? -8.528 -17.215 -13.602 1.00 95.38 372 ALA A O 1
ATOM 2864 N N . SER A 1 373 ? -7.844 -16.634 -11.547 1.00 94.94 373 SER A N 1
ATOM 2865 C CA . SER A 1 373 ? -6.714 -15.823 -12.020 1.00 94.94 373 SER A CA 1
ATOM 2866 C C . SER A 1 373 ? -5.698 -16.657 -12.809 1.00 94.94 373 SER A C 1
ATOM 2868 O O . SER A 1 373 ? -5.248 -16.229 -13.871 1.00 94.94 373 SER A O 1
ATOM 2870 N N . LEU A 1 374 ? -5.369 -17.861 -12.329 1.00 95.38 374 LEU A N 1
ATOM 2871 C CA . LEU A 1 374 ? -4.462 -18.778 -13.025 1.00 95.38 374 LEU A CA 1
ATOM 2872 C C . LEU A 1 374 ? -5.069 -19.337 -14.317 1.00 95.38 374 LEU A C 1
ATOM 2874 O O . LEU A 1 374 ? -4.350 -19.469 -15.299 1.00 95.38 374 LEU A O 1
ATOM 2878 N N . ALA A 1 375 ? -6.373 -19.624 -14.340 1.00 95.62 375 ALA A N 1
ATOM 2879 C CA . ALA A 1 375 ? -7.084 -20.075 -15.534 1.00 95.62 375 ALA A CA 1
ATOM 2880 C C . ALA A 1 375 ? -7.058 -19.007 -16.629 1.00 95.62 375 ALA A C 1
ATOM 2882 O O . ALA A 1 375 ? -6.763 -19.324 -17.777 1.00 95.62 375 ALA A O 1
ATOM 2883 N N . VAL A 1 376 ? -7.293 -17.736 -16.271 1.00 94.00 376 VAL A N 1
ATOM 2884 C CA . VAL A 1 376 ? -7.143 -16.618 -17.213 1.00 94.00 376 VAL A CA 1
ATOM 2885 C C . VAL A 1 376 ? -5.733 -16.624 -17.789 1.00 94.00 376 VAL A C 1
ATOM 2887 O O . VAL A 1 376 ? -5.588 -16.683 -19.002 1.00 94.00 376 VAL A O 1
ATOM 2890 N N . VAL A 1 377 ? -4.688 -16.670 -16.960 1.00 92.62 377 VAL A N 1
ATOM 2891 C CA . VAL A 1 377 ? -3.303 -16.713 -17.460 1.00 92.62 377 VAL A CA 1
ATOM 2892 C C . VAL A 1 377 ? -3.050 -17.917 -18.369 1.00 92.62 377 VAL A C 1
ATOM 2894 O O . VAL A 1 377 ? -2.461 -17.743 -19.432 1.00 92.62 377 VAL A O 1
ATOM 2897 N N . ALA A 1 378 ? -3.527 -19.106 -17.998 1.00 92.88 378 ALA A N 1
ATOM 2898 C CA . ALA A 1 378 ? -3.355 -20.328 -18.781 1.00 92.88 378 ALA A CA 1
ATOM 2899 C C . ALA A 1 378 ? -4.008 -20.256 -20.173 1.00 92.88 378 ALA A C 1
ATOM 2901 O O . ALA A 1 378 ? -3.594 -20.977 -21.078 1.00 92.88 378 ALA A O 1
ATOM 2902 N N . THR A 1 379 ? -5.005 -19.381 -20.368 1.00 91.88 379 THR A N 1
ATOM 2903 C CA . THR A 1 379 ? -5.597 -19.135 -21.695 1.00 91.88 379 THR A CA 1
ATOM 2904 C C . THR A 1 379 ? -4.764 -18.210 -22.581 1.00 91.88 379 THR A C 1
ATOM 2906 O O . THR A 1 379 ? -4.879 -18.302 -23.800 1.00 91.88 379 THR A O 1
ATOM 2909 N N . VAL A 1 380 ? -3.940 -17.325 -22.003 1.00 88.69 380 VAL A N 1
ATOM 2910 C CA . VAL A 1 380 ? -3.225 -16.275 -22.760 1.00 88.69 380 VAL A CA 1
ATOM 2911 C C . VAL A 1 380 ? -1.707 -16.468 -22.787 1.00 88.69 380 VAL A C 1
ATOM 2913 O O . VAL A 1 380 ? -1.027 -15.814 -23.571 1.00 88.69 380 VAL A O 1
ATOM 2916 N N . SER A 1 381 ? -1.153 -17.332 -21.933 1.00 85.56 381 SER A N 1
ATOM 2917 C CA . SER A 1 381 ? 0.291 -17.512 -21.782 1.00 85.56 381 SER A CA 1
ATOM 2918 C C . SER A 1 381 ? 0.674 -18.976 -21.580 1.00 85.56 381 SER A C 1
ATOM 2920 O O . SER A 1 381 ? 0.103 -19.680 -20.750 1.00 85.56 381 SER A O 1
ATOM 2922 N N . ASN A 1 382 ? 1.736 -19.405 -22.269 1.00 83.56 382 ASN A N 1
ATOM 2923 C CA . ASN A 1 382 ? 2.343 -20.727 -22.087 1.00 83.56 382 ASN A CA 1
ATOM 2924 C C . ASN A 1 382 ? 3.165 -20.840 -20.792 1.00 83.56 382 ASN A C 1
ATOM 2926 O O . ASN A 1 382 ? 3.554 -21.941 -20.409 1.00 83.56 382 ASN A O 1
ATOM 2930 N N . ALA A 1 383 ? 3.426 -19.722 -20.103 1.00 82.62 383 ALA A N 1
ATOM 2931 C CA . ALA A 1 383 ? 4.192 -19.716 -18.858 1.00 82.62 383 ALA A CA 1
ATOM 2932 C C . ALA A 1 383 ? 3.470 -20.442 -17.708 1.00 82.62 383 ALA A C 1
ATOM 2934 O O . ALA A 1 383 ? 4.114 -20.848 -16.741 1.00 82.62 383 ALA A O 1
ATOM 2935 N N . MET A 1 384 ? 2.145 -20.615 -17.798 1.00 87.06 384 MET A N 1
ATOM 2936 C CA . MET A 1 384 ? 1.365 -21.325 -16.789 1.00 87.06 384 MET A CA 1
ATOM 2937 C C . MET A 1 384 ? 0.392 -22.321 -17.438 1.00 87.06 384 MET A C 1
ATOM 2939 O O . MET A 1 384 ? -0.744 -21.958 -17.732 1.00 87.06 384 MET A O 1
ATOM 2943 N N . PRO A 1 385 ? 0.804 -23.582 -17.668 1.00 90.94 385 PRO A N 1
ATOM 2944 C CA . PRO A 1 385 ? -0.066 -24.579 -18.283 1.00 90.94 385 PRO A CA 1
ATOM 2945 C C . PRO A 1 385 ? -1.256 -24.932 -17.380 1.00 90.94 385 PRO A C 1
ATOM 2947 O O . PRO A 1 385 ? -1.197 -24.797 -16.157 1.00 90.94 385 PRO A O 1
ATOM 2950 N N . TRP A 1 386 ? -2.323 -25.475 -17.974 1.00 93.75 386 TRP A N 1
ATOM 2951 C CA . TRP A 1 386 ? -3.528 -25.904 -17.251 1.00 93.75 386 TRP A CA 1
ATOM 2952 C C . TRP A 1 386 ? -3.249 -26.876 -16.095 1.00 93.75 386 TRP A C 1
ATOM 2954 O O . TRP A 1 386 ? -3.923 -26.828 -15.067 1.00 93.75 386 TRP A O 1
ATOM 2964 N N . SER A 1 387 ? -2.223 -27.723 -16.220 1.00 92.75 387 SER A N 1
ATOM 2965 C CA . SER A 1 387 ? -1.790 -28.643 -15.160 1.00 92.75 387 SER A CA 1
ATOM 2966 C C . SER A 1 387 ? -1.317 -27.922 -13.892 1.00 92.75 387 SER A C 1
ATOM 2968 O O . SER A 1 387 ? -1.481 -28.445 -12.786 1.00 92.75 387 SER A O 1
ATOM 2970 N N . SER A 1 388 ? -0.803 -26.695 -14.013 1.00 91.50 388 SER A N 1
ATOM 2971 C CA . SER A 1 388 ? -0.343 -25.898 -12.876 1.00 91.50 388 SER A CA 1
ATOM 2972 C C . SER A 1 388 ? -1.477 -25.469 -11.947 1.00 91.50 388 SER A C 1
ATOM 2974 O O . SER A 1 388 ? -1.226 -25.246 -10.762 1.00 91.50 388 SER A O 1
ATOM 2976 N N . LEU A 1 389 ? -2.727 -25.394 -12.424 1.00 95.88 389 LEU A N 1
ATOM 2977 C CA . LEU A 1 389 ? -3.876 -25.069 -11.567 1.00 95.88 389 LEU A CA 1
ATOM 2978 C C . LEU A 1 389 ? -4.026 -26.098 -10.440 1.00 95.88 389 LEU A C 1
ATOM 2980 O O . LEU A 1 389 ? -4.249 -25.717 -9.293 1.00 95.88 389 LEU A O 1
ATOM 2984 N N . GLY A 1 390 ? -3.851 -27.388 -10.745 1.00 96.25 390 GLY A N 1
ATOM 2985 C CA . GLY A 1 390 ? -3.919 -28.458 -9.746 1.00 96.25 390 GLY A CA 1
ATOM 2986 C C . GLY A 1 390 ? -2.807 -28.346 -8.701 1.00 96.25 390 GLY A C 1
ATOM 2987 O O . GLY A 1 390 ? -3.069 -28.455 -7.504 1.00 96.25 390 GLY A O 1
ATOM 2988 N N . VAL A 1 391 ? -1.581 -28.041 -9.137 1.00 96.12 391 VAL A N 1
ATOM 2989 C CA . VAL A 1 391 ? -0.434 -27.831 -8.237 1.00 96.12 391 VAL A CA 1
ATOM 2990 C C . VAL A 1 391 ? -0.703 -26.665 -7.284 1.00 96.12 391 VAL A C 1
ATOM 2992 O O . VAL A 1 391 ? -0.570 -26.809 -6.068 1.00 96.12 391 VAL A O 1
ATOM 2995 N N . TRP A 1 392 ? -1.149 -25.524 -7.811 1.00 97.00 392 TRP A N 1
ATOM 2996 C CA . TRP A 1 392 ? -1.444 -24.347 -6.994 1.00 97.00 392 TRP A CA 1
ATOM 2997 C C . TRP A 1 392 ? -2.666 -24.526 -6.093 1.00 97.00 392 TRP A C 1
ATOM 2999 O O . TRP A 1 392 ? -2.673 -23.995 -4.980 1.00 97.00 392 TRP A O 1
ATOM 3009 N N . ALA A 1 393 ? -3.658 -25.318 -6.509 1.00 97.69 393 ALA A N 1
ATOM 3010 C CA . ALA A 1 393 ? -4.764 -25.710 -5.642 1.00 97.69 393 ALA A CA 1
ATOM 3011 C C . ALA A 1 393 ? -4.260 -26.487 -4.417 1.00 97.69 393 ALA A C 1
ATOM 3013 O O . ALA A 1 393 ? -4.619 -26.168 -3.282 1.00 97.69 393 ALA A O 1
ATOM 3014 N N . VAL A 1 394 ? -3.381 -27.470 -4.631 1.00 97.88 394 VAL A N 1
ATOM 3015 C CA . VAL A 1 394 ? -2.789 -28.275 -3.553 1.00 97.88 394 VAL A CA 1
ATOM 3016 C C . VAL A 1 394 ? -1.937 -27.403 -2.629 1.00 97.88 394 VAL A C 1
ATOM 3018 O O . VAL A 1 394 ? -2.108 -27.462 -1.411 1.00 97.88 394 VAL A O 1
ATOM 3021 N N . ILE A 1 395 ? -1.077 -26.539 -3.180 1.00 97.56 395 ILE A N 1
ATOM 3022 C CA . ILE A 1 395 ? -0.253 -25.612 -2.385 1.00 97.56 395 ILE A CA 1
ATOM 3023 C C . ILE A 1 395 ? -1.137 -24.695 -1.529 1.00 97.56 395 ILE A C 1
ATOM 3025 O O . ILE A 1 395 ? -0.884 -24.540 -0.333 1.00 97.56 395 ILE A O 1
ATOM 3029 N N . ASN A 1 396 ? -2.197 -24.115 -2.100 1.00 97.56 396 ASN A N 1
ATOM 3030 C CA . ASN A 1 396 ? -3.102 -23.241 -1.355 1.00 97.56 396 ASN A CA 1
ATOM 3031 C C . ASN A 1 396 ? -3.875 -23.995 -0.261 1.00 97.56 396 ASN A C 1
ATOM 3033 O O . ASN A 1 396 ? -4.054 -23.458 0.830 1.00 97.56 396 ASN A O 1
ATOM 3037 N N . LEU A 1 397 ? -4.281 -25.244 -0.510 1.00 98.06 397 LEU A N 1
ATOM 3038 C CA . LEU A 1 397 ? -4.908 -26.100 0.501 1.00 98.06 397 LEU A CA 1
ATOM 3039 C C . LEU A 1 397 ? -3.953 -26.386 1.669 1.00 98.06 397 LEU A C 1
ATOM 3041 O O . LEU A 1 397 ? -4.339 -26.223 2.828 1.00 98.06 397 LEU A O 1
ATOM 3045 N N . ILE A 1 398 ? -2.703 -26.759 1.377 1.00 97.94 398 ILE A N 1
ATOM 3046 C CA . ILE A 1 398 ? -1.675 -26.993 2.402 1.00 97.94 398 ILE A CA 1
ATOM 3047 C C . ILE A 1 398 ? -1.442 -25.711 3.210 1.00 97.94 398 ILE A C 1
ATOM 3049 O O . ILE A 1 398 ? -1.478 -25.744 4.440 1.00 97.94 398 ILE A O 1
ATOM 3053 N N . ALA A 1 399 ? -1.272 -24.568 2.539 1.00 97.31 399 ALA A N 1
ATOM 3054 C CA . ALA A 1 399 ? -1.078 -23.280 3.199 1.00 97.31 399 ALA A CA 1
ATOM 3055 C C . ALA A 1 399 ? -2.267 -22.902 4.099 1.00 97.31 399 ALA A C 1
ATOM 3057 O O . ALA A 1 399 ? -2.062 -22.451 5.228 1.00 97.31 399 ALA A O 1
ATOM 3058 N N . ALA A 1 400 ? -3.502 -23.132 3.642 1.00 97.62 400 ALA A N 1
ATOM 3059 C CA . ALA A 1 400 ? -4.715 -22.889 4.418 1.00 97.62 400 ALA A CA 1
ATOM 3060 C C . ALA A 1 400 ? -4.747 -23.725 5.707 1.00 97.62 400 ALA A C 1
ATOM 3062 O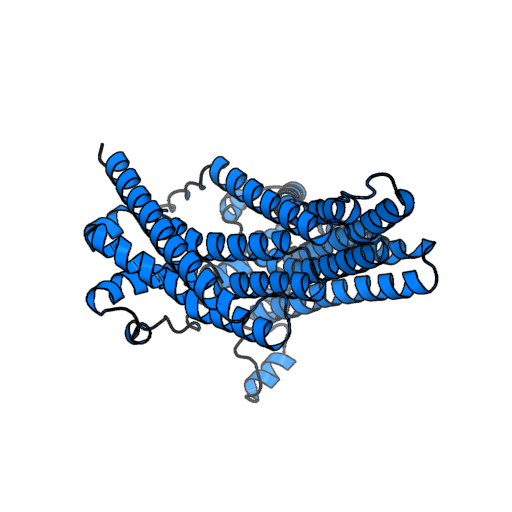 O . ALA A 1 400 ? -4.993 -23.177 6.786 1.00 97.62 400 ALA A O 1
ATOM 3063 N N . VAL A 1 401 ? -4.449 -25.025 5.595 1.00 97.88 401 VAL A N 1
ATOM 3064 C CA . VAL A 1 401 ? -4.401 -25.977 6.716 1.00 97.88 401 VAL A CA 1
ATOM 3065 C C . VAL A 1 401 ? -3.309 -25.609 7.722 1.00 97.88 401 VAL A C 1
ATOM 3067 O O . VAL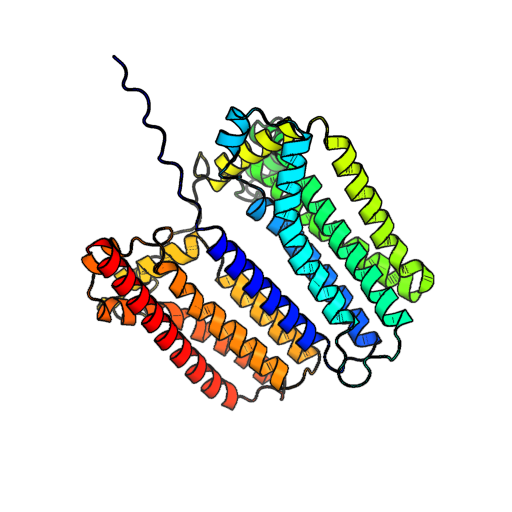 A 1 401 ? -3.566 -25.562 8.930 1.00 97.88 401 VAL A O 1
ATOM 3070 N N . VAL A 1 402 ? -2.097 -25.321 7.240 1.00 97.44 402 VAL A N 1
ATOM 3071 C CA . VAL A 1 402 ? -0.949 -24.974 8.089 1.00 97.44 402 VAL A CA 1
ATOM 3072 C C . VAL A 1 402 ? -1.194 -23.652 8.813 1.00 97.44 402 VAL A C 1
ATOM 3074 O O . VAL A 1 402 ? -1.042 -23.589 10.034 1.00 97.44 402 VAL A O 1
ATOM 3077 N N . ALA A 1 403 ? -1.640 -22.609 8.106 1.00 96.56 403 ALA A N 1
ATOM 3078 C CA . ALA A 1 403 ? -1.928 -21.312 8.717 1.00 96.56 403 ALA A CA 1
ATOM 3079 C C . ALA A 1 403 ? -3.036 -21.412 9.779 1.00 96.56 403 ALA A C 1
ATOM 3081 O O . ALA A 1 403 ? -2.918 -20.828 10.863 1.00 96.56 403 ALA A O 1
ATOM 3082 N N . ALA A 1 404 ? -4.083 -22.200 9.514 1.00 96.44 404 ALA A N 1
ATOM 3083 C CA . ALA A 1 404 ? -5.130 -22.487 10.488 1.00 96.44 404 ALA A CA 1
ATOM 3084 C C . ALA A 1 404 ? -4.584 -23.233 11.716 1.00 96.44 404 ALA A C 1
ATOM 3086 O O . ALA A 1 404 ? -4.927 -22.881 12.849 1.00 96.44 404 ALA A O 1
ATOM 3087 N N . GLY A 1 405 ? -3.715 -24.228 11.513 1.00 96.56 405 GLY A N 1
ATOM 3088 C CA . GLY A 1 405 ? -3.051 -24.985 12.579 1.00 96.56 405 GLY A CA 1
ATOM 3089 C C . GLY A 1 405 ? -2.226 -24.086 13.491 1.00 96.56 405 GLY A C 1
ATOM 3090 O O . GLY A 1 405 ? -2.499 -24.001 14.689 1.00 96.56 405 GLY A O 1
ATOM 3091 N N . LEU A 1 406 ? -1.291 -23.332 12.909 1.00 95.44 406 LEU A N 1
ATOM 3092 C CA . LEU A 1 406 ? -0.422 -22.404 13.638 1.00 95.44 406 LEU A CA 1
ATOM 3093 C C . LEU A 1 406 ? -1.221 -21.358 14.423 1.00 95.44 406 LEU A C 1
ATOM 3095 O O . LEU A 1 406 ? -0.913 -21.076 15.579 1.00 95.44 406 LEU A O 1
ATOM 3099 N N . THR A 1 407 ? -2.285 -20.820 13.827 1.00 94.50 407 THR A N 1
ATOM 3100 C CA . THR A 1 407 ? -3.160 -19.843 14.493 1.00 94.50 407 THR A CA 1
ATOM 3101 C C . THR A 1 407 ? -3.895 -20.458 15.679 1.00 94.50 407 THR A C 1
ATOM 3103 O O . THR A 1 407 ? -4.019 -19.827 16.727 1.00 94.50 407 THR A O 1
ATOM 3106 N N . THR A 1 408 ? -4.360 -21.701 15.536 1.00 94.50 408 THR A N 1
ATOM 3107 C CA . THR A 1 408 ? -5.040 -22.432 16.613 1.00 94.50 408 THR A CA 1
ATOM 3108 C C . THR A 1 408 ? -4.108 -22.689 17.784 1.00 94.50 408 THR A C 1
ATOM 3110 O O . THR A 1 408 ? -4.449 -22.337 18.912 1.00 94.50 408 THR A O 1
ATOM 3113 N N . LEU A 1 409 ? -2.901 -23.175 17.504 1.00 93.00 409 LEU A N 1
ATOM 3114 C CA . LEU A 1 409 ? -1.869 -23.383 18.518 1.00 93.00 409 LEU A CA 1
ATOM 3115 C C . LEU A 1 409 ? -1.459 -22.069 19.199 1.00 93.00 409 LEU A C 1
ATOM 3117 O O . LEU A 1 409 ? -1.260 -22.033 20.413 1.00 93.00 409 LEU A O 1
ATOM 3121 N N . ALA A 1 410 ? -1.372 -20.968 18.447 1.00 90.62 410 ALA A N 1
ATOM 3122 C CA . ALA A 1 410 ? -1.053 -19.655 19.003 1.00 90.62 410 ALA A CA 1
ATOM 3123 C C . ALA A 1 410 ? -2.145 -19.138 19.958 1.00 90.62 410 ALA A C 1
ATOM 3125 O O . ALA A 1 410 ? -1.814 -18.571 21.003 1.00 90.62 410 ALA A O 1
ATOM 3126 N N . VAL A 1 411 ? -3.426 -19.341 19.624 1.00 89.38 411 VAL A N 1
ATOM 3127 C CA . VAL A 1 411 ? -4.568 -19.004 20.495 1.00 89.38 411 VAL A CA 1
ATOM 3128 C C . VAL A 1 411 ? -4.508 -19.809 21.790 1.00 89.38 411 VAL A C 1
ATOM 3130 O O . VAL A 1 411 ? -4.490 -19.219 22.869 1.00 89.38 411 VAL A O 1
ATOM 3133 N N . GLU A 1 412 ? -4.387 -21.134 21.695 1.00 90.31 412 GLU A N 1
ATOM 3134 C CA . GLU A 1 412 ? -4.284 -22.009 22.869 1.00 90.31 412 GLU A CA 1
ATOM 3135 C C . GLU A 1 412 ? -3.088 -21.661 23.758 1.00 90.31 412 GLU A C 1
ATOM 3137 O O . GLU A 1 412 ? -3.220 -21.535 24.978 1.00 90.31 412 GLU A O 1
ATOM 3142 N N . GLY A 1 413 ? -1.913 -21.491 23.148 1.00 86.06 413 GLY A N 1
ATOM 3143 C CA . GLY A 1 413 ? -0.675 -21.197 23.857 1.00 86.06 413 GLY A CA 1
ATOM 3144 C C . GLY A 1 413 ? -0.735 -19.872 24.615 1.00 86.06 413 GLY A C 1
ATOM 3145 O O . GLY A 1 413 ? -0.227 -19.789 25.734 1.00 86.06 413 GLY A O 1
ATOM 3146 N N . ARG A 1 414 ? -1.386 -18.844 24.051 1.00 83.25 414 ARG A N 1
ATOM 3147 C CA . ARG A 1 414 ? -1.602 -17.561 24.740 1.00 83.25 414 ARG A CA 1
ATOM 3148 C C . ARG A 1 414 ? -2.554 -17.706 25.915 1.00 83.25 414 ARG A C 1
ATOM 3150 O O . ARG A 1 414 ? -2.218 -17.245 27.001 1.00 83.25 414 ARG A O 1
ATOM 3157 N N . THR A 1 415 ? -3.683 -18.384 25.733 1.00 83.62 415 THR A N 1
ATOM 3158 C CA . THR A 1 415 ? -4.654 -18.566 26.817 1.00 83.62 415 THR A CA 1
ATOM 3159 C C . THR A 1 415 ? -4.064 -19.364 27.977 1.00 83.62 415 THR A C 1
ATOM 3161 O O . THR A 1 415 ? -4.203 -18.964 29.129 1.00 83.62 415 THR A O 1
ATOM 3164 N N . ARG A 1 416 ? -3.306 -20.433 27.698 1.00 83.44 416 ARG A N 1
ATOM 3165 C CA . ARG A 1 416 ? -2.611 -21.204 28.746 1.00 83.44 416 ARG A CA 1
ATOM 3166 C C . ARG A 1 416 ? -1.599 -20.374 29.537 1.00 83.44 416 ARG A C 1
ATOM 3168 O O . ARG A 1 416 ? -1.398 -20.653 30.708 1.00 83.44 416 ARG A O 1
ATOM 3175 N N . ARG A 1 417 ? -0.951 -19.385 28.911 1.00 81.81 417 ARG A N 1
ATOM 3176 C CA . ARG A 1 417 ? -0.025 -18.462 29.594 1.00 81.81 417 ARG A CA 1
ATOM 3177 C C . ARG A 1 417 ? -0.736 -17.377 30.403 1.00 81.81 417 ARG A C 1
ATOM 3179 O O . ARG A 1 417 ? -0.103 -16.805 31.269 1.00 81.81 417 ARG A O 1
ATOM 3186 N N . GLN A 1 418 ? -1.991 -17.055 30.090 1.00 80.06 418 GLN A N 1
ATOM 3187 C CA . GLN A 1 418 ? -2.776 -16.063 30.836 1.00 80.06 418 GLN A CA 1
ATOM 3188 C C . GLN A 1 418 ? -3.368 -16.633 32.133 1.00 80.06 418 GLN A C 1
ATOM 3190 O O . GLN A 1 418 ? -3.619 -15.874 33.060 1.00 80.06 418 GLN A O 1
ATOM 3195 N N . PHE A 1 419 ? -3.597 -17.950 32.187 1.00 75.38 419 PHE A N 1
ATOM 3196 C CA . PHE A 1 419 ? -4.164 -18.655 33.347 1.00 75.38 419 PHE A CA 1
ATOM 3197 C C . PHE A 1 419 ? -3.135 -19.479 34.143 1.00 75.38 419 PHE A C 1
ATOM 3199 O O . PHE A 1 419 ? -3.518 -20.261 35.012 1.00 75.38 419 PHE A O 1
ATOM 3206 N N . ARG A 1 420 ? -1.848 -19.337 33.822 1.00 66.19 420 ARG A N 1
ATOM 3207 C CA . ARG A 1 420 ? -0.720 -19.768 34.655 1.00 66.19 420 ARG A CA 1
ATOM 3208 C C . ARG A 1 420 ? -0.116 -18.531 35.284 1.00 66.19 420 ARG A C 1
ATOM 3210 O O . ARG A 1 420 ? 0.277 -18.634 36.460 1.00 66.19 420 ARG A O 1
#